Protein AF-0000000084944538 (afdb_homodimer)

Secondary structure (DSSP, 8-state):
--HHHHHHH-TT--HHHHHHHHHHHHTHHHHTT--HHHHHHHTT--HHHHHHHHHHTT-SSHHHHHHHHHHHHHHHHHS---SS--S-TT--HHHHHHHHHHHHHHHHHHHHHH--HHHHHHHHHHHHT-SEEEEEE-THHHHHHHHHHHHHHTTT-EEEE-SSHHHHHHHHTT--TT-EEEEEESSS--HHHHHHHHHHHHTT-EEEEEE-SS--HHHHH-SEEEEPP--S-SSS-S--HHHHHHHHHHHHHHHHHHHHTTHHHHHHHHHHHHHHHHHHHHHT-/--HHHHHHH-TT--HHHHHHHHHHHHTHHHHTT--HHHHHHHTT--HHHHHHHHHHTT-SSHHHHHHHHHHHHHHHHHS---SS--S-TT--HHHHHHHHHHHHHHHHHHHHHH--HHHHHHHHHHHHT-SEEEEEE-THHHHHHHHHHHHHHTTT-EEEE-SSHHHHHHHHTT--TT-EEEEEESSS--HHHHHHHHHHHHTT-EEEEEE-SS--HHHHH-SEEEEPP--S-SSS-S--HHHHHHHHHHHHHHHHHHHHTTHHHHHHHHHHHHHHHHHHHHHT-

Foldseek 3Di:
DQLLQCLQVCVPPDPLLVLLSVVCNVPVVVLLVDDLCRSCVVSVHDSVVVQVSCVVSVAPGVVRVSVSSVCVVVVVVVQVADLQDQDDPPDDPVSSVVSLVSLLVVQVVLLVVQFDVVLLVVVLVLQVQAQEEEEAEDDLVLVLLVVLCVLVVLVPRHYDYDDDLVVLLVVLLVAACRYEYEYEDAQCEDPSNLSSLVNNVVRVHAYEYEYAPDPHSRVVRHPGYRHGNNSYRPPRGPDCSSSSSRSNVSSVVSSVVNCVVVVPVSVVSNVVVVVVVVVVVVVVD/DQLLQCLQVCVPPDPLLVLLSVVCNVPVVVLLVDDLCRSCVVSVHDSVVVQVSCVVSVAPGVVRVSVSSVCVVVVVVVQVADLQDQDDPPDDPVSSVVSLVSLLVVQVVLLVVQFDVVLLVVVLVLQVQAQEEEEAEDDLVLVLVVVLCVLVVLVPRHYDYDDDLVVLLVVLLVAACRYEYEYEDAQCEDPSNLSSLVNNVVRVHAYEYEYAPDPHSRVVRHPGYRHGNNSYRPPRGPDCSSSSSRSNVSSVVSSVVNCVVVVVVSVVSNVVVVVVVVVVVVVVD

Organism: NCBI:txid445974

InterPro domains:
  IPR000281 Helix-turn-helix protein RpiR [PF01418] (3-72)
  IPR000281 Helix-turn-helix protein RpiR [PS51071] (1-76)
  IPR001347 SIS domain [PF01380] (128-238)
  IPR001347 SIS domain [PS51464] (123-264)
  IPR009057 Homedomain-like superfamily [SSF46689] (8-75)
  IPR035472 RpiR-like, SIS domain [cd05013] (118-256)
  IPR036388 Winged helix-like DNA-binding domain superfamily [G3DSA:1.10.10.10] (2-73)
  IPR046348 SIS domain superfamily [SSF53697] (93-263)
  IPR047640 HTH-type transcriptional regulator RpiR-like [PTHR30514] (1-278)

Nearest PDB structures (foldseek):
  4ivn-assembly1_A  TM=6.645E-01  e=2.343E-17  Vibrio vulnificus YJ016
  7en7-assembly1_A  TM=9.219E-01  e=1.939E-13  Escherichia coli K-12
  4ivn-assembly1_B  TM=6.691E-01  e=3.776E-16  Vibrio vulnificus YJ016
  7en6-assembly1_A  TM=9.603E-01  e=1.755E-12  Escherichia coli
  7en6-assembly1_D  TM=9.336E-01  e=1.755E-12  Escherichia coli

Radius of gyration: 25.65 Å; Cα contacts (8 Å, |Δi|>4): 874; chains: 2; bounding box: 52×78×60 Å

pLDDT: mean 86.42, std 13.28, range [29.44, 98.62]

Structure (mmCIF, N/CA/C/O backbone):
data_AF-0000000084944538-model_v1
#
loop_
_entity.id
_entity.type
_entity.pdbx_description
1 polymer 'SIS domain protein'
#
loop_
_atom_site.group_PDB
_atom_site.id
_atom_site.type_symbol
_atom_site.label_atom_id
_atom_site.label_alt_id
_atom_site.label_comp_id
_atom_site.label_asym_id
_atom_site.label_entity_id
_atom_site.label_seq_id
_atom_site.pdbx_PDB_ins_code
_atom_site.Cartn_x
_atom_site.Cartn_y
_atom_site.Cartn_z
_atom_site.occupancy
_atom_site.B_iso_or_equiv
_atom_site.auth_seq_id
_atom_site.auth_comp_id
_atom_site.auth_asym_id
_atom_site.auth_atom_id
_atom_site.pdbx_PDB_model_num
ATOM 1 N N . MET A 1 1 ? 1.654 -24.953 -3.445 1 46.12 1 MET A N 1
ATOM 2 C CA . MET A 1 1 ? 0.352 -24.438 -3.027 1 46.12 1 MET A CA 1
ATOM 3 C C . MET A 1 1 ? -0.03 -24.984 -1.654 1 46.12 1 MET A C 1
ATOM 5 O O . MET A 1 1 ? 0.177 -26.156 -1.369 1 46.12 1 MET A O 1
ATOM 9 N N . SER A 1 2 ? -0.277 -24.125 -0.654 1 59.56 2 SER A N 1
ATOM 10 C CA . SER A 1 2 ? -0.657 -24.641 0.659 1 59.56 2 SER A CA 1
ATOM 11 C C . SER A 1 2 ? -1.893 -25.516 0.569 1 59.56 2 SER A C 1
ATOM 13 O O . SER A 1 2 ? -2.654 -25.438 -0.397 1 59.56 2 SER A O 1
ATOM 15 N N . LEU A 1 3 ? -1.912 -26.406 1.488 1 72.56 3 LEU A N 1
ATOM 16 C CA . LEU A 1 3 ? -3.049 -27.312 1.544 1 72.56 3 LEU A CA 1
ATOM 17 C C . LEU A 1 3 ? -4.367 -26.547 1.481 1 72.56 3 LEU A C 1
ATOM 19 O O . LEU A 1 3 ? -5.277 -26.938 0.747 1 72.56 3 LEU A O 1
ATOM 23 N N . LEU A 1 4 ? -4.309 -25.453 2.148 1 69.5 4 LEU A N 1
ATOM 24 C CA . LEU A 1 4 ? -5.531 -24.656 2.184 1 69.5 4 LEU A CA 1
ATOM 25 C C . LEU A 1 4 ? -5.785 -23.984 0.834 1 69.5 4 LEU A C 1
ATOM 27 O O . LEU A 1 4 ? -6.93 -23.922 0.375 1 69.5 4 LEU A O 1
ATOM 31 N N . SER A 1 5 ? -4.812 -23.562 0.231 1 62.88 5 SER A N 1
ATOM 32 C CA . SER A 1 5 ? -4.938 -22.984 -1.1 1 62.88 5 SER A CA 1
ATOM 33 C C . SER A 1 5 ? -5.441 -24 -2.109 1 62.88 5 SER A C 1
ATOM 35 O O . SER A 1 5 ? -6.285 -23.688 -2.953 1 62.88 5 SER A O 1
ATOM 37 N N . LYS A 1 6 ? -4.883 -25.156 -2.062 1 71.88 6 LYS A N 1
ATOM 38 C CA . LYS A 1 6 ? -5.32 -26.234 -2.943 1 71.88 6 LYS A CA 1
ATOM 39 C C . LYS A 1 6 ? -6.809 -26.531 -2.768 1 71.88 6 LYS A C 1
ATOM 41 O O . LYS A 1 6 ? -7.527 -26.719 -3.75 1 71.88 6 LYS A O 1
ATOM 46 N N . LEU A 1 7 ? -7.227 -26.469 -1.575 1 80.38 7 LEU A N 1
ATOM 47 C CA . LEU A 1 7 ? -8.625 -26.734 -1.248 1 80.38 7 LEU A CA 1
ATOM 48 C C . LEU A 1 7 ? -9.523 -25.609 -1.74 1 80.38 7 LEU A C 1
ATOM 50 O O . LEU A 1 7 ? -10.656 -25.859 -2.162 1 80.38 7 LEU A O 1
ATOM 54 N N . GLU A 1 8 ? -8.992 -24.469 -1.721 1 71.38 8 GLU A N 1
ATOM 55 C CA . GLU A 1 8 ? -9.781 -23.297 -2.102 1 71.38 8 GLU A CA 1
ATOM 56 C C . GLU A 1 8 ? -9.867 -23.156 -3.619 1 71.38 8 GLU A C 1
ATOM 58 O O . GLU A 1 8 ? -10.922 -22.812 -4.156 1 71.38 8 GLU A O 1
ATOM 63 N N . TYR A 1 9 ? -8.789 -23.391 -4.344 1 65.94 9 TYR A N 1
ATOM 64 C CA . TYR A 1 9 ? -8.727 -23.25 -5.793 1 65.94 9 TYR A CA 1
ATOM 65 C C . TYR A 1 9 ? -9.438 -24.406 -6.488 1 65.94 9 TYR A C 1
ATOM 67 O O . TYR A 1 9 ? -10 -24.234 -7.57 1 65.94 9 TYR A O 1
ATOM 75 N N . LYS A 1 10 ? -9.547 -25.484 -5.844 1 73 10 LYS A N 1
ATOM 76 C CA . LYS A 1 10 ? -10.234 -26.703 -6.273 1 73 10 LYS A CA 1
ATOM 77 C C . LYS A 1 10 ? -9.898 -27.031 -7.723 1 73 10 LYS A C 1
ATOM 79 O O . LYS A 1 10 ? -10.766 -27.484 -8.477 1 73 10 LYS A O 1
ATOM 84 N N . LYS A 1 11 ? -8.727 -26.609 -8.203 1 68.12 11 LYS A N 1
ATOM 85 C CA . LYS A 1 11 ? -8.32 -26.906 -9.578 1 68.12 11 LYS A CA 1
ATOM 86 C C . LYS A 1 11 ? -8.219 -28.406 -9.805 1 68.12 11 LYS A C 1
ATOM 88 O O . LYS A 1 11 ? -7.535 -29.109 -9.055 1 68.12 11 LYS A O 1
ATOM 93 N N . GLY A 1 12 ? -8.836 -28.812 -10.805 1 76 12 GLY A N 1
ATOM 94 C CA . GLY A 1 12 ? -8.758 -30.203 -11.188 1 76 12 GLY A CA 1
ATOM 95 C C . GLY A 1 12 ? -9.641 -31.109 -10.336 1 76 12 GLY A C 1
ATOM 96 O O . GLY A 1 12 ? -9.555 -32.344 -10.422 1 76 12 GLY A O 1
ATOM 97 N N . PHE A 1 13 ? -10.422 -30.453 -9.523 1 85.38 13 PHE A N 1
ATOM 98 C CA . PHE A 1 13 ? -11.273 -31.25 -8.641 1 85.38 13 PHE A CA 1
ATOM 99 C C . PHE A 1 13 ? -12.516 -31.734 -9.383 1 85.38 13 PHE A C 1
ATOM 101 O O . PHE A 1 13 ? -13.094 -30.984 -10.18 1 85.38 13 PHE A O 1
ATOM 108 N N . SER A 1 14 ? -12.867 -33 -9.227 1 87.94 14 SER A N 1
ATOM 109 C CA . SER A 1 14 ? -14.18 -33.5 -9.633 1 87.94 14 SER A CA 1
ATOM 110 C C . SER A 1 14 ? -15.289 -32.875 -8.797 1 87.94 14 SER A C 1
ATOM 112 O O . SER A 1 14 ? -15.016 -32.219 -7.785 1 87.94 14 SER A O 1
ATOM 114 N N . ASP A 1 15 ? -16.516 -33.062 -9.234 1 87.81 15 ASP A N 1
ATOM 115 C CA . ASP A 1 15 ? -17.641 -32.469 -8.5 1 87.81 15 ASP A CA 1
ATOM 116 C C . ASP A 1 15 ? -17.672 -32.969 -7.059 1 87.81 15 ASP A C 1
ATOM 118 O O . ASP A 1 15 ? -17.922 -32.219 -6.137 1 87.81 15 ASP A O 1
ATOM 122 N N . ILE A 1 16 ? -17.375 -34.219 -6.922 1 89.88 16 ILE A N 1
ATOM 123 C CA . ILE A 1 16 ? -17.359 -34.812 -5.586 1 89.88 16 ILE A CA 1
ATOM 124 C C . ILE A 1 16 ? -16.25 -34.156 -4.758 1 89.88 16 ILE A C 1
ATOM 126 O O . ILE A 1 16 ? -16.453 -33.844 -3.588 1 89.88 16 ILE A O 1
ATOM 130 N N . GLU A 1 17 ? -15.109 -33.938 -5.387 1 92.19 17 GLU A N 1
ATOM 131 C CA . GLU A 1 17 ? -13.945 -33.375 -4.711 1 92.19 17 GLU A CA 1
ATOM 132 C C . GLU A 1 17 ? -14.203 -31.906 -4.328 1 92.19 17 GLU A C 1
ATOM 134 O O . GLU A 1 17 ? -13.781 -31.453 -3.26 1 92.19 17 GLU A O 1
ATOM 139 N N . LYS A 1 18 ? -14.859 -31.281 -5.156 1 89.56 18 LYS A N 1
ATOM 140 C CA . LYS A 1 18 ? -15.234 -29.906 -4.84 1 89.56 18 LYS A CA 1
ATOM 141 C C . LYS A 1 18 ? -16.141 -29.844 -3.607 1 89.56 18 LYS A C 1
ATOM 143 O O . LYS A 1 18 ? -15.977 -28.969 -2.756 1 89.56 18 LYS A O 1
ATOM 148 N N . GLY A 1 19 ? -17.062 -30.766 -3.582 1 90.5 19 GLY A N 1
ATOM 149 C CA . GLY A 1 19 ? -17.922 -30.859 -2.408 1 90.5 19 GLY A CA 1
ATOM 150 C C . GLY A 1 19 ? -17.141 -31.078 -1.123 1 90.5 19 GLY A C 1
ATOM 151 O O . GLY A 1 19 ? -17.422 -30.422 -0.109 1 90.5 19 GLY A O 1
ATOM 152 N N . ILE A 1 20 ? -16.156 -31.953 -1.159 1 92.44 20 ILE A N 1
ATOM 153 C CA . ILE A 1 20 ? -15.312 -32.25 -0.007 1 92.44 20 ILE A CA 1
ATOM 154 C C . ILE A 1 20 ? -14.523 -30.984 0.382 1 92.44 20 ILE A C 1
ATOM 156 O O . ILE A 1 20 ? -14.5 -30.609 1.554 1 92.44 20 ILE A O 1
ATOM 160 N N . ALA A 1 21 ? -13.953 -30.375 -0.612 1 88.81 21 ALA A N 1
ATOM 161 C CA . ALA A 1 21 ? -13.148 -29.188 -0.385 1 88.81 21 ALA A CA 1
ATOM 162 C C . ALA A 1 21 ? -13.977 -28.078 0.246 1 88.81 21 ALA A C 1
ATOM 164 O O . ALA A 1 21 ? -13.531 -27.422 1.195 1 88.81 21 ALA A O 1
ATOM 165 N N . ASN A 1 22 ? -15.125 -27.922 -0.209 1 85.44 22 ASN A N 1
ATOM 166 C CA . ASN A 1 22 ? -16.031 -26.922 0.338 1 85.44 22 ASN A CA 1
ATOM 167 C C . ASN A 1 22 ? -16.328 -27.172 1.812 1 85.44 22 ASN A C 1
ATOM 169 O O . ASN A 1 22 ? -16.297 -26.25 2.627 1 85.44 22 ASN A O 1
ATOM 173 N N . TYR A 1 23 ? -16.625 -28.375 2.061 1 89.25 23 TYR A N 1
ATOM 174 C CA . TYR A 1 23 ? -16.938 -28.719 3.445 1 89.25 23 TYR A CA 1
ATOM 175 C C . TYR A 1 23 ? -15.742 -28.422 4.352 1 89.25 23 TYR A C 1
ATOM 177 O O . TYR A 1 23 ? -15.898 -27.844 5.422 1 89.25 23 TYR A O 1
ATOM 185 N N . ILE A 1 24 ? -14.578 -28.812 3.891 1 87.12 24 ILE A N 1
ATOM 186 C CA . ILE A 1 24 ? -13.359 -28.656 4.68 1 87.12 24 ILE A CA 1
ATOM 187 C C . ILE A 1 24 ? -13.117 -27.172 4.949 1 87.12 24 ILE A C 1
ATOM 189 O O . ILE A 1 24 ? -12.812 -26.781 6.078 1 87.12 24 ILE A O 1
ATOM 193 N N . ILE A 1 25 ? -13.336 -26.438 3.932 1 79.12 25 ILE A N 1
ATOM 194 C CA . ILE A 1 25 ? -13.07 -25 4.027 1 79.12 25 ILE A CA 1
ATOM 195 C C . ILE A 1 25 ? -14.102 -24.344 4.941 1 79.12 25 ILE A C 1
ATOM 197 O O . ILE A 1 25 ? -13.766 -23.484 5.754 1 79.12 25 ILE A O 1
ATOM 201 N N . ASP A 1 26 ? -15.266 -24.766 4.898 1 75.75 26 ASP A N 1
ATOM 202 C CA . ASP A 1 26 ? -16.375 -24.188 5.652 1 75.75 26 ASP A CA 1
ATOM 203 C C . ASP A 1 26 ? -16.344 -24.625 7.113 1 75.75 26 ASP A C 1
ATOM 205 O O . ASP A 1 26 ? -16.891 -23.969 7.984 1 75.75 26 ASP A O 1
ATOM 209 N N . HIS A 1 27 ? -15.75 -25.734 7.375 1 78.81 27 HIS A N 1
ATOM 210 C CA . HIS A 1 27 ? -15.727 -26.312 8.711 1 78.81 27 HIS A CA 1
ATOM 211 C C . HIS A 1 27 ? -14.305 -26.609 9.164 1 78.81 27 HIS A C 1
ATOM 213 O O . HIS A 1 27 ? -14.016 -27.703 9.656 1 78.81 27 HIS A O 1
ATOM 219 N N . LYS A 1 28 ? -13.453 -25.625 8.945 1 75.19 28 LYS A N 1
ATOM 220 C CA . LYS A 1 28 ? -12.023 -25.812 9.164 1 75.19 28 LYS A CA 1
ATOM 221 C C . LYS A 1 28 ? -11.734 -26.281 10.586 1 75.19 28 LYS A C 1
ATOM 223 O O . LYS A 1 28 ? -10.961 -27.219 10.789 1 75.19 28 LYS A O 1
ATOM 228 N N . GLU A 1 29 ? -12.391 -25.625 11.539 1 68 29 GLU A N 1
ATOM 229 C CA . GLU A 1 29 ? -12.133 -25.938 12.938 1 68 29 GLU A CA 1
ATOM 230 C C . GLU A 1 29 ? -12.586 -27.359 13.266 1 68 29 GLU A C 1
ATOM 232 O O . GLU A 1 29 ? -11.883 -28.094 13.969 1 68 29 GLU A O 1
ATOM 237 N N . GLU A 1 30 ? -13.68 -27.703 12.797 1 78.19 30 GLU A N 1
ATOM 238 C CA . GLU A 1 30 ? -14.227 -29.031 13.062 1 78.19 30 GLU A CA 1
ATOM 239 C C . GLU A 1 30 ? -13.406 -30.109 12.352 1 78.19 30 GLU A C 1
ATOM 241 O O . GLU A 1 30 ? -13.102 -31.156 12.938 1 78.19 30 GLU A O 1
ATOM 246 N N . VAL A 1 31 ? -13.031 -29.75 11.109 1 84.44 31 VAL A N 1
ATOM 247 C CA . VAL A 1 31 ? -12.336 -30.719 10.273 1 84.44 31 VAL A CA 1
ATOM 248 C C . VAL A 1 31 ? -10.969 -31.031 10.867 1 84.44 31 VAL A C 1
ATOM 250 O O . VAL A 1 31 ? -10.484 -32.156 10.781 1 84.44 31 VAL A O 1
ATOM 253 N N . ALA A 1 32 ? -10.414 -29.984 11.43 1 74.12 32 ALA A N 1
ATOM 254 C CA . ALA A 1 32 ? -9.109 -30.156 12.055 1 74.12 32 ALA A CA 1
ATOM 255 C C . ALA A 1 32 ? -9.156 -31.266 13.109 1 74.12 32 ALA A C 1
ATOM 257 O O . ALA A 1 32 ? -8.133 -31.891 13.406 1 74.12 32 ALA A O 1
ATOM 258 N N . ASN A 1 33 ? -10.258 -31.578 13.609 1 74.44 33 ASN A N 1
ATOM 259 C CA . ASN A 1 33 ? -10.406 -32.562 14.664 1 74.44 33 ASN A CA 1
ATOM 260 C C . ASN A 1 33 ? -11.211 -33.781 14.188 1 74.44 33 ASN A C 1
ATOM 262 O O . ASN A 1 33 ? -11.5 -34.688 14.977 1 74.44 33 ASN A O 1
ATOM 266 N N . MET A 1 34 ? -11.508 -33.812 12.961 1 82.38 34 MET A N 1
ATOM 267 C CA . MET A 1 34 ? -12.344 -34.875 12.43 1 82.38 34 MET A CA 1
ATOM 268 C C . MET A 1 34 ? -11.492 -36.094 12.086 1 82.38 34 MET A C 1
ATOM 270 O O . MET A 1 34 ? -10.375 -35.969 11.594 1 82.38 34 MET A O 1
ATOM 274 N N . ARG A 1 35 ? -12 -37.344 12.422 1 84.75 35 ARG A N 1
ATOM 275 C CA . ARG A 1 35 ? -11.422 -38.562 11.914 1 84.75 35 ARG A CA 1
ATOM 276 C C . ARG A 1 35 ? -11.836 -38.812 10.469 1 84.75 35 ARG A C 1
ATOM 278 O O . ARG A 1 35 ? -12.766 -38.188 9.969 1 84.75 35 ARG A O 1
ATOM 285 N N . LEU A 1 36 ? -11.039 -39.656 9.852 1 92 36 LEU A N 1
ATOM 286 C CA . LEU A 1 36 ? -11.266 -40 8.453 1 92 36 LEU A CA 1
ATOM 287 C C . LEU A 1 36 ? -12.719 -40.406 8.211 1 92 36 LEU A C 1
ATOM 289 O O . LEU A 1 36 ? -13.359 -39.906 7.281 1 92 36 LEU A O 1
ATOM 293 N N . VAL A 1 37 ? -13.312 -41.219 9.117 1 91.75 37 VAL A N 1
ATOM 294 C CA . VAL A 1 37 ? -14.672 -41.719 8.977 1 91.75 37 VAL A CA 1
ATOM 295 C C . VAL A 1 37 ? -15.68 -40.562 9.141 1 91.75 37 VAL A C 1
ATOM 297 O O . VAL A 1 37 ? -16.688 -40.531 8.438 1 91.75 37 VAL A O 1
ATOM 300 N N . GLU A 1 38 ? -15.414 -39.688 10.008 1 91.5 38 GLU A N 1
ATOM 301 C CA . GLU A 1 38 ? -16.297 -38.562 10.281 1 91.5 38 GLU A CA 1
ATOM 302 C C . GLU A 1 38 ? -16.375 -37.625 9.094 1 91.5 38 GLU A C 1
ATOM 304 O O . GLU A 1 38 ? -17.453 -37.125 8.734 1 91.5 38 GLU A O 1
ATOM 309 N N . LEU A 1 39 ? -15.219 -37.312 8.5 1 93.5 39 LEU A N 1
ATOM 310 C CA . LEU A 1 39 ? -15.203 -36.438 7.336 1 93.5 39 LEU A CA 1
ATOM 311 C C . LEU A 1 39 ? -15.93 -37.094 6.16 1 93.5 39 LEU A C 1
ATOM 313 O O . LEU A 1 39 ? -16.672 -36.438 5.434 1 93.5 39 LEU A O 1
ATOM 317 N N . ALA A 1 40 ? -15.75 -38.406 6 1 93.88 40 ALA A N 1
ATOM 318 C CA . ALA A 1 40 ? -16.453 -39.125 4.945 1 93.88 40 ALA A CA 1
ATOM 319 C C . ALA A 1 40 ? -17.953 -39.062 5.129 1 93.88 40 ALA A C 1
ATOM 321 O O . ALA A 1 40 ? -18.688 -38.781 4.172 1 93.88 40 ALA A O 1
ATOM 322 N N . GLU A 1 41 ? -18.375 -39.188 6.395 1 92.69 41 GLU A N 1
ATOM 323 C CA . GLU A 1 41 ? -19.797 -39.094 6.699 1 92.69 41 GLU A CA 1
ATOM 324 C C . GLU A 1 41 ? -20.344 -37.688 6.461 1 92.69 41 GLU A C 1
ATOM 326 O O . GLU A 1 41 ? -21.422 -37.531 5.863 1 92.69 41 GLU A O 1
ATOM 331 N N . ALA A 1 42 ? -19.594 -36.75 6.844 1 92.06 42 ALA A N 1
ATOM 332 C CA . ALA A 1 42 ? -20.016 -35.344 6.758 1 92.06 42 ALA A CA 1
ATOM 333 C C . ALA A 1 42 ? -20.109 -34.906 5.305 1 92.06 42 ALA A C 1
ATOM 335 O O . ALA A 1 42 ? -20.906 -34 4.973 1 92.06 42 ALA A O 1
ATOM 336 N N . THR A 1 43 ? -19.344 -35.469 4.492 1 93.75 43 THR A N 1
ATOM 337 C CA . THR A 1 43 ? -19.312 -35.062 3.092 1 93.75 43 THR A CA 1
ATOM 338 C C . THR A 1 43 ? -20.062 -36.062 2.221 1 93.75 43 THR A C 1
ATOM 340 O O . THR A 1 43 ? -20.031 -36 0.992 1 93.75 43 THR A O 1
ATOM 343 N N . PHE A 1 44 ? -20.656 -37.031 2.859 1 92.25 44 PHE A N 1
ATOM 344 C CA . PHE A 1 44 ? -21.453 -38.031 2.186 1 92.25 44 PHE A CA 1
ATOM 345 C C . PHE A 1 44 ? -20.625 -38.781 1.142 1 92.25 44 PHE A C 1
ATOM 347 O O . PHE A 1 44 ? -21.062 -38.969 0.007 1 92.25 44 PHE A O 1
ATOM 354 N N . THR A 1 45 ? -19.453 -39.062 1.513 1 93.81 45 THR A N 1
ATOM 355 C CA . THR A 1 45 ? -18.547 -39.844 0.669 1 93.81 45 THR A CA 1
ATOM 356 C C . THR A 1 45 ? -17.969 -41.031 1.431 1 93.81 45 THR A C 1
ATOM 358 O O . THR A 1 45 ? -18.391 -41.312 2.559 1 93.81 45 THR A O 1
ATOM 361 N N . SER A 1 46 ? -17.141 -41.812 0.721 1 92.94 46 SER A N 1
ATOM 362 C CA . SER A 1 46 ? -16.5 -42.969 1.36 1 92.94 46 SER A CA 1
ATOM 363 C C . SER A 1 46 ? -15.125 -42.594 1.916 1 92.94 46 SER A C 1
ATOM 365 O O . SER A 1 46 ? -14.531 -41.594 1.5 1 92.94 46 SER A O 1
ATOM 367 N N . THR A 1 47 ? -14.688 -43.406 2.904 1 93.25 47 THR A N 1
ATOM 368 C CA . THR A 1 47 ? -13.352 -43.188 3.451 1 93.25 47 THR A CA 1
ATOM 369 C C . THR A 1 47 ? -12.297 -43.344 2.357 1 93.25 47 THR A C 1
ATOM 371 O O . THR A 1 47 ? -11.266 -42.656 2.398 1 93.25 47 THR A O 1
ATOM 374 N N . ALA A 1 48 ? -12.531 -44.156 1.352 1 93.25 48 ALA A N 1
ATOM 375 C CA . ALA A 1 48 ? -11.625 -44.312 0.214 1 93.25 48 ALA A CA 1
ATOM 376 C C . ALA A 1 48 ? -11.562 -43 -0.604 1 93.25 48 ALA A C 1
ATOM 378 O O . ALA A 1 48 ? -10.484 -42.594 -1.044 1 93.25 48 ALA A O 1
ATOM 379 N N . THR A 1 49 ? -12.672 -42.438 -0.756 1 94.12 49 THR A N 1
ATOM 380 C CA . THR A 1 49 ? -12.758 -41.188 -1.504 1 94.12 49 THR A CA 1
ATOM 381 C C . THR A 1 49 ? -11.969 -40.094 -0.808 1 94.12 49 THR A C 1
ATOM 383 O O . THR A 1 49 ? -11.227 -39.344 -1.455 1 94.12 49 THR A O 1
ATOM 386 N N . ILE A 1 50 ? -12.141 -40 0.49 1 94.94 50 ILE A N 1
ATOM 387 C CA . ILE A 1 50 ? -11.414 -38.969 1.25 1 94.94 50 ILE A CA 1
ATOM 388 C C . ILE A 1 50 ? -9.914 -39.25 1.168 1 94.94 50 ILE A C 1
ATOM 390 O O . ILE A 1 50 ? -9.117 -38.344 0.987 1 94.94 50 ILE A O 1
ATOM 394 N N . SER A 1 51 ? -9.555 -40.5 1.308 1 92.94 51 SER A N 1
ATOM 395 C CA . SER A 1 51 ? -8.148 -40.906 1.242 1 92.94 51 SER A CA 1
ATOM 396 C C . SER A 1 51 ? -7.539 -40.531 -0.11 1 92.94 51 SER A C 1
ATOM 398 O O . SER A 1 51 ? -6.426 -40 -0.176 1 92.94 51 SER A O 1
ATOM 400 N N . ARG A 1 52 ? -8.242 -40.812 -1.161 1 93.31 52 ARG A N 1
ATOM 401 C CA . ARG A 1 52 ? -7.777 -40.469 -2.498 1 93.31 52 ARG A CA 1
ATOM 402 C C . ARG A 1 52 ? -7.66 -38.969 -2.66 1 93.31 52 ARG A C 1
ATOM 404 O O . ARG A 1 52 ? -6.734 -38.469 -3.312 1 93.31 52 ARG A O 1
ATOM 411 N N . PHE A 1 53 ? -8.633 -38.281 -2.123 1 93.69 53 PHE A N 1
ATOM 412 C CA . PHE A 1 53 ? -8.625 -36.844 -2.172 1 93.69 53 PHE A CA 1
ATOM 413 C C . PHE A 1 53 ? -7.395 -36.281 -1.474 1 93.69 53 PHE A C 1
ATOM 415 O O . PHE A 1 53 ? -6.73 -35.375 -1.997 1 93.69 53 PHE A O 1
ATOM 422 N N . CYS A 1 54 ? -7.094 -36.781 -0.302 1 91.44 54 CYS A N 1
ATOM 423 C CA . CYS A 1 54 ? -5.914 -36.375 0.436 1 91.44 54 CYS A CA 1
ATOM 424 C C . CYS A 1 54 ? -4.645 -36.594 -0.376 1 91.44 54 CYS A C 1
ATOM 426 O O . CYS A 1 54 ? -3.756 -35.75 -0.415 1 91.44 54 CYS A O 1
ATOM 428 N N . LYS A 1 55 ? -4.613 -37.719 -1.078 1 89.69 55 LYS A N 1
ATOM 429 C CA . LYS A 1 5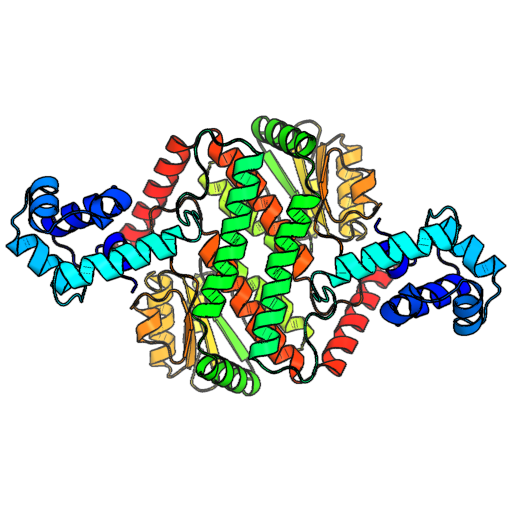5 ? -3.461 -38.031 -1.921 1 89.69 55 LYS A CA 1
ATOM 430 C C . LYS A 1 55 ? -3.355 -37.062 -3.092 1 89.69 55 LYS A C 1
ATOM 432 O O . LYS A 1 55 ? -2.26 -36.625 -3.445 1 89.69 55 LYS A O 1
ATOM 437 N N . LYS A 1 56 ? -4.469 -36.75 -3.59 1 89.81 56 LYS A N 1
ATOM 438 C CA . LYS A 1 56 ? -4.504 -35.75 -4.68 1 89.81 56 LYS A CA 1
ATOM 439 C C . LYS A 1 56 ? -3.971 -34.406 -4.223 1 89.81 56 LYS A C 1
ATOM 441 O O . LYS A 1 56 ? -3.373 -33.688 -5.012 1 89.81 56 LYS A O 1
ATOM 446 N N . LEU A 1 57 ? -4.203 -34.188 -3.002 1 87.69 57 LEU A N 1
ATOM 447 C CA . LEU A 1 57 ? -3.744 -32.906 -2.426 1 87.69 57 LEU A CA 1
ATOM 448 C C . LEU A 1 57 ? -2.262 -33 -2.078 1 87.69 57 LEU A C 1
ATOM 450 O O . LEU A 1 57 ? -1.682 -32 -1.605 1 87.69 57 LEU A O 1
ATOM 454 N N . GLY A 1 58 ? -1.644 -34.125 -2.201 1 83.5 58 GLY A N 1
ATOM 455 C CA . GLY A 1 58 ? -0.221 -34.312 -1.953 1 83.5 58 GLY A CA 1
ATOM 456 C C . GLY A 1 58 ? 0.083 -34.875 -0.576 1 83.5 58 GLY A C 1
ATOM 457 O O . GLY A 1 58 ? 1.229 -34.812 -0.125 1 83.5 58 GLY A O 1
ATOM 458 N N . GLU A 1 59 ? -0.939 -35.344 0.047 1 84.38 59 GLU A N 1
ATOM 459 C CA . GLU A 1 59 ? -0.756 -35.906 1.383 1 84.38 59 GLU A CA 1
ATOM 460 C C . GLU A 1 59 ? -0.622 -37.438 1.329 1 84.38 59 GLU A C 1
ATOM 462 O O . GLU A 1 59 ? -1.264 -38.094 0.508 1 84.38 59 GLU A O 1
ATOM 467 N N . LYS A 1 60 ? 0.229 -37.906 2.213 1 80.69 60 LYS A N 1
ATOM 468 C CA . LYS A 1 60 ? 0.46 -39.344 2.254 1 80.69 60 LYS A CA 1
ATOM 469 C C . LYS A 1 60 ? -0.801 -40.094 2.676 1 80.69 60 LYS A C 1
ATOM 471 O O . LYS A 1 60 ? -1.098 -41.188 2.15 1 80.69 60 LYS A O 1
ATOM 476 N N . ASN A 1 61 ? -1.402 -39.719 3.664 1 83.75 61 ASN A N 1
ATOM 477 C CA . ASN A 1 61 ? -2.627 -40.25 4.246 1 83.75 61 ASN A CA 1
ATOM 478 C C . ASN A 1 61 ? -3.438 -39.188 4.953 1 83.75 61 ASN A C 1
ATOM 480 O O . ASN A 1 61 ? -3.041 -38 4.973 1 83.75 61 ASN A O 1
ATOM 484 N N . TYR A 1 62 ? -4.621 -39.5 5.371 1 89.62 62 TYR A N 1
ATOM 485 C CA . TYR A 1 62 ? -5.508 -38.562 6.031 1 89.62 62 TYR A CA 1
ATOM 486 C C . TYR A 1 62 ? -4.848 -37.969 7.266 1 89.62 62 TYR A C 1
ATOM 488 O O . TYR A 1 62 ? -5.023 -36.781 7.559 1 89.62 62 TYR A O 1
ATOM 496 N N . ASN A 1 63 ? -4.039 -38.781 7.996 1 80.25 63 ASN A N 1
ATOM 497 C CA . ASN A 1 63 ? -3.35 -38.25 9.172 1 80.25 63 ASN A CA 1
ATOM 498 C C . ASN A 1 63 ? -2.369 -37.156 8.797 1 80.25 63 ASN A C 1
ATOM 500 O O . ASN A 1 63 ? -2.289 -36.125 9.484 1 80.25 63 ASN A O 1
ATOM 504 N N . SER A 1 64 ? -1.672 -37.375 7.758 1 80.25 64 SER A N 1
ATOM 505 C CA . SER A 1 64 ? -0.781 -36.344 7.242 1 80.25 64 SER A CA 1
ATOM 506 C C . SER A 1 64 ? -1.561 -35.125 6.816 1 80.25 64 SER A C 1
ATOM 508 O O . SER A 1 64 ? -1.124 -34 7.055 1 80.25 64 SER A O 1
ATOM 510 N N . PHE A 1 65 ? -2.715 -35.281 6.16 1 86.19 65 PHE A N 1
ATOM 511 C CA . PHE A 1 65 ? -3.596 -34.188 5.789 1 86.19 65 PHE A CA 1
ATOM 512 C C . PHE A 1 65 ? -4.031 -33.406 7.02 1 86.19 65 PHE A C 1
ATOM 514 O O . PHE A 1 65 ? -3.936 -32.188 7.047 1 86.19 65 PHE A O 1
ATOM 521 N N . LYS A 1 66 ? -4.457 -34.094 7.984 1 78.38 66 LYS A N 1
ATOM 522 C CA . LYS A 1 66 ? -4.961 -33.469 9.203 1 78.38 66 LYS A CA 1
ATOM 523 C C . LYS A 1 66 ? -3.887 -32.594 9.859 1 78.38 66 LYS A C 1
ATOM 525 O O . LYS A 1 66 ? -4.16 -31.484 10.281 1 78.38 66 LYS A O 1
ATOM 530 N N . ILE A 1 67 ? -2.791 -33.062 10.008 1 66.25 67 ILE A N 1
ATOM 531 C CA . ILE A 1 67 ? -1.69 -32.344 10.656 1 66.25 67 ILE A CA 1
ATOM 532 C C . ILE A 1 67 ? -1.362 -31.078 9.867 1 66.25 67 ILE A C 1
ATOM 534 O O . ILE A 1 67 ? -1.277 -30 10.445 1 66.25 67 ILE A O 1
ATOM 538 N N . ASN A 1 68 ? -1.205 -31.328 8.617 1 71.06 68 ASN A N 1
ATOM 539 C CA . ASN A 1 68 ? -0.851 -30.203 7.773 1 71.06 68 ASN A CA 1
ATOM 540 C C . ASN A 1 68 ? -1.994 -29.188 7.68 1 71.06 68 ASN A C 1
ATOM 542 O O . ASN A 1 68 ? -1.761 -27.984 7.645 1 71.06 68 ASN A O 1
ATOM 546 N N . PHE A 1 69 ? -3.166 -29.781 7.609 1 76.06 69 PHE A N 1
ATOM 547 C CA . PHE A 1 69 ? -4.355 -28.938 7.586 1 76.06 69 PHE A CA 1
ATOM 548 C C . PHE A 1 69 ? -4.508 -28.188 8.898 1 76.06 69 PHE A C 1
ATOM 550 O O . PHE A 1 69 ? -4.727 -26.969 8.898 1 76.06 69 PHE A O 1
ATOM 557 N N . ALA A 1 70 ? -4.379 -28.906 10 1 61.66 70 ALA A N 1
ATOM 558 C CA . ALA A 1 70 ? -4.461 -28.281 11.32 1 61.66 70 ALA A CA 1
ATOM 559 C C . ALA A 1 70 ? -3.385 -27.219 11.484 1 61.66 70 ALA A C 1
ATOM 561 O O . ALA A 1 70 ? -3.656 -26.125 12.008 1 61.66 70 ALA A O 1
ATOM 562 N N . SER A 1 71 ? -2.244 -27.609 11.141 1 56.44 71 SER A N 1
ATOM 563 C CA . SER A 1 71 ? -1.145 -26.641 11.203 1 56.44 71 SER A CA 1
ATOM 564 C C . SER A 1 71 ? -1.441 -25.406 10.367 1 56.44 71 SER A C 1
ATOM 566 O O . SER A 1 71 ? -1.152 -24.281 10.789 1 56.44 71 SER A O 1
ATOM 568 N N . SER A 1 72 ? -2 -25.766 9.203 1 57.44 72 SER A N 1
ATOM 569 C CA . SER A 1 72 ? -2.357 -24.656 8.32 1 57.44 72 SER A CA 1
ATOM 570 C C . SER A 1 72 ? -3.488 -23.812 8.914 1 57.44 72 SER A C 1
ATOM 572 O O . SER A 1 72 ? -3.496 -22.594 8.773 1 57.44 72 SER A O 1
ATOM 574 N N . VAL A 1 73 ? -4.324 -24.609 9.508 1 55.03 73 VAL A N 1
ATOM 575 C CA . VAL A 1 73 ? -5.441 -23.953 10.172 1 55.03 73 VAL A CA 1
ATOM 576 C C . VAL A 1 73 ? -4.953 -23.234 11.43 1 55.03 73 VAL A C 1
ATOM 578 O O . VAL A 1 73 ? -5.367 -22.109 11.711 1 55.03 73 VAL A O 1
ATOM 581 N N . LEU A 1 74 ? -4.18 -24.047 12.227 1 45.53 74 LEU A N 1
ATOM 582 C CA . LEU A 1 74 ? -3.627 -23.453 13.445 1 45.53 74 LEU A CA 1
ATOM 583 C C . LEU A 1 74 ? -2.725 -22.266 13.109 1 45.53 74 LEU A C 1
ATOM 585 O O . LEU A 1 74 ? -2.754 -21.25 13.805 1 45.53 74 LEU A O 1
ATOM 589 N N . THR A 1 75 ? -1.791 -22.578 12.25 1 43.38 75 THR A N 1
ATOM 590 C CA . THR A 1 75 ? -0.979 -21.453 11.836 1 43.38 75 THR A CA 1
ATOM 591 C C . THR A 1 75 ? -1.86 -20.328 11.289 1 43.38 75 THR A C 1
ATOM 593 O O . THR A 1 75 ? -1.555 -19.141 11.477 1 43.38 75 THR A O 1
ATOM 596 N N . SER A 1 76 ? -2.811 -20.812 10.656 1 41.66 76 SER A N 1
ATOM 597 C CA . SER A 1 76 ? -3.85 -19.844 10.336 1 41.66 76 SER A CA 1
ATOM 598 C C . SER A 1 76 ? -4.523 -19.312 11.602 1 41.66 76 SER A C 1
ATOM 600 O O . SER A 1 76 ? -4.996 -18.172 11.633 1 41.66 76 SER A O 1
ATOM 602 N N . TYR A 1 77 ? -4.57 -20.234 12.594 1 37.84 77 TYR A N 1
ATOM 603 C CA . TYR A 1 77 ? -5.133 -19.891 13.898 1 37.84 77 TYR A CA 1
ATOM 604 C C . TYR A 1 77 ? -4.172 -19.016 14.695 1 37.84 77 TYR A C 1
ATOM 606 O O . TYR A 1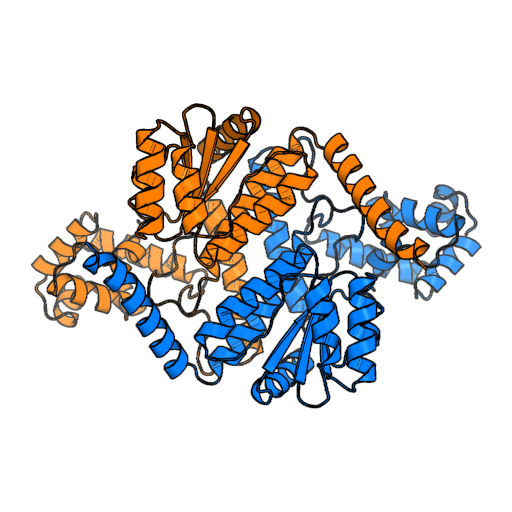 77 ? -4.551 -18.453 15.719 1 37.84 77 TYR A O 1
ATOM 614 N N . GLN A 1 78 ? -2.92 -19.266 14.461 1 39.44 78 GLN A N 1
ATOM 615 C CA . GLN A 1 78 ? -2.232 -18.391 15.406 1 39.44 78 GLN A CA 1
ATOM 616 C C . GLN A 1 78 ? -2.693 -16.938 15.242 1 39.44 78 GLN A C 1
ATOM 618 O O . GLN A 1 78 ? -2.68 -16.172 16.203 1 39.44 78 GLN A O 1
ATOM 623 N N . THR A 1 79 ? -2.463 -16.375 13.992 1 50.09 79 THR A N 1
ATOM 624 C CA . THR A 1 79 ? -3.152 -15.086 13.945 1 50.09 79 THR A CA 1
ATOM 625 C C . THR A 1 79 ? -4.57 -15.25 13.406 1 50.09 79 THR A C 1
ATOM 627 O O . THR A 1 79 ? -4.805 -16.062 12.508 1 50.09 79 THR A O 1
ATOM 630 N N . ASP A 1 80 ? -5.641 -15.25 14.172 1 60.91 80 ASP A N 1
ATOM 631 C CA . ASP A 1 80 ? -7.082 -15.211 13.953 1 60.91 80 ASP A CA 1
ATOM 632 C C . ASP A 1 80 ? -7.441 -14.273 12.805 1 60.91 80 ASP A C 1
ATOM 634 O O . ASP A 1 80 ? -8.562 -13.773 12.727 1 60.91 80 ASP A O 1
ATOM 638 N N . VAL A 1 81 ? -6.383 -14.18 11.938 1 85.19 81 VAL A N 1
ATOM 639 C CA . VAL A 1 81 ? -6.676 -13.203 10.891 1 85.19 81 VAL A CA 1
ATOM 640 C C . VAL A 1 81 ? -7.344 -13.891 9.703 1 85.19 81 VAL A C 1
ATOM 642 O O . VAL A 1 81 ? -6.82 -14.875 9.18 1 85.19 81 VAL A O 1
ATOM 645 N N . ASP A 1 82 ? -8.469 -13.602 9.352 1 89 82 ASP A N 1
ATOM 646 C CA . ASP A 1 82 ? -9.133 -14.047 8.133 1 89 82 ASP A CA 1
ATOM 647 C C . ASP A 1 82 ? -8.742 -13.172 6.941 1 89 82 ASP A C 1
ATOM 649 O O . ASP A 1 82 ? -9.18 -12.031 6.832 1 89 82 ASP A O 1
ATOM 653 N N . TYR A 1 83 ? -7.965 -13.742 6.023 1 92.31 83 TYR A N 1
ATOM 654 C CA . TYR A 1 83 ? -7.426 -12.984 4.895 1 92.31 83 TYR A CA 1
ATOM 655 C C . TYR A 1 83 ? -8.508 -12.719 3.854 1 92.31 83 TYR A C 1
ATOM 657 O O . TYR A 1 83 ? -8.344 -11.852 2.986 1 92.31 83 TYR A O 1
ATOM 665 N N . ASN A 1 84 ? -9.516 -13.492 3.848 1 89.88 84 ASN A N 1
ATOM 666 C CA . ASN A 1 84 ? -10.562 -13.398 2.836 1 89.88 84 ASN A CA 1
ATOM 667 C C . ASN A 1 84 ? -11.742 -12.57 3.332 1 89.88 84 ASN A C 1
ATOM 669 O O . ASN A 1 84 ? -12.391 -11.867 2.553 1 89.88 84 ASN A O 1
ATOM 673 N N . ARG A 1 85 ? -12.031 -12.664 4.613 1 91.19 85 ARG A N 1
ATOM 674 C CA . ARG A 1 85 ? -13.078 -11.906 5.289 1 91.19 85 ARG A CA 1
ATOM 675 C C . ARG A 1 85 ? -12.555 -11.305 6.594 1 91.19 85 ARG A C 1
ATOM 677 O O . ARG A 1 85 ? -12.961 -11.719 7.68 1 91.19 85 ARG A O 1
ATOM 684 N N . PRO A 1 86 ? -11.805 -10.281 6.43 1 94.81 86 PRO A N 1
ATOM 685 C CA . PRO A 1 86 ? -11.086 -9.789 7.609 1 94.81 86 PRO A CA 1
ATOM 686 C C . PRO A 1 86 ? -12.016 -9.102 8.617 1 94.81 86 PRO A C 1
ATOM 688 O O . PRO A 1 86 ? -11.602 -8.797 9.734 1 94.81 86 PRO A O 1
ATOM 691 N N . PHE A 1 87 ? -13.234 -8.859 8.227 1 93.94 87 PHE A N 1
ATOM 692 C CA . PHE A 1 87 ? -14.227 -8.289 9.133 1 93.94 87 PHE A CA 1
ATOM 693 C C . PHE A 1 87 ? -15.609 -8.859 8.844 1 93.94 87 PHE A C 1
ATOM 695 O O . PHE A 1 87 ? -15.852 -9.406 7.766 1 93.94 87 PHE A O 1
ATOM 702 N N . LYS A 1 88 ? -16.422 -8.719 9.828 1 89.5 88 LYS A N 1
ATOM 703 C CA . LYS A 1 88 ? -17.766 -9.273 9.727 1 89.5 88 LYS A CA 1
ATOM 704 C C . LYS A 1 88 ? -18.797 -8.164 9.625 1 89.5 88 LYS A C 1
ATOM 706 O O . LYS A 1 88 ? -18.5 -6.996 9.891 1 89.5 88 LYS A O 1
ATOM 711 N N . GLU A 1 89 ? -20 -8.57 9.25 1 89.88 89 GLU A N 1
ATOM 712 C CA . GLU A 1 89 ? -21.109 -7.652 9.008 1 89.88 89 GLU A CA 1
ATOM 713 C C . GLU A 1 89 ? -21.406 -6.805 10.242 1 89.88 89 GLU A C 1
ATOM 715 O O . GLU A 1 89 ? -21.719 -5.617 10.125 1 89.88 89 GLU A O 1
ATOM 720 N N . ASN A 1 90 ? -21.234 -7.375 11.414 1 90.88 90 ASN A N 1
ATOM 721 C CA . ASN A 1 90 ? -21.703 -6.695 12.617 1 90.88 90 ASN A CA 1
ATOM 722 C C . ASN A 1 90 ? -20.547 -6.191 13.461 1 90.88 90 ASN A C 1
ATOM 724 O O . ASN A 1 90 ? -20.734 -5.805 14.617 1 90.88 90 ASN A O 1
ATOM 728 N N . ASP A 1 91 ? -19.422 -6.262 12.922 1 92.81 91 ASP A N 1
ATOM 729 C CA . ASP A 1 91 ? -18.266 -5.754 13.656 1 92.81 91 ASP A CA 1
ATOM 730 C C . ASP A 1 91 ? -18.375 -4.246 13.867 1 92.81 91 ASP A C 1
ATOM 732 O O . ASP A 1 91 ? -18.875 -3.525 13 1 92.81 91 ASP A O 1
ATOM 736 N N . SER A 1 92 ? -17.891 -3.766 14.992 1 94 92 SER A N 1
ATOM 737 C CA . SER A 1 92 ? -17.781 -2.33 15.234 1 94 92 SER A CA 1
ATOM 738 C C . SER A 1 92 ? -16.672 -1.716 14.391 1 94 92 SER A C 1
ATOM 740 O O . SER A 1 92 ? -15.828 -2.434 13.844 1 94 92 SER A O 1
ATOM 742 N N . ILE A 1 93 ? -16.703 -0.419 14.305 1 95.44 93 ILE A N 1
ATOM 743 C CA . ILE A 1 93 ? -15.664 0.293 13.562 1 95.44 93 ILE A CA 1
ATOM 744 C C . ILE A 1 93 ? -14.297 -0.011 14.172 1 95.44 93 ILE A C 1
ATOM 746 O O . ILE A 1 93 ? -13.312 -0.166 13.445 1 95.44 93 ILE A O 1
ATOM 750 N N . GLN A 1 94 ? -14.227 -0.12 15.461 1 91.94 94 GLN A N 1
ATOM 751 C CA . GLN A 1 94 ? -12.984 -0.449 16.141 1 91.94 94 GLN A CA 1
ATOM 752 C C . GLN A 1 94 ? -12.516 -1.857 15.789 1 91.94 94 GLN A C 1
ATOM 754 O O . GLN A 1 94 ? -11.32 -2.086 15.578 1 91.94 94 GLN A O 1
ATOM 759 N N . GLU A 1 95 ? -13.453 -2.73 15.719 1 91.5 95 GLU A N 1
ATOM 760 C CA . GLU A 1 95 ? -13.109 -4.105 15.367 1 91.5 95 GLU A CA 1
ATOM 761 C C . GLU A 1 95 ? -12.609 -4.195 13.93 1 91.5 95 GLU A C 1
ATOM 763 O O . GLU A 1 95 ? -11.617 -4.875 13.648 1 91.5 95 GLU A O 1
ATOM 768 N N . VAL A 1 96 ? -13.312 -3.51 13.016 1 96.62 96 VAL A N 1
ATOM 769 C CA . VAL A 1 96 ? -12.875 -3.482 11.625 1 96.62 96 VAL A CA 1
ATOM 770 C C . VAL A 1 96 ? -11.461 -2.906 11.539 1 96.62 96 VAL A C 1
ATOM 772 O O . VAL A 1 96 ? -10.602 -3.461 10.852 1 96.62 96 VAL A O 1
ATOM 775 N N . THR A 1 97 ? -11.211 -1.821 12.281 1 95.62 97 THR A N 1
ATOM 776 C CA . THR A 1 97 ? -9.906 -1.159 12.305 1 95.62 97 THR A CA 1
ATOM 777 C C . THR A 1 97 ? -8.82 -2.121 12.773 1 95.62 97 THR A C 1
ATOM 779 O O . THR A 1 97 ? -7.777 -2.252 12.133 1 95.62 97 THR A O 1
ATOM 782 N N . ASN A 1 98 ? -9.086 -2.791 13.82 1 92.75 98 ASN A N 1
ATOM 783 C CA . ASN A 1 98 ? -8.102 -3.691 14.414 1 92.75 98 ASN A CA 1
ATOM 784 C C . ASN A 1 98 ? -7.859 -4.914 13.531 1 92.75 98 ASN A C 1
ATOM 786 O O . ASN A 1 98 ? -6.715 -5.332 13.352 1 92.75 98 ASN A O 1
ATOM 790 N N . GLN A 1 99 ? -8.883 -5.445 13.008 1 92.88 99 GLN A N 1
ATOM 791 C CA . GLN A 1 99 ? -8.766 -6.656 12.203 1 92.88 99 GLN A CA 1
ATOM 792 C C . GLN A 1 99 ? -8.039 -6.383 10.891 1 92.88 99 GLN A C 1
ATOM 794 O O . GLN A 1 99 ? -7.211 -7.184 10.453 1 92.88 99 GLN A O 1
ATOM 799 N N . LEU A 1 100 ? -8.375 -5.289 10.297 1 97.75 100 LEU A N 1
ATOM 800 C CA . LEU A 1 100 ? -7.66 -4.91 9.086 1 97.75 100 LEU A CA 1
ATOM 801 C C . LEU A 1 100 ? -6.191 -4.625 9.383 1 97.75 100 LEU A C 1
ATOM 803 O O . LEU A 1 100 ? -5.312 -4.98 8.602 1 97.75 100 LEU A O 1
ATOM 807 N N . GLY A 1 101 ? -5.945 -3.957 10.477 1 96.69 101 GLY A N 1
ATOM 808 C CA . GLY A 1 101 ? -4.57 -3.729 10.891 1 96.69 101 GLY A CA 1
ATOM 809 C C . GLY A 1 101 ? -3.793 -5.016 11.102 1 96.69 101 GLY A C 1
ATOM 810 O O . GLY A 1 101 ? -2.639 -5.125 10.68 1 96.69 101 GLY A O 1
ATOM 811 N N . GLU A 1 102 ? -4.395 -5.918 11.734 1 93.12 102 GLU A N 1
ATOM 812 C CA . GLU A 1 102 ? -3.76 -7.215 11.961 1 93.12 102 GLU A CA 1
ATOM 813 C C . GLU A 1 102 ? -3.494 -7.938 10.648 1 93.12 102 GLU A C 1
ATOM 815 O O . GLU A 1 102 ? -2.451 -8.578 10.477 1 93.12 102 GLU A O 1
ATOM 820 N N . LEU A 1 103 ? -4.461 -7.836 9.766 1 97 103 LEU A N 1
ATOM 821 C CA . LEU A 1 103 ? -4.273 -8.422 8.445 1 97 103 LEU A CA 1
ATOM 822 C C . LEU A 1 103 ? -3.039 -7.844 7.762 1 97 103 LEU A C 1
ATOM 824 O O . LEU A 1 103 ? -2.24 -8.578 7.18 1 97 103 LEU A O 1
ATOM 828 N N . TYR A 1 104 ? -2.887 -6.535 7.824 1 97.94 104 TYR A N 1
ATOM 829 C CA . TYR A 1 104 ? -1.736 -5.871 7.223 1 97.94 104 TYR A CA 1
ATOM 830 C C . TYR A 1 104 ? -0.434 -6.371 7.836 1 97.94 104 TYR A C 1
ATOM 832 O O . TYR A 1 104 ? 0.483 -6.773 7.117 1 97.94 104 TYR A O 1
ATOM 840 N N . LYS A 1 105 ? -0.406 -6.387 9.125 1 94.56 105 LYS A N 1
ATOM 841 C CA . LYS A 1 105 ? 0.824 -6.77 9.812 1 94.56 105 LYS A CA 1
ATOM 842 C C . LYS A 1 105 ? 1.161 -8.234 9.562 1 94.56 105 LYS A C 1
ATOM 844 O O . LYS A 1 105 ? 2.316 -8.578 9.297 1 94.56 105 LYS A O 1
ATOM 849 N N . ASP A 1 106 ? 0.188 -9.062 9.602 1 93 106 ASP A N 1
ATOM 850 C CA . ASP A 1 106 ? 0.404 -10.484 9.352 1 93 106 ASP A CA 1
ATOM 851 C C . ASP A 1 106 ? 0.867 -10.727 7.918 1 93 106 ASP A C 1
ATOM 853 O O . ASP A 1 106 ? 1.675 -11.625 7.664 1 93 106 ASP A O 1
ATOM 857 N N . THR A 1 107 ? 0.298 -9.977 6.996 1 97.62 107 THR A N 1
ATOM 858 C CA . THR A 1 107 ? 0.69 -10.078 5.598 1 97.62 107 THR A CA 1
ATOM 859 C C . THR A 1 107 ? 2.18 -9.789 5.43 1 97.62 107 THR A C 1
ATOM 861 O O . THR A 1 107 ? 2.877 -10.5 4.699 1 97.62 107 THR A O 1
ATOM 864 N N . ILE A 1 108 ? 2.648 -8.781 6.117 1 96.81 108 ILE A N 1
ATOM 865 C CA . ILE A 1 108 ? 4.059 -8.414 6.031 1 96.81 108 ILE A CA 1
ATOM 866 C C . ILE A 1 108 ? 4.922 -9.562 6.551 1 96.81 108 ILE A C 1
ATOM 868 O O . ILE A 1 108 ? 5.895 -9.961 5.906 1 96.81 108 ILE A O 1
ATOM 872 N N . GLU A 1 109 ? 4.527 -10.117 7.656 1 89.94 109 GLU A N 1
ATOM 873 C CA . GLU A 1 109 ? 5.285 -11.219 8.25 1 89.94 109 GLU A CA 1
ATOM 874 C C . GLU A 1 109 ? 5.258 -12.453 7.363 1 89.94 109 GLU A C 1
ATOM 876 O O . GLU A 1 109 ? 6.281 -13.117 7.184 1 89.94 109 GLU A O 1
ATOM 881 N N . ALA A 1 110 ? 4.113 -12.703 6.855 1 89.38 110 ALA A N 1
ATOM 882 C CA . ALA A 1 110 ? 3.971 -13.875 5.988 1 89.38 110 ALA A CA 1
ATOM 883 C C . ALA A 1 110 ? 4.801 -13.719 4.719 1 89.38 110 ALA A C 1
ATOM 885 O O . ALA A 1 110 ? 5.398 -14.68 4.234 1 89.38 110 ALA A O 1
ATOM 886 N N . THR A 1 111 ? 4.816 -12.531 4.156 1 95.88 111 THR A N 1
ATOM 887 C CA . THR A 1 111 ? 5.609 -12.266 2.963 1 95.88 111 THR A CA 1
ATOM 888 C C . THR A 1 111 ? 7.098 -12.453 3.246 1 95.88 111 THR A C 1
ATOM 890 O O . THR A 1 111 ? 7.809 -13.086 2.459 1 95.88 111 THR A O 1
ATOM 893 N N . LYS A 1 112 ? 7.551 -11.953 4.395 1 91.25 112 LYS A N 1
ATOM 894 C CA . LYS A 1 112 ? 8.945 -12.109 4.789 1 91.25 112 LYS A CA 1
ATOM 895 C C . LYS A 1 112 ? 9.32 -13.586 4.926 1 91.25 112 LYS A C 1
ATOM 897 O O . LYS A 1 112 ? 10.414 -13.992 4.52 1 91.25 112 LYS A O 1
ATOM 902 N N . ALA A 1 113 ? 8.406 -14.32 5.453 1 85.44 113 ALA A N 1
ATOM 903 C CA . ALA A 1 113 ? 8.656 -15.734 5.715 1 85.44 113 ALA A CA 1
ATOM 904 C C . ALA A 1 113 ? 8.789 -16.516 4.414 1 85.44 113 ALA A C 1
ATOM 906 O O . ALA A 1 113 ? 9.461 -17.547 4.371 1 85.44 113 ALA A O 1
ATOM 907 N N . LEU A 1 114 ? 8.203 -16.031 3.328 1 87.25 114 LEU A N 1
ATOM 908 C CA . LEU A 1 114 ? 8.211 -16.719 2.043 1 87.25 114 LEU A CA 1
ATOM 909 C C . LEU A 1 114 ? 9.398 -16.281 1.193 1 87.25 114 LEU A C 1
ATOM 911 O O . LEU A 1 114 ? 9.688 -16.891 0.163 1 87.25 114 LEU A O 1
ATOM 915 N N . LEU A 1 115 ? 10.117 -15.289 1.668 1 91.75 115 LEU A N 1
ATOM 916 C CA . LEU A 1 115 ? 11.133 -14.641 0.842 1 91.75 115 LEU A CA 1
ATOM 917 C C . LEU A 1 115 ? 12.359 -15.531 0.705 1 91.75 115 LEU A C 1
ATOM 919 O O . LEU A 1 115 ? 12.922 -15.984 1.706 1 91.75 115 LEU A O 1
ATOM 923 N N . ASP A 1 116 ? 12.719 -15.867 -0.485 1 91.69 116 ASP A N 1
ATOM 924 C CA . ASP A 1 116 ? 13.984 -16.516 -0.797 1 91.69 116 ASP A CA 1
ATOM 925 C C . ASP A 1 116 ? 15.086 -15.484 -1.049 1 91.69 116 ASP A C 1
ATOM 927 O O . ASP A 1 116 ? 15.133 -14.867 -2.117 1 91.69 116 ASP A O 1
ATOM 931 N N . TYR A 1 117 ? 16 -15.375 -0.149 1 90 117 TYR A N 1
ATOM 932 C CA . TYR A 1 117 ? 17 -14.312 -0.201 1 90 117 TYR A CA 1
ATOM 933 C C . TYR A 1 117 ? 18 -14.547 -1.331 1 90 117 TYR A C 1
ATOM 935 O O . TYR A 1 117 ? 18.531 -13.594 -1.898 1 90 117 TYR A O 1
ATOM 943 N N . ASP A 1 118 ? 18.266 -15.797 -1.652 1 93.12 118 ASP A N 1
ATOM 944 C CA . ASP A 1 118 ? 19.125 -16.078 -2.789 1 93.12 118 ASP A CA 1
ATOM 945 C C . ASP A 1 118 ? 18.5 -15.586 -4.094 1 93.12 118 ASP A C 1
ATOM 947 O O . ASP A 1 118 ? 19.188 -14.969 -4.918 1 93.12 118 ASP A O 1
ATOM 951 N N . VAL A 1 119 ? 17.266 -15.859 -4.234 1 96.38 119 VAL A N 1
ATOM 952 C CA . VAL A 1 119 ? 16.547 -15.406 -5.426 1 96.38 119 VAL A CA 1
ATOM 953 C C . VAL A 1 119 ? 16.5 -13.883 -5.453 1 96.38 119 VAL A C 1
ATOM 955 O O . VAL A 1 119 ? 16.719 -13.266 -6.5 1 96.38 119 VAL A O 1
ATOM 958 N N . LEU A 1 120 ? 16.188 -13.258 -4.309 1 97.38 120 LEU A N 1
ATOM 959 C CA . LEU A 1 120 ? 16.141 -11.805 -4.23 1 97.38 120 LEU A CA 1
ATOM 960 C C . LEU A 1 120 ? 17.484 -11.195 -4.629 1 97.38 120 LEU A C 1
ATOM 962 O O . LEU A 1 120 ? 17.531 -10.219 -5.379 1 97.38 120 LEU A O 1
ATOM 966 N N . ASN A 1 121 ? 18.562 -11.781 -4.172 1 95.31 121 ASN A N 1
ATOM 967 C CA . ASN A 1 121 ? 19.891 -11.312 -4.539 1 95.31 121 ASN A CA 1
ATOM 968 C C . ASN A 1 121 ? 20.125 -11.406 -6.043 1 95.31 121 ASN A C 1
ATOM 970 O O . ASN A 1 121 ? 20.688 -10.492 -6.648 1 95.31 121 ASN A O 1
ATOM 974 N N . GLN A 1 122 ? 19.766 -12.492 -6.609 1 97.44 122 GLN A N 1
ATOM 975 C CA . GLN A 1 122 ? 19.906 -12.68 -8.047 1 97.44 122 GLN A CA 1
ATOM 976 C C . GLN A 1 122 ? 19.094 -11.648 -8.828 1 97.44 122 GLN A C 1
ATOM 978 O O . GLN A 1 122 ? 19.562 -11.125 -9.844 1 97.44 122 GLN A O 1
ATOM 983 N N . VAL A 1 123 ? 17.906 -11.406 -8.352 1 97.88 123 VAL A N 1
ATOM 984 C CA . VAL A 1 123 ? 17.031 -10.414 -8.969 1 97.88 123 VAL A CA 1
ATOM 985 C C . VAL A 1 123 ? 17.703 -9.047 -8.938 1 97.88 123 VAL A C 1
ATOM 987 O O . VAL A 1 123 ? 17.75 -8.344 -9.953 1 97.88 123 VAL A O 1
ATOM 990 N N . ILE A 1 124 ? 18.266 -8.68 -7.801 1 97.19 124 ILE A N 1
ATOM 991 C CA . ILE A 1 124 ? 18.922 -7.391 -7.641 1 97.19 124 ILE A CA 1
ATOM 992 C C . ILE A 1 124 ? 20.094 -7.285 -8.609 1 97.19 124 ILE A C 1
ATOM 994 O O . ILE A 1 124 ? 20.266 -6.27 -9.281 1 97.19 124 ILE A O 1
ATOM 998 N N . GLU A 1 125 ? 20.859 -8.297 -8.695 1 96 125 GLU A N 1
ATOM 999 C CA . GLU A 1 125 ? 22.016 -8.305 -9.586 1 96 125 GLU A CA 1
ATOM 1000 C C . GLU A 1 125 ? 21.594 -8.141 -11.047 1 96 125 GLU A C 1
ATOM 1002 O O . GLU A 1 125 ? 22.234 -7.426 -11.812 1 96 125 GLU A O 1
ATOM 1007 N N . LYS A 1 126 ? 20.547 -8.82 -11.367 1 95.75 126 LYS A N 1
ATOM 1008 C CA . LYS A 1 126 ? 20.047 -8.727 -12.734 1 95.75 126 LYS A CA 1
ATOM 1009 C C . LYS A 1 126 ? 19.547 -7.312 -13.039 1 95.75 126 LYS A C 1
ATOM 1011 O O . LYS A 1 126 ? 19.812 -6.785 -14.125 1 95.75 126 LYS A O 1
ATOM 1016 N N . LEU A 1 127 ? 18.891 -6.734 -12.102 1 95.31 127 LEU A N 1
ATOM 1017 C CA . LEU A 1 127 ? 18.312 -5.406 -12.305 1 95.31 127 LEU A CA 1
ATOM 1018 C C . LEU A 1 127 ? 19.406 -4.348 -12.359 1 95.31 127 LEU A C 1
ATOM 1020 O O . LEU A 1 127 ? 19.266 -3.35 -13.078 1 95.31 127 LEU A O 1
ATOM 1024 N N . LEU A 1 128 ? 20.469 -4.543 -11.688 1 92.75 128 LEU A N 1
ATOM 1025 C CA . LEU A 1 128 ? 21.594 -3.607 -11.688 1 92.75 128 LEU A CA 1
ATOM 1026 C C . LEU A 1 128 ? 22.297 -3.598 -13.039 1 92.75 128 LEU A C 1
ATOM 1028 O O . LEU A 1 128 ? 22.875 -2.586 -13.438 1 92.75 128 LEU A O 1
ATOM 1032 N N . LYS A 1 129 ? 22.172 -4.676 -13.688 1 91.25 129 LYS A N 1
ATOM 1033 C CA . LYS A 1 129 ? 22.891 -4.836 -14.945 1 91.25 129 LYS A CA 1
ATOM 1034 C C . LYS A 1 129 ? 22.016 -4.488 -16.141 1 91.25 129 LYS A C 1
ATOM 1036 O O . LYS A 1 129 ? 22.469 -4.508 -17.281 1 91.25 129 LYS A O 1
ATOM 1041 N N . THR A 1 130 ? 20.797 -4.223 -15.852 1 88.81 130 THR A N 1
ATOM 1042 C CA . THR A 1 130 ? 19.875 -3.975 -16.953 1 88.81 130 THR A CA 1
ATOM 1043 C C . THR A 1 130 ? 19.594 -2.48 -17.094 1 88.81 130 THR A C 1
ATOM 1045 O O . THR A 1 130 ? 19.453 -1.77 -16.094 1 88.81 130 THR A O 1
ATOM 1048 N N . SER A 1 131 ? 19.516 -2.037 -18.312 1 82.5 131 SER A N 1
ATOM 1049 C CA . SER A 1 131 ? 19.297 -0.616 -18.578 1 82.5 131 SER A CA 1
ATOM 1050 C C . SER A 1 131 ? 17.812 -0.263 -18.531 1 82.5 131 SER A C 1
ATOM 1052 O O . SER A 1 131 ? 17.453 0.861 -18.172 1 82.5 131 SER A O 1
ATOM 1054 N N . VAL A 1 132 ? 16.984 -1.255 -18.922 1 87 132 VAL A N 1
ATOM 1055 C CA . VAL A 1 132 ? 15.555 -0.983 -18.984 1 87 132 VAL A CA 1
ATOM 1056 C C . VAL A 1 132 ? 14.789 -2.105 -18.281 1 87 132 VAL A C 1
ATOM 1058 O O . VAL A 1 132 ? 15.008 -3.285 -18.578 1 87 132 VAL A O 1
ATOM 1061 N N . ILE A 1 133 ? 13.992 -1.727 -17.375 1 93.5 133 ILE A N 1
ATOM 1062 C CA . ILE A 1 133 ? 13.102 -2.662 -16.703 1 93.5 133 ILE A CA 1
ATOM 1063 C C . ILE A 1 133 ? 11.672 -2.469 -17.203 1 93.5 133 ILE A C 1
ATOM 1065 O O . ILE A 1 133 ? 11.125 -1.367 -17.125 1 93.5 133 ILE A O 1
ATOM 1069 N N . ASP A 1 134 ? 11.102 -3.486 -17.781 1 95 134 ASP A N 1
ATOM 1070 C CA . ASP A 1 134 ? 9.695 -3.459 -18.172 1 95 134 ASP A CA 1
ATOM 1071 C C . ASP A 1 134 ? 8.812 -4.066 -17.078 1 95 134 ASP A C 1
ATOM 1073 O O . ASP A 1 134 ? 9.125 -5.129 -16.547 1 95 134 ASP A O 1
ATOM 1077 N N . ILE A 1 135 ? 7.742 -3.369 -16.828 1 96.62 135 ILE A N 1
ATOM 1078 C CA . ILE A 1 135 ? 6.797 -3.896 -15.852 1 96.62 135 ILE A CA 1
ATOM 1079 C C . ILE A 1 135 ? 5.484 -4.25 -16.547 1 96.62 135 ILE A C 1
ATOM 1081 O O . ILE A 1 135 ? 5.02 -3.518 -17.422 1 96.62 135 ILE A O 1
ATOM 1085 N N . PHE A 1 136 ? 4.906 -5.355 -16.172 1 96.38 136 PHE A N 1
ATOM 1086 C CA . PHE A 1 136 ? 3.602 -5.801 -16.641 1 96.38 136 PHE A CA 1
ATOM 1087 C C . PHE A 1 136 ? 2.699 -6.184 -15.484 1 96.38 136 PHE A C 1
ATOM 1089 O O . PHE A 1 136 ? 3.107 -6.938 -14.594 1 96.38 136 PHE A O 1
ATOM 1096 N N . ALA A 1 137 ? 1.61 -5.641 -15.477 1 95.44 137 ALA A N 1
ATOM 1097 C CA . ALA A 1 137 ? 0.646 -5.879 -14.406 1 95.44 137 ALA A CA 1
ATOM 1098 C C . ALA A 1 137 ? -0.752 -5.422 -14.812 1 95.44 137 ALA A C 1
ATOM 1100 O O . ALA A 1 137 ? -0.9 -4.48 -15.594 1 95.44 137 ALA A O 1
ATOM 1101 N N . VAL A 1 138 ? -1.74 -6.062 -14.281 1 87.69 138 VAL A N 1
ATOM 1102 C CA . VAL A 1 138 ? -3.121 -5.688 -14.562 1 87.69 138 VAL A CA 1
ATOM 1103 C C . VAL A 1 138 ? -3.912 -5.609 -13.258 1 87.69 138 VAL A C 1
ATOM 1105 O O . VAL A 1 138 ? -3.496 -6.168 -12.234 1 87.69 138 VAL A O 1
ATOM 1108 N N . GLY A 1 139 ? -5.055 -4.824 -13.297 1 85.5 139 GLY A N 1
ATOM 1109 C CA . GLY A 1 139 ? -5.906 -4.699 -12.125 1 85.5 139 GLY A CA 1
ATOM 1110 C C . GLY A 1 139 ? -5.25 -3.938 -10.992 1 85.5 139 GLY A C 1
ATOM 1111 O O . GLY A 1 139 ? -4.559 -2.941 -11.219 1 85.5 139 GLY A O 1
ATOM 1112 N N . ALA A 1 140 ? -5.473 -4.398 -9.75 1 85.31 140 ALA A N 1
ATOM 1113 C CA . ALA A 1 140 ? -4.926 -3.717 -8.578 1 85.31 140 ALA A CA 1
ATOM 1114 C C . ALA A 1 140 ? -3.4 -3.783 -8.57 1 85.31 140 ALA A C 1
ATOM 1116 O O . ALA A 1 140 ? -2.736 -2.885 -8.047 1 85.31 140 ALA A O 1
ATOM 1117 N N . SER A 1 141 ? -2.922 -4.828 -9.203 1 92.12 141 SER A N 1
ATOM 1118 C CA . SER A 1 141 ? -1.471 -4.98 -9.266 1 92.12 141 SER A CA 1
ATOM 1119 C C . SER A 1 141 ? -0.838 -3.881 -10.117 1 92.12 141 SER A C 1
ATOM 1121 O O . SER A 1 141 ? 0.344 -3.568 -9.953 1 92.12 141 SER A O 1
ATOM 1123 N N . TYR A 1 142 ? -1.609 -3.369 -11.031 1 92.81 142 TYR A N 1
ATOM 1124 C CA . TYR A 1 142 ? -1.153 -2.252 -11.852 1 92.81 142 TYR A CA 1
ATOM 1125 C C . TYR A 1 142 ? -0.664 -1.102 -10.984 1 92.81 142 TYR A C 1
ATOM 1127 O O . TYR A 1 142 ? 0.35 -0.47 -11.289 1 92.81 142 TYR A O 1
ATOM 1135 N N . LEU A 1 143 ? -1.319 -0.87 -9.922 1 93.31 143 LEU A N 1
ATOM 1136 C CA . LEU A 1 143 ? -0.983 0.244 -9.039 1 93.31 143 LEU A CA 1
ATOM 1137 C C . LEU A 1 143 ? 0.334 -0.015 -8.312 1 93.31 143 LEU A C 1
ATOM 1139 O O . LEU A 1 143 ? 1.093 0.919 -8.047 1 93.31 143 LEU A O 1
ATOM 1143 N N . SER A 1 144 ? 0.645 -1.237 -8.023 1 95.31 144 SER A N 1
ATOM 1144 C CA . SER A 1 144 ? 1.942 -1.585 -7.449 1 95.31 144 SER A CA 1
ATOM 1145 C C . SER A 1 144 ? 3.074 -1.282 -8.43 1 95.31 144 SER A C 1
ATOM 1147 O O . SER A 1 144 ? 4.133 -0.798 -8.023 1 95.31 144 SER A O 1
ATOM 1149 N N . GLY A 1 145 ? 2.781 -1.607 -9.648 1 95.38 145 GLY A N 1
ATOM 1150 C CA . GLY A 1 145 ? 3.752 -1.29 -10.688 1 95.38 145 GLY A CA 1
ATOM 1151 C C . GLY A 1 145 ? 4 0.199 -10.836 1 95.38 145 GLY A C 1
ATOM 1152 O O . GLY A 1 145 ? 5.145 0.631 -10.977 1 95.38 145 GLY A O 1
ATOM 1153 N N . LEU A 1 146 ? 2.932 0.938 -10.781 1 92.94 146 LEU A N 1
ATOM 1154 C CA . LEU A 1 146 ? 3.045 2.389 -10.898 1 92.94 146 LEU A CA 1
ATOM 1155 C C . LEU A 1 146 ? 3.859 2.965 -9.75 1 92.94 146 LEU A C 1
ATOM 1157 O O . LEU A 1 146 ? 4.664 3.877 -9.945 1 92.94 146 LEU A O 1
ATOM 1161 N N . LEU A 1 147 ? 3.605 2.502 -8.602 1 93 147 LEU A N 1
ATOM 1162 C CA . LEU A 1 147 ? 4.352 2.969 -7.441 1 93 147 LEU A CA 1
ATOM 1163 C C . LEU A 1 147 ? 5.84 2.688 -7.598 1 93 147 LEU A C 1
ATOM 1165 O O . LEU A 1 147 ? 6.676 3.547 -7.309 1 93 147 LEU A O 1
ATOM 1169 N N . PHE A 1 148 ? 6.137 1.535 -8.031 1 95.38 148 PHE A N 1
ATOM 1170 C CA . PHE A 1 148 ? 7.527 1.152 -8.258 1 95.38 148 PHE A CA 1
ATOM 1171 C C . PHE A 1 148 ? 8.172 2.049 -9.305 1 95.38 148 PHE A C 1
ATOM 1173 O O . PHE A 1 148 ? 9.305 2.512 -9.117 1 95.38 148 PHE A O 1
ATOM 1180 N N . GLU A 1 149 ? 7.461 2.223 -10.375 1 92.88 149 GLU A N 1
ATOM 1181 C CA . GLU A 1 149 ? 7.969 3.117 -11.414 1 92.88 149 GLU A CA 1
ATOM 1182 C C . GLU A 1 149 ? 8.258 4.508 -10.852 1 92.88 149 GLU A C 1
ATOM 1184 O O . GLU A 1 149 ? 9.305 5.094 -11.141 1 92.88 149 GLU A O 1
ATOM 1189 N N . HIS A 1 150 ? 7.391 4.996 -10.07 1 89.69 150 HIS A N 1
ATOM 1190 C CA . HIS A 1 150 ? 7.547 6.309 -9.445 1 89.69 150 HIS A CA 1
ATOM 1191 C C . HIS A 1 150 ? 8.797 6.355 -8.57 1 89.69 150 HIS A C 1
ATOM 1193 O O . HIS A 1 150 ? 9.539 7.336 -8.594 1 89.69 150 HIS A O 1
ATOM 1199 N N . ARG A 1 151 ? 9.047 5.355 -7.852 1 91.81 151 ARG A N 1
ATOM 1200 C CA . ARG A 1 151 ? 10.188 5.301 -6.945 1 91.81 151 ARG A CA 1
ATOM 1201 C C . ARG A 1 151 ? 11.5 5.195 -7.719 1 91.81 151 ARG A C 1
ATOM 1203 O O . ARG A 1 151 ? 12.5 5.805 -7.344 1 91.81 151 ARG A O 1
ATOM 1210 N N . MET A 1 152 ? 11.461 4.453 -8.75 1 92.06 152 MET A N 1
ATOM 1211 C CA . MET A 1 152 ? 12.672 4.18 -9.523 1 92.06 152 MET A CA 1
ATOM 1212 C C . MET A 1 152 ? 13.18 5.449 -10.203 1 92.06 152 MET A C 1
ATOM 1214 O O . MET A 1 152 ? 14.383 5.578 -10.461 1 92.06 152 MET A O 1
ATOM 1218 N N . ILE A 1 153 ? 12.32 6.383 -10.422 1 85.81 153 ILE A N 1
ATOM 1219 C CA . ILE A 1 153 ? 12.711 7.656 -11.016 1 85.81 153 ILE A CA 1
ATOM 1220 C C . ILE A 1 153 ? 13.719 8.367 -10.109 1 85.81 153 ILE A C 1
ATOM 1222 O O . ILE A 1 153 ? 14.664 8.992 -10.594 1 85.81 153 ILE A O 1
ATOM 1226 N N . SER A 1 154 ? 13.625 8.195 -8.883 1 84.69 154 SER A N 1
ATOM 1227 C CA . SER A 1 154 ? 14.445 8.906 -7.914 1 84.69 154 SER A CA 1
ATOM 1228 C C . SER A 1 154 ? 15.883 8.383 -7.914 1 84.69 154 SER A C 1
ATOM 1230 O O . SER A 1 154 ? 16.781 9.047 -7.406 1 84.69 154 SER A O 1
ATOM 1232 N N . ILE A 1 155 ? 16.062 7.23 -8.438 1 87.19 155 ILE A N 1
ATOM 1233 C CA . ILE A 1 155 ? 17.422 6.699 -8.438 1 87.19 155 ILE A CA 1
ATOM 1234 C C . ILE A 1 155 ? 17.906 6.535 -9.867 1 87.19 155 ILE A C 1
ATOM 1236 O O . ILE A 1 155 ? 18.859 5.785 -10.125 1 87.19 155 ILE A O 1
ATOM 1240 N N . ASP A 1 156 ? 17.281 7.133 -10.781 1 80.75 156 ASP A N 1
ATOM 1241 C CA . ASP A 1 156 ? 17.672 7.254 -12.18 1 80.75 156 ASP A CA 1
ATOM 1242 C C . ASP A 1 156 ? 17.734 5.887 -12.852 1 80.75 156 ASP A C 1
ATOM 1244 O O . ASP A 1 156 ? 18.656 5.594 -13.602 1 80.75 156 ASP A O 1
ATOM 1248 N N . HIS A 1 157 ? 16.906 5.023 -12.477 1 85.38 157 HIS A N 1
ATOM 1249 C CA . HIS A 1 157 ? 16.719 3.754 -13.172 1 85.38 157 HIS A CA 1
ATOM 1250 C C . HIS A 1 157 ? 15.477 3.773 -14.047 1 85.38 157 HIS A C 1
ATOM 1252 O O . HIS A 1 157 ? 14.367 4.012 -13.555 1 85.38 157 HIS A O 1
ATOM 1258 N N . PHE A 1 158 ? 15.648 3.457 -15.25 1 82.88 158 PHE A N 1
ATOM 1259 C CA . PHE A 1 158 ? 14.562 3.602 -16.219 1 82.88 158 PHE A CA 1
ATOM 1260 C C . PHE A 1 158 ? 13.609 2.414 -16.125 1 82.88 158 PHE A C 1
ATOM 1262 O O . PHE A 1 158 ? 14.031 1.261 -16.203 1 82.88 158 PHE A O 1
ATOM 1269 N N . VAL A 1 159 ? 12.438 2.74 -15.867 1 85 159 VAL A N 1
ATOM 1270 C CA . VAL A 1 159 ? 11.359 1.751 -15.844 1 85 159 VAL A CA 1
ATOM 1271 C C . VAL A 1 159 ? 10.312 2.1 -16.891 1 85 159 VAL A C 1
ATOM 1273 O O . VAL A 1 159 ? 9.883 3.252 -17 1 85 159 VAL A O 1
ATOM 1276 N N . ASN A 1 160 ? 10.055 1.178 -17.703 1 83.69 160 ASN A N 1
ATOM 1277 C CA . ASN A 1 160 ? 8.984 1.312 -18.688 1 83.69 160 ASN A CA 1
ATOM 1278 C C . ASN A 1 160 ? 7.711 0.611 -18.234 1 83.69 160 ASN A C 1
ATOM 1280 O O . ASN A 1 160 ? 7.688 -0.613 -18.094 1 83.69 160 ASN A O 1
ATOM 1284 N N . PHE A 1 161 ? 6.727 1.399 -17.969 1 83.38 161 PHE A N 1
ATOM 1285 C CA . PHE A 1 161 ? 5.441 0.84 -17.547 1 83.38 161 PHE A CA 1
ATOM 1286 C C . PHE A 1 161 ? 4.297 1.502 -18.312 1 83.38 161 PHE A C 1
ATOM 1288 O O . PHE A 1 161 ? 4.094 2.713 -18.203 1 83.38 161 PHE A O 1
ATOM 1295 N N . LYS A 1 162 ? 3.549 0.612 -19.031 1 80.44 162 LYS A N 1
ATOM 1296 C CA . LYS A 1 162 ? 2.447 1.108 -19.859 1 80.44 162 LYS A CA 1
ATOM 1297 C C . LYS A 1 162 ? 1.116 0.983 -19.125 1 80.44 162 LYS A C 1
ATOM 1299 O O . LYS A 1 162 ? 0.875 -0.008 -18.422 1 80.44 162 LYS A O 1
ATOM 1304 N N . SER A 1 163 ? 0.344 1.943 -19.375 1 78.5 163 SER A N 1
ATOM 1305 C CA . SER A 1 163 ? -0.907 2.016 -18.625 1 78.5 163 SER A CA 1
ATOM 1306 C C . SER A 1 163 ? -1.981 1.139 -19.266 1 78.5 163 SER A C 1
ATOM 1308 O O . SER A 1 163 ? -2.775 0.514 -18.547 1 78.5 163 SER A O 1
ATOM 1310 N N . SER A 1 164 ? -1.972 1.013 -20.531 1 80.19 164 SER A N 1
ATOM 1311 C CA . SER A 1 164 ? -3.039 0.274 -21.203 1 80.19 164 SER A CA 1
ATOM 1312 C C . SER A 1 164 ? -2.658 -1.188 -21.406 1 80.19 164 SER A C 1
ATOM 1314 O O . SER A 1 164 ? -1.538 -1.491 -21.812 1 80.19 164 SER A O 1
ATOM 1316 N N . PRO A 1 165 ? -3.645 -2.01 -21.109 1 81.5 165 PRO A N 1
ATOM 1317 C CA . PRO A 1 165 ? -3.367 -3.422 -21.375 1 81.5 165 PRO A CA 1
ATOM 1318 C C . PRO A 1 165 ? -2.902 -3.672 -22.797 1 81.5 165 PRO A C 1
ATOM 1320 O O . PRO A 1 165 ? -2.012 -4.492 -23.031 1 81.5 165 PRO A O 1
ATOM 1323 N N . ASN A 1 166 ? -3.463 -2.936 -23.656 1 83.88 166 ASN A N 1
ATOM 1324 C CA . ASN A 1 166 ? -3.062 -3.08 -25.047 1 83.88 166 ASN A CA 1
ATOM 1325 C C . ASN A 1 166 ? -1.613 -2.65 -25.266 1 83.88 166 ASN A C 1
ATOM 1327 O O . ASN A 1 166 ? -0.875 -3.295 -26.016 1 83.88 166 ASN A O 1
ATOM 1331 N N . ASP A 1 167 ? -1.248 -1.655 -24.625 1 86.69 167 ASP A N 1
ATOM 1332 C CA . ASP A 1 167 ? 0.129 -1.187 -24.75 1 86.69 167 ASP A CA 1
ATOM 1333 C C . ASP A 1 167 ? 1.097 -2.143 -24.062 1 86.69 167 ASP A C 1
ATOM 1335 O O . ASP A 1 167 ? 2.229 -2.324 -24.5 1 86.69 167 ASP A O 1
ATOM 1339 N N . GLN A 1 168 ? 0.631 -2.693 -23.031 1 88.38 168 GLN A N 1
ATOM 1340 C CA . GLN A 1 168 ? 1.469 -3.689 -22.375 1 88.38 168 GLN A CA 1
ATOM 1341 C C . GLN A 1 168 ? 1.681 -4.906 -23.266 1 88.38 168 GLN A C 1
ATOM 1343 O O . GLN A 1 168 ? 2.787 -5.445 -23.344 1 88.38 168 GLN A O 1
ATOM 1348 N N . ASP A 1 169 ? 0.618 -5.246 -23.906 1 88.12 169 ASP A N 1
ATOM 1349 C CA . ASP A 1 169 ? 0.702 -6.348 -24.859 1 88.12 169 ASP A CA 1
ATOM 1350 C C . ASP A 1 169 ? 1.718 -6.047 -25.953 1 88.12 169 ASP A C 1
ATOM 1352 O O . ASP A 1 169 ? 2.574 -6.879 -26.266 1 88.12 169 ASP A O 1
ATOM 1356 N N . LYS A 1 170 ? 1.68 -4.953 -26.516 1 86.44 170 LYS A N 1
ATOM 1357 C CA . LYS A 1 170 ? 2.604 -4.547 -27.578 1 86.44 170 LYS A CA 1
ATOM 1358 C C . LYS A 1 170 ? 4.039 -4.496 -27.062 1 86.44 170 LYS A C 1
ATOM 1360 O O . LYS A 1 170 ? 4.965 -4.953 -27.734 1 86.44 170 LYS A O 1
ATOM 1365 N N . ARG A 1 171 ? 4.227 -3.971 -25.891 1 88.12 171 ARG A N 1
ATOM 1366 C CA . ARG A 1 171 ? 5.559 -3.848 -25.312 1 88.12 171 ARG A CA 1
ATOM 1367 C C . ARG A 1 171 ? 6.18 -5.219 -25.062 1 88.12 171 ARG A C 1
ATOM 1369 O O . ARG A 1 171 ? 7.391 -5.395 -25.203 1 88.12 171 ARG A O 1
ATOM 1376 N N . SER A 1 172 ? 5.352 -6.105 -24.703 1 88.94 172 SER A N 1
ATOM 1377 C CA . SER A 1 172 ? 5.852 -7.445 -24.406 1 88.94 172 SER A CA 1
ATOM 1378 C C . SER A 1 172 ? 6.547 -8.062 -25.609 1 88.94 172 SER A C 1
ATOM 1380 O O . SER A 1 172 ? 7.406 -8.93 -25.469 1 88.94 172 SER A O 1
ATOM 1382 N N . LEU A 1 173 ? 6.219 -7.586 -26.781 1 87.5 173 LEU A N 1
ATOM 1383 C CA . LEU A 1 173 ? 6.82 -8.078 -28.016 1 87.5 173 LEU A CA 1
ATOM 1384 C C . LEU A 1 173 ? 8.281 -7.652 -28.125 1 87.5 173 LEU A C 1
ATOM 1386 O O . LEU A 1 173 ? 9.055 -8.25 -28.875 1 87.5 173 LEU A O 1
ATOM 1390 N N . PHE A 1 174 ? 8.641 -6.691 -27.359 1 86.5 174 PHE A N 1
ATOM 1391 C CA . PHE A 1 174 ? 9.961 -6.105 -27.531 1 86.5 174 PHE A CA 1
ATOM 1392 C C . PHE A 1 174 ? 10.883 -6.492 -26.391 1 86.5 174 PHE A C 1
ATOM 1394 O O . PHE A 1 174 ? 12.062 -6.133 -26.375 1 86.5 174 PHE A O 1
ATOM 1401 N N . VAL A 1 175 ? 10.336 -7.133 -25.406 1 87.25 175 VAL A N 1
ATOM 1402 C CA . VAL A 1 175 ? 11.172 -7.676 -24.344 1 87.25 175 VAL A CA 1
ATOM 1403 C C . VAL A 1 175 ? 12.023 -8.82 -24.891 1 87.25 175 VAL A C 1
ATOM 1405 O O . VAL A 1 175 ? 11.492 -9.758 -25.5 1 87.25 175 VAL A O 1
ATOM 1408 N N . ASN A 1 176 ? 13.32 -8.641 -24.703 1 89.12 176 ASN A N 1
ATOM 1409 C CA . ASN A 1 176 ? 14.227 -9.633 -25.266 1 89.12 176 ASN A CA 1
ATOM 1410 C C . ASN A 1 176 ? 15.375 -9.953 -24.312 1 89.12 176 ASN A C 1
ATOM 1412 O O . ASN A 1 176 ? 15.289 -9.672 -23.109 1 89.12 176 ASN A O 1
ATOM 1416 N N . LYS A 1 177 ? 16.375 -10.578 -24.844 1 88.56 177 LYS A N 1
ATOM 1417 C CA . LYS A 1 177 ? 17.453 -11.117 -24.031 1 88.56 177 LYS A CA 1
ATOM 1418 C C . LYS A 1 177 ? 18.203 -10.008 -23.297 1 88.56 177 LYS A C 1
ATOM 1420 O O . LYS A 1 177 ? 18.922 -10.273 -22.312 1 88.56 177 LYS A O 1
ATOM 1425 N N . ASN A 1 178 ? 17.953 -8.805 -23.703 1 87.62 178 ASN A N 1
ATOM 1426 C CA . ASN A 1 178 ? 18.703 -7.691 -23.125 1 87.62 178 ASN A CA 1
ATOM 1427 C C . ASN A 1 178 ? 17.859 -6.91 -22.125 1 87.62 178 ASN A C 1
ATOM 1429 O O . ASN A 1 178 ? 18.344 -5.938 -21.531 1 87.62 178 ASN A O 1
ATOM 1433 N N . THR A 1 179 ? 16.656 -7.305 -21.969 1 88.12 179 THR A N 1
ATOM 1434 C CA . THR A 1 179 ? 15.758 -6.582 -21.062 1 88.12 179 THR A CA 1
ATOM 1435 C C . THR A 1 179 ? 15.188 -7.523 -20 1 88.12 179 THR A C 1
ATOM 1437 O O . THR A 1 179 ? 15.305 -8.742 -20.125 1 88.12 179 THR A O 1
ATOM 1440 N N . VAL A 1 180 ? 14.773 -6.918 -18.938 1 94.44 180 VAL A N 1
ATOM 1441 C CA . VAL A 1 180 ? 14.18 -7.672 -17.844 1 94.44 180 VAL A CA 1
ATOM 1442 C C . VAL A 1 180 ? 12.742 -7.211 -17.625 1 94.44 180 VAL A C 1
ATOM 1444 O O . VAL A 1 180 ? 12.453 -6.012 -17.656 1 94.44 180 VAL A O 1
ATOM 1447 N N . ALA A 1 181 ? 11.891 -8.203 -17.5 1 96.94 181 ALA A N 1
ATOM 1448 C CA . ALA A 1 181 ? 10.484 -7.926 -17.234 1 96.94 181 ALA A CA 1
ATOM 1449 C C . ALA A 1 181 ? 10.109 -8.328 -15.805 1 96.94 181 ALA A C 1
ATOM 1451 O O . ALA A 1 181 ? 10.43 -9.43 -15.359 1 96.94 181 ALA A O 1
ATOM 1452 N N . ILE A 1 182 ? 9.5 -7.41 -15.125 1 98 182 ILE A N 1
ATOM 1453 C CA . ILE A 1 182 ? 8.812 -7.738 -13.875 1 98 182 ILE A CA 1
ATOM 1454 C C . ILE A 1 182 ? 7.32 -7.918 -14.133 1 98 182 ILE A C 1
ATOM 1456 O O . ILE A 1 182 ? 6.656 -7.004 -14.625 1 98 182 ILE A O 1
ATOM 1460 N N . VAL A 1 183 ? 6.809 -9.086 -13.867 1 98.12 183 VAL A N 1
ATOM 1461 C CA . VAL A 1 183 ? 5.391 -9.375 -14.039 1 98.12 183 VAL A CA 1
ATOM 1462 C C . VAL A 1 183 ? 4.73 -9.57 -12.672 1 98.12 183 VAL A C 1
ATOM 1464 O O . VAL A 1 183 ? 5.125 -10.453 -11.906 1 98.12 183 VAL A O 1
ATOM 1467 N N . ILE A 1 184 ? 3.713 -8.758 -12.406 1 98.06 184 ILE A N 1
ATOM 1468 C CA . ILE A 1 184 ? 3.029 -8.797 -11.117 1 98.06 184 ILE A CA 1
ATOM 1469 C C . ILE A 1 184 ? 1.617 -9.352 -11.305 1 98.06 184 ILE A C 1
ATOM 1471 O O . ILE A 1 184 ? 0.784 -8.734 -11.969 1 98.06 184 ILE A O 1
ATOM 1475 N N . SER A 1 185 ? 1.355 -10.438 -10.734 1 96.19 185 SER A N 1
ATOM 1476 C CA . SER A 1 185 ? 0.037 -11.062 -10.82 1 96.19 185 SER A CA 1
ATOM 1477 C C . SER A 1 185 ? -0.156 -12.102 -9.727 1 96.19 185 SER A C 1
ATOM 1479 O O . SER A 1 185 ? 0.636 -13.039 -9.602 1 96.19 185 SER A O 1
ATOM 1481 N N . TYR A 1 186 ? -1.17 -11.977 -9 1 94.44 186 TYR A N 1
ATOM 1482 C CA . TYR A 1 186 ? -1.397 -12.883 -7.883 1 94.44 186 TYR A CA 1
ATOM 1483 C C . TYR A 1 186 ? -1.753 -14.281 -8.375 1 94.44 186 TYR A C 1
ATOM 1485 O O . TYR A 1 186 ? -1.104 -15.258 -7.996 1 94.44 186 TYR A O 1
ATOM 1493 N N . SER A 1 187 ? -2.707 -14.383 -9.203 1 90.25 187 SER A N 1
ATOM 1494 C CA . SER A 1 187 ? -3.133 -15.688 -9.695 1 90.25 187 SER A CA 1
ATOM 1495 C C . SER A 1 187 ? -2.141 -16.25 -10.711 1 90.25 187 SER A C 1
ATOM 1497 O O . SER A 1 187 ? -2.002 -17.469 -10.836 1 90.25 187 SER A O 1
ATOM 1499 N N . GLY A 1 188 ? -1.549 -15.367 -11.508 1 94.44 188 GLY A N 1
ATOM 1500 C CA . GLY A 1 188 ? -0.624 -15.766 -12.555 1 94.44 188 GLY A CA 1
ATOM 1501 C C . GLY A 1 188 ? -1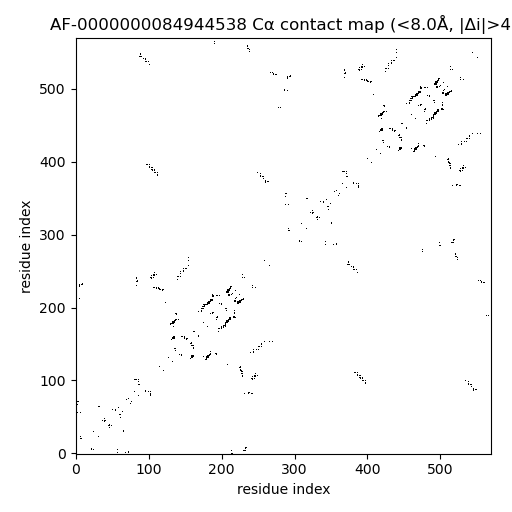.293 -16.531 -13.68 1 94.44 188 GLY A C 1
ATOM 1502 O O . GLY A 1 188 ? -0.637 -17.281 -14.398 1 94.44 188 GLY A O 1
ATOM 1503 N N . GLU A 1 189 ? -2.625 -16.281 -13.789 1 90.75 189 GLU A N 1
ATOM 1504 C CA . GLU A 1 189 ? -3.361 -17.172 -14.688 1 90.75 189 GLU A CA 1
ATOM 1505 C C . GLU A 1 189 ? -4.215 -16.375 -15.672 1 90.75 189 GLU A C 1
ATOM 1507 O O . GLU A 1 189 ? -4.832 -16.953 -16.578 1 90.75 189 GLU A O 1
ATOM 1512 N N . SER A 1 190 ? -4.301 -15.047 -15.531 1 87.94 190 SER A N 1
ATOM 1513 C CA . SER A 1 190 ? -5.18 -14.281 -16.422 1 87.94 190 SER A CA 1
ATOM 1514 C C . SER A 1 190 ? -4.727 -14.391 -17.875 1 87.94 190 SER A C 1
ATOM 1516 O O . SER A 1 190 ? -3.549 -14.625 -18.141 1 87.94 190 SER A O 1
ATOM 1518 N N . HIS A 1 191 ? -5.688 -14.203 -18.781 1 89.38 191 HIS A N 1
ATOM 1519 C CA . HIS A 1 191 ? -5.379 -14.273 -20.203 1 89.38 191 HIS A CA 1
ATOM 1520 C C . HIS A 1 191 ? -4.32 -13.242 -20.594 1 89.38 191 HIS A C 1
ATOM 1522 O O . HIS A 1 191 ? -3.391 -13.555 -21.344 1 89.38 191 HIS A O 1
ATOM 1528 N N . GLU A 1 192 ? -4.449 -12.07 -20.094 1 91.31 192 GLU A N 1
ATOM 1529 C CA . GLU A 1 192 ? -3.496 -11 -20.391 1 91.31 192 GLU A CA 1
ATOM 1530 C C . GLU A 1 192 ? -2.086 -11.391 -19.953 1 91.31 192 GLU A C 1
ATOM 1532 O O . GLU A 1 192 ? -1.128 -11.227 -20.703 1 91.31 192 GLU A O 1
ATOM 1537 N N . ILE A 1 193 ? -2.025 -11.961 -18.828 1 94.5 193 ILE A N 1
ATOM 1538 C CA . ILE A 1 193 ? -0.73 -12.328 -18.266 1 94.5 193 ILE A CA 1
ATOM 1539 C C . ILE A 1 193 ? -0.136 -13.492 -19.062 1 94.5 193 ILE A C 1
ATOM 1541 O O . ILE A 1 193 ? 1.056 -13.492 -19.375 1 94.5 193 ILE A O 1
ATOM 1545 N N . LYS A 1 194 ? -0.958 -14.414 -19.422 1 95.44 194 LYS A N 1
ATOM 1546 C CA . LYS A 1 194 ? -0.473 -15.562 -20.188 1 95.44 194 LYS A CA 1
ATOM 1547 C C . LYS A 1 194 ? 0.1 -15.125 -21.531 1 95.44 194 LYS A C 1
ATOM 1549 O O . LYS A 1 194 ? 1.169 -15.594 -21.938 1 95.44 194 LYS A O 1
ATOM 1554 N N . THR A 1 195 ? -0.574 -14.258 -22.172 1 95.25 195 THR A N 1
ATOM 1555 C CA . THR A 1 195 ? -0.129 -13.75 -23.453 1 95.25 195 THR A CA 1
ATOM 1556 C C . THR A 1 195 ? 1.209 -13.031 -23.328 1 95.25 195 THR A C 1
ATOM 1558 O O . THR A 1 195 ? 2.119 -13.25 -24.125 1 95.25 195 THR A O 1
ATOM 1561 N N . ILE A 1 196 ? 1.344 -12.227 -22.375 1 96.06 196 ILE A N 1
ATOM 1562 C CA . ILE A 1 196 ? 2.562 -11.461 -22.109 1 96.06 196 ILE A CA 1
ATOM 1563 C C . ILE A 1 196 ? 3.715 -12.422 -21.828 1 96.06 196 ILE A C 1
ATOM 1565 O O . ILE A 1 196 ? 4.805 -12.273 -22.375 1 96.06 196 ILE A O 1
ATOM 1569 N N . VAL A 1 197 ? 3.455 -13.367 -21.047 1 97.25 197 VAL A N 1
ATOM 1570 C CA . VAL A 1 197 ? 4.469 -14.336 -20.641 1 97.25 197 VAL A CA 1
ATOM 1571 C C . VAL A 1 197 ? 4.957 -15.109 -21.859 1 97.25 197 VAL A C 1
ATOM 1573 O O . VAL A 1 197 ? 6.164 -15.273 -22.062 1 97.25 197 VAL A O 1
ATOM 1576 N N . ASP A 1 198 ? 4.047 -15.531 -22.656 1 97.06 198 ASP A N 1
ATOM 1577 C CA . ASP A 1 198 ? 4.402 -16.281 -23.844 1 97.06 198 ASP A CA 1
ATOM 1578 C C . ASP A 1 198 ? 5.316 -15.477 -24.766 1 97.06 198 ASP A C 1
ATOM 1580 O O . ASP A 1 198 ? 6.32 -15.984 -25.266 1 97.06 198 ASP A O 1
ATOM 1584 N N . ARG A 1 199 ? 4.977 -14.297 -24.953 1 95.88 199 ARG A N 1
ATOM 1585 C CA . ARG A 1 199 ? 5.742 -13.43 -25.844 1 95.88 199 ARG A CA 1
ATOM 1586 C C . ARG A 1 199 ? 7.156 -13.211 -25.312 1 95.88 199 ARG A C 1
ATOM 1588 O O . ARG A 1 199 ? 8.125 -13.258 -26.078 1 95.88 199 ARG A O 1
ATOM 1595 N N . ILE A 1 200 ? 7.293 -12.961 -24.047 1 96.06 200 ILE A N 1
ATOM 1596 C CA . ILE A 1 200 ? 8.602 -12.711 -23.438 1 96.06 200 ILE A CA 1
ATOM 1597 C C . ILE A 1 200 ? 9.461 -13.961 -23.547 1 96.06 200 ILE A C 1
ATOM 1599 O O . ILE A 1 200 ? 10.641 -13.891 -23.891 1 96.06 200 ILE A O 1
ATOM 1603 N N . VAL A 1 201 ? 8.844 -15.055 -23.281 1 96.25 201 VAL A N 1
ATOM 1604 C CA . VAL A 1 201 ? 9.562 -16.328 -23.344 1 96.25 201 VAL A CA 1
ATOM 1605 C C . VAL A 1 201 ? 10.008 -16.609 -24.766 1 96.25 201 VAL A C 1
ATOM 1607 O O . VAL A 1 201 ? 11.148 -17 -25 1 96.25 201 VAL A O 1
ATOM 1610 N N . ASP A 1 202 ? 9.117 -16.344 -25.672 1 95.56 202 ASP A N 1
ATOM 1611 C CA . ASP A 1 202 ? 9.422 -16.562 -27.078 1 95.56 202 ASP A CA 1
ATOM 1612 C C . ASP A 1 202 ? 10.617 -15.703 -27.516 1 95.56 202 ASP A C 1
ATOM 1614 O O . ASP A 1 202 ? 11.406 -16.125 -28.359 1 95.56 202 ASP A O 1
ATOM 1618 N N . ASN A 1 203 ? 10.734 -14.578 -26.953 1 95 203 ASN A N 1
ATOM 1619 C CA . ASN A 1 203 ? 11.797 -13.648 -27.297 1 95 203 ASN A CA 1
ATOM 1620 C C . ASN A 1 203 ? 13.016 -13.82 -26.391 1 95 203 ASN A C 1
ATOM 1622 O O . ASN A 1 203 ? 13.922 -12.984 -26.391 1 95 203 ASN A O 1
ATOM 1626 N N . LYS A 1 204 ? 12.992 -14.773 -25.5 1 94.81 204 LYS A N 1
ATOM 1627 C CA . LYS A 1 204 ? 14.086 -15.164 -24.609 1 94.81 204 LYS A CA 1
ATOM 1628 C C . LYS A 1 204 ? 14.375 -14.07 -23.578 1 94.81 204 LYS A C 1
ATOM 1630 O O . LYS A 1 204 ? 15.523 -13.859 -23.203 1 94.81 204 LYS A O 1
ATOM 1635 N N . GLY A 1 205 ? 13.312 -13.328 -23.297 1 94.81 205 GLY A N 1
ATOM 1636 C CA . GLY A 1 205 ? 13.438 -12.344 -22.234 1 94.81 205 GLY A CA 1
ATOM 1637 C C . GLY A 1 205 ? 13.461 -12.953 -20.844 1 94.81 205 GLY A C 1
ATOM 1638 O O . GLY A 1 205 ? 13.109 -14.125 -20.672 1 94.81 205 GLY A O 1
ATOM 1639 N N . THR A 1 206 ? 13.938 -12.195 -19.859 1 96.62 206 THR A N 1
ATOM 1640 C CA . THR A 1 206 ? 13.969 -12.633 -18.469 1 96.62 206 THR A CA 1
ATOM 1641 C C . THR A 1 206 ? 12.719 -12.164 -17.719 1 96.62 206 THR A C 1
ATOM 1643 O O . THR A 1 206 ? 12.375 -10.984 -17.766 1 96.62 206 THR A O 1
ATOM 1646 N N . ILE A 1 207 ? 12.117 -13.078 -17.062 1 98.12 207 ILE A N 1
ATOM 1647 C CA . ILE A 1 207 ? 10.914 -12.758 -16.312 1 98.12 207 ILE A CA 1
ATOM 1648 C C . ILE A 1 207 ? 11.195 -12.875 -14.812 1 98.12 207 ILE A C 1
ATOM 1650 O O . ILE A 1 207 ? 11.594 -13.945 -14.336 1 98.12 207 ILE A O 1
ATOM 1654 N N . ILE A 1 208 ? 11.039 -11.836 -14.094 1 98.56 208 ILE A N 1
ATOM 1655 C CA . ILE A 1 208 ? 10.914 -11.82 -12.641 1 98.56 208 ILE A CA 1
ATOM 1656 C C . ILE A 1 208 ? 9.445 -11.75 -12.242 1 98.56 208 ILE A C 1
ATOM 1658 O O . ILE A 1 208 ? 8.781 -10.734 -12.484 1 98.56 208 ILE A O 1
ATOM 1662 N N . ALA A 1 209 ? 8.938 -12.781 -11.641 1 98.62 209 ALA A N 1
ATOM 1663 C CA . ALA A 1 209 ? 7.527 -12.836 -11.273 1 98.62 209 ALA A CA 1
ATOM 1664 C C . ALA A 1 209 ? 7.324 -12.445 -9.812 1 98.62 209 ALA A C 1
ATOM 1666 O O . ALA A 1 209 ? 8.039 -12.922 -8.93 1 98.62 209 ALA A O 1
ATOM 1667 N N . ILE A 1 210 ? 6.465 -11.539 -9.586 1 98.5 210 ILE A N 1
ATOM 1668 C CA . ILE A 1 210 ? 5.863 -11.281 -8.281 1 98.5 210 ILE A CA 1
ATOM 1669 C C . ILE A 1 210 ? 4.461 -11.891 -8.227 1 98.5 210 ILE A C 1
ATOM 1671 O O . ILE A 1 210 ? 3.508 -11.305 -8.75 1 98.5 210 ILE A O 1
ATOM 1675 N N . THR A 1 211 ? 4.375 -13.031 -7.617 1 97.31 211 THR A N 1
ATOM 1676 C CA . THR A 1 211 ? 3.162 -13.828 -7.746 1 97.31 211 THR A CA 1
ATOM 1677 C C . THR A 1 211 ? 2.945 -14.695 -6.508 1 97.31 211 THR A C 1
ATOM 1679 O O . THR A 1 211 ? 3.77 -14.695 -5.594 1 97.31 211 THR A O 1
ATOM 1682 N N . SER A 1 212 ? 1.783 -15.289 -6.441 1 92.75 212 SER A N 1
ATOM 1683 C CA . SER A 1 212 ? 1.478 -16.172 -5.312 1 92.75 212 SER A CA 1
ATOM 1684 C C . SER A 1 212 ? 2.25 -17.469 -5.402 1 92.75 212 SER A C 1
ATOM 1686 O O . SER A 1 212 ? 2.969 -17.719 -6.379 1 92.75 212 SER A O 1
ATOM 1688 N N . ILE A 1 213 ? 2.117 -18.281 -4.402 1 87.38 213 ILE A N 1
ATOM 1689 C CA . ILE A 1 213 ? 2.902 -19.5 -4.262 1 87.38 213 ILE A CA 1
ATOM 1690 C C . ILE A 1 213 ? 2.33 -20.578 -5.172 1 87.38 213 ILE A C 1
ATOM 1692 O O . ILE A 1 213 ? 2.98 -21.609 -5.418 1 87.38 213 ILE A O 1
ATOM 1696 N N . ASN A 1 214 ? 1.177 -20.312 -5.695 1 81.81 214 ASN A N 1
ATOM 1697 C CA . ASN A 1 214 ? 0.521 -21.312 -6.535 1 81.81 214 ASN A CA 1
ATOM 1698 C C . ASN A 1 214 ? 1.339 -21.625 -7.789 1 81.81 214 ASN A C 1
ATOM 1700 O O . ASN A 1 214 ? 2.012 -20.734 -8.32 1 81.81 214 ASN A O 1
ATOM 1704 N N . ASP A 1 215 ? 1.221 -22.891 -8.211 1 87.56 215 ASP A N 1
ATOM 1705 C CA . ASP A 1 215 ? 1.884 -23.297 -9.445 1 87.56 215 ASP A CA 1
ATOM 1706 C C . ASP A 1 215 ? 1.126 -22.797 -10.672 1 87.56 215 ASP A C 1
ATOM 1708 O O . ASP A 1 215 ? 0.472 -23.578 -11.367 1 87.56 215 ASP A O 1
ATOM 1712 N N . SER A 1 216 ? 1.292 -21.609 -10.961 1 90.25 216 SER A N 1
ATOM 1713 C CA . SER A 1 216 ? 0.537 -20.922 -12.008 1 90.25 216 SER A CA 1
ATOM 1714 C C . SER A 1 216 ? 1.322 -20.859 -13.312 1 90.25 216 SER A C 1
ATOM 1716 O O . SER A 1 216 ? 2.506 -21.203 -13.344 1 90.25 216 SER A O 1
ATOM 1718 N N . TYR A 1 217 ? 0.64 -20.453 -14.367 1 95.5 217 TYR A N 1
ATOM 1719 C CA . TYR A 1 217 ? 1.249 -20.281 -15.68 1 95.5 217 TYR A CA 1
ATOM 1720 C C . TYR A 1 217 ? 2.436 -19.328 -15.602 1 95.5 217 TYR A C 1
ATOM 1722 O O . TYR A 1 217 ? 3.508 -19.609 -16.141 1 95.5 217 TYR A O 1
ATOM 1730 N N . LEU A 1 218 ? 2.281 -18.281 -14.93 1 97.56 218 LEU A N 1
ATOM 1731 C CA . LEU A 1 218 ? 3.334 -17.281 -14.75 1 97.56 218 LEU A CA 1
ATOM 1732 C C . LEU A 1 218 ? 4.496 -17.859 -13.953 1 97.56 218 LEU A C 1
ATOM 1734 O O . LEU A 1 218 ? 5.652 -17.766 -14.367 1 97.56 218 LEU A O 1
ATOM 1738 N N . ARG A 1 219 ? 4.156 -18.469 -12.852 1 94.94 219 ARG A N 1
ATOM 1739 C CA . ARG A 1 219 ? 5.211 -18.969 -11.969 1 94.94 219 ARG A CA 1
ATOM 1740 C C . ARG A 1 219 ? 6.051 -20.031 -12.672 1 94.94 219 ARG A C 1
ATOM 1742 O O . ARG A 1 219 ? 7.277 -20.047 -12.555 1 94.94 219 ARG A O 1
ATOM 1749 N N . LYS A 1 220 ? 5.414 -20.891 -13.43 1 96.62 220 LYS A N 1
ATOM 1750 C CA . LYS A 1 220 ? 6.09 -22 -14.102 1 96.62 220 LYS A CA 1
ATOM 1751 C C . LYS A 1 220 ? 7.051 -21.5 -15.172 1 96.62 220 LYS A C 1
ATOM 1753 O O . LYS A 1 220 ? 8.031 -22.156 -15.5 1 96.62 220 LYS A O 1
ATOM 1758 N N . ARG A 1 221 ? 6.844 -20.375 -15.641 1 98.06 221 ARG A N 1
ATOM 1759 C CA . ARG A 1 221 ? 7.59 -19.922 -16.812 1 98.06 221 ARG A CA 1
ATOM 1760 C C . ARG A 1 221 ? 8.539 -18.781 -16.438 1 98.06 221 ARG A C 1
ATOM 1762 O O . ARG A 1 221 ? 9.359 -18.375 -17.25 1 98.06 221 ARG A O 1
ATOM 1769 N N . ALA A 1 222 ? 8.461 -18.312 -15.234 1 98.31 222 ALA A N 1
ATOM 1770 C CA . ALA A 1 222 ? 9.32 -17.219 -14.781 1 98.31 222 ALA A CA 1
ATOM 1771 C C . ALA A 1 222 ? 10.734 -17.703 -14.508 1 98.31 222 ALA A C 1
ATOM 1773 O O . ALA A 1 222 ? 10.938 -18.859 -14.125 1 98.31 222 ALA A O 1
ATOM 1774 N N . ASN A 1 223 ? 11.711 -16.844 -14.711 1 98.12 223 ASN A N 1
ATOM 1775 C CA . ASN A 1 223 ? 13.094 -17.141 -14.359 1 98.12 223 ASN A CA 1
ATOM 1776 C C . ASN A 1 223 ? 13.32 -17 -12.852 1 98.12 223 ASN A C 1
ATOM 1778 O O . ASN A 1 223 ? 14.102 -17.766 -12.273 1 98.12 223 ASN A O 1
ATOM 1782 N N . TYR A 1 224 ? 12.734 -16.031 -12.234 1 98.19 224 TYR A N 1
ATOM 1783 C CA . TYR A 1 224 ? 12.781 -15.758 -10.797 1 98.19 224 TYR A CA 1
ATOM 1784 C C . TYR A 1 224 ? 11.383 -15.484 -10.25 1 98.19 224 TYR A C 1
ATOM 1786 O O . TYR A 1 224 ? 10.57 -14.844 -10.914 1 98.19 224 TYR A O 1
ATOM 1794 N N . CYS A 1 225 ? 11.164 -15.992 -9.07 1 97.5 225 CYS A N 1
ATOM 1795 C CA . CYS A 1 225 ? 9.875 -15.742 -8.43 1 97.5 225 CYS A CA 1
ATOM 1796 C C . CYS A 1 225 ? 10.07 -15.172 -7.027 1 97.5 225 CYS A C 1
ATOM 1798 O O . CYS A 1 225 ? 10.805 -15.742 -6.219 1 97.5 225 CYS A O 1
ATOM 1800 N N . LEU A 1 226 ? 9.539 -14.039 -6.82 1 98.06 226 LEU A N 1
ATOM 1801 C CA . LEU A 1 226 ? 9.328 -13.531 -5.469 1 98.06 226 LEU A CA 1
ATOM 1802 C C . LEU A 1 226 ? 7.883 -13.734 -5.031 1 98.06 226 LEU A C 1
ATOM 1804 O O . LEU A 1 226 ? 6.957 -13.25 -5.688 1 98.06 226 LEU A O 1
ATOM 1808 N N . THR A 1 227 ? 7.723 -14.375 -3.928 1 95.31 227 THR A N 1
ATOM 1809 C CA . THR A 1 227 ? 6.422 -14.938 -3.586 1 95.31 227 THR A CA 1
ATOM 1810 C C . THR A 1 227 ? 5.66 -14.008 -2.65 1 95.31 227 THR A C 1
ATOM 1812 O O . THR A 1 227 ? 6.176 -13.609 -1.604 1 95.31 227 THR A O 1
ATOM 1815 N N . MET A 1 228 ? 4.469 -13.672 -3.061 1 96.12 228 MET A N 1
ATOM 1816 C CA . MET A 1 228 ? 3.541 -12.906 -2.23 1 96.12 228 MET A CA 1
ATOM 1817 C C . MET A 1 228 ? 2.941 -13.781 -1.135 1 96.12 228 MET A C 1
ATOM 1819 O O . MET A 1 228 ? 2.859 -15 -1.285 1 96.12 228 MET A O 1
ATOM 1823 N N . CYS A 1 229 ? 2.504 -13.047 -0.053 1 92.69 229 CYS A N 1
ATOM 1824 C CA . CYS A 1 229 ? 1.586 -13.742 0.841 1 92.69 229 CYS A CA 1
ATOM 1825 C C . CYS A 1 229 ? 0.431 -14.359 0.062 1 92.69 229 CYS A C 1
ATOM 1827 O O . CYS A 1 229 ? -0.238 -13.672 -0.713 1 92.69 229 CYS A O 1
ATOM 1829 N N . SER A 1 230 ? 0.162 -15.656 0.294 1 87.12 230 SER A N 1
ATOM 1830 C CA . SER A 1 230 ? -0.731 -16.375 -0.609 1 87.12 230 SER A CA 1
ATOM 1831 C C . SER A 1 230 ? -1.933 -16.938 0.138 1 87.12 230 SER A C 1
ATOM 1833 O O . SER A 1 230 ? -2.367 -18.062 -0.137 1 87.12 230 SER A O 1
ATOM 1835 N N . LYS A 1 231 ? -2.465 -16.219 1.059 1 86.88 231 LYS A N 1
ATOM 1836 C CA . LYS A 1 231 ? -3.551 -16.719 1.899 1 86.88 231 LYS A CA 1
ATOM 1837 C C . LYS A 1 231 ? -4.902 -16.219 1.407 1 86.88 231 LYS A C 1
ATOM 1839 O O . LYS A 1 231 ? -5.949 -16.609 1.923 1 86.88 231 LYS A O 1
ATOM 1844 N N . GLU A 1 232 ? -4.891 -15.32 0.41 1 89.31 232 GLU A N 1
ATOM 1845 C CA . GLU A 1 232 ? -6.133 -14.844 -0.196 1 89.31 232 GLU A CA 1
ATOM 1846 C C . GLU A 1 232 ? -6.652 -15.836 -1.232 1 89.31 232 GLU A C 1
ATOM 1848 O O . GLU A 1 232 ? -5.871 -16.406 -1.996 1 89.31 232 GLU A O 1
ATOM 1853 N N . ASN A 1 233 ? -7.914 -15.961 -1.144 1 80 233 ASN A N 1
ATOM 1854 C CA . ASN A 1 233 ? -8.57 -16.688 -2.229 1 80 233 ASN A CA 1
ATOM 1855 C C . ASN A 1 233 ? -8.711 -15.82 -3.479 1 80 233 ASN A C 1
ATOM 1857 O O . ASN A 1 233 ? -8.883 -14.602 -3.379 1 80 233 ASN A O 1
ATOM 1861 N N . ILE A 1 234 ? -8.648 -16.469 -4.609 1 77.06 234 ILE A N 1
ATOM 1862 C CA . ILE A 1 234 ? -8.703 -15.719 -5.859 1 77.06 234 ILE A CA 1
ATOM 1863 C C . ILE A 1 234 ? -10.102 -15.156 -6.07 1 77.06 234 ILE A C 1
ATOM 1865 O O . ILE A 1 234 ? -10.258 -14.023 -6.531 1 77.06 234 ILE A O 1
ATOM 1869 N N . VAL A 1 235 ? -11.125 -15.852 -5.602 1 71.56 235 VAL A N 1
ATOM 1870 C CA . VAL A 1 235 ? -12.5 -15.508 -5.973 1 71.56 235 VAL A CA 1
ATOM 1871 C C . VAL A 1 235 ? -13.25 -14.992 -4.75 1 71.56 235 VAL A C 1
ATOM 1873 O O . VAL A 1 235 ? -13.992 -14.008 -4.84 1 71.56 235 VAL A O 1
ATOM 1876 N N . SER A 1 236 ? -13.102 -15.531 -3.619 1 76.31 236 SER A N 1
ATOM 1877 C CA . SER A 1 236 ? -14.023 -15.344 -2.51 1 76.31 236 SER A CA 1
ATOM 1878 C C . SER A 1 236 ? -13.477 -14.336 -1.498 1 76.31 236 SER A C 1
ATOM 1880 O O . SER A 1 236 ? -14.039 -14.18 -0.41 1 76.31 236 SER A O 1
ATOM 1882 N N . LYS A 1 237 ? -12.703 -13.57 -1.824 1 85.44 237 LYS A N 1
ATOM 1883 C CA . LYS A 1 237 ? -12.188 -12.555 -0.905 1 85.44 237 LYS A CA 1
ATOM 1884 C C . LYS A 1 237 ? -12.945 -11.242 -1.048 1 85.44 237 LYS A C 1
ATOM 1886 O O . LYS A 1 237 ? -13.484 -10.945 -2.117 1 85.44 237 LYS A O 1
ATOM 1891 N N . ILE A 1 238 ? -13.023 -10.469 0.037 1 89.56 238 ILE A N 1
ATOM 1892 C CA . ILE A 1 238 ? -13.656 -9.156 -0.02 1 89.56 238 ILE A CA 1
ATOM 1893 C C . ILE A 1 238 ? -12.859 -8.242 -0.947 1 89.56 238 ILE A C 1
ATOM 1895 O O . ILE A 1 238 ? -13.438 -7.547 -1.787 1 89.56 238 ILE A O 1
ATOM 1899 N N . GLU A 1 239 ? -11.562 -8.219 -0.79 1 92.69 239 GLU A N 1
ATOM 1900 C CA . GLU A 1 239 ? -10.68 -7.371 -1.585 1 92.69 239 GLU A CA 1
ATOM 1901 C C . GLU A 1 239 ? -9.234 -7.875 -1.538 1 92.69 239 GLU A C 1
ATOM 1903 O O . GLU A 1 239 ? -8.883 -8.672 -0.671 1 92.69 239 GLU A O 1
ATOM 1908 N N . THR A 1 240 ? -8.453 -7.402 -2.434 1 94.44 240 THR A N 1
ATOM 1909 C CA . THR A 1 240 ? -7.043 -7.766 -2.498 1 94.44 240 THR A CA 1
ATOM 1910 C C . THR A 1 240 ? -6.227 -6.953 -1.498 1 94.44 240 THR A C 1
ATOM 1912 O O . THR A 1 240 ? -5.262 -6.281 -1.874 1 94.44 240 THR A O 1
ATOM 1915 N N . TYR A 1 241 ? -6.551 -7.078 -0.189 1 96.69 241 TYR A N 1
ATOM 1916 C CA . TYR A 1 241 ? -5.805 -6.367 0.841 1 96.69 241 TYR A CA 1
ATOM 1917 C C . TYR A 1 241 ? -4.391 -6.922 0.971 1 96.69 241 TYR A C 1
ATOM 1919 O O . TYR A 1 241 ? -3.41 -6.188 0.809 1 96.69 241 TYR A O 1
ATOM 1927 N N . SER A 1 242 ? -4.332 -8.195 1.169 1 96.56 242 SER A N 1
ATOM 1928 C CA . SER A 1 242 ? -3.072 -8.859 1.492 1 96.56 242 SER A CA 1
ATOM 1929 C C . SER A 1 242 ? -2.16 -8.938 0.273 1 96.56 242 SER A C 1
ATOM 1931 O O . SER A 1 242 ? -0.981 -8.578 0.351 1 96.56 242 SER A O 1
ATOM 1933 N N . SER A 1 243 ? -2.66 -9.383 -0.837 1 96 243 SER A N 1
ATOM 1934 C CA . SER A 1 243 ? -1.842 -9.547 -2.035 1 96 243 SER A CA 1
ATOM 1935 C C . SER A 1 243 ? -1.272 -8.211 -2.5 1 96 243 SER A C 1
ATOM 1937 O O . SER A 1 243 ? -0.1 -8.125 -2.871 1 96 243 SER A O 1
ATOM 1939 N N . LYS A 1 244 ? -2.113 -7.172 -2.461 1 97.12 244 LYS A N 1
ATOM 1940 C CA . LYS A 1 244 ? -1.667 -5.832 -2.836 1 97.12 244 LYS A CA 1
ATOM 1941 C C . LYS A 1 244 ? -0.558 -5.344 -1.909 1 97.12 244 LYS A C 1
ATOM 1943 O O . LYS A 1 244 ? 0.465 -4.832 -2.371 1 97.12 244 LYS A O 1
ATOM 1948 N N . LEU A 1 245 ? -0.753 -5.5 -0.637 1 97.94 245 LEU A N 1
ATOM 1949 C CA . LEU A 1 245 ? 0.243 -5.086 0.345 1 97.94 245 LEU A CA 1
ATOM 1950 C C . LEU A 1 245 ? 1.536 -5.875 0.175 1 97.94 245 LEU A C 1
ATOM 1952 O O . LEU A 1 245 ? 2.629 -5.312 0.269 1 97.94 245 LEU A O 1
ATOM 1956 N N . SER A 1 246 ? 1.387 -7.125 -0.021 1 97.81 246 SER A N 1
ATOM 1957 C CA . SER A 1 246 ? 2.543 -7.992 -0.212 1 97.81 246 SER A CA 1
ATOM 1958 C C . SER A 1 246 ? 3.352 -7.574 -1.435 1 97.81 246 SER A C 1
ATOM 1960 O O . SER A 1 246 ? 4.582 -7.531 -1.385 1 97.81 246 SER A O 1
ATOM 1962 N N . SER A 1 247 ? 2.68 -7.352 -2.553 1 97.88 247 SER A N 1
ATOM 1963 C CA . SER A 1 247 ? 3.361 -6.91 -3.764 1 97.88 247 SER A CA 1
ATOM 1964 C C . SER A 1 247 ? 4.07 -5.578 -3.545 1 97.88 247 SER A C 1
ATOM 1966 O O . SER A 1 247 ? 5.203 -5.391 -3.992 1 97.88 247 SER A O 1
ATOM 1968 N N . ASP A 1 248 ? 3.391 -4.648 -2.855 1 97.94 248 ASP A N 1
ATOM 1969 C CA . ASP A 1 248 ? 4.004 -3.357 -2.559 1 97.94 248 ASP A CA 1
ATOM 1970 C C . ASP A 1 248 ? 5.262 -3.527 -1.715 1 97.94 248 ASP A C 1
ATOM 1972 O O . ASP A 1 248 ? 6.277 -2.873 -1.966 1 97.94 248 ASP A O 1
ATOM 1976 N N . TYR A 1 249 ? 5.16 -4.367 -0.749 1 98.44 249 TYR A N 1
ATOM 1977 C CA . TYR A 1 249 ? 6.289 -4.613 0.138 1 98.44 249 TYR A CA 1
ATOM 1978 C C . TYR A 1 249 ? 7.469 -5.195 -0.632 1 98.44 249 TYR A C 1
ATOM 1980 O O . TYR A 1 249 ? 8.609 -4.754 -0.463 1 98.44 249 TYR A O 1
ATOM 1988 N N . LEU A 1 250 ? 7.234 -6.145 -1.462 1 98.31 250 LEU A N 1
ATOM 1989 C CA . LEU A 1 250 ? 8.281 -6.77 -2.258 1 98.31 250 LEU A CA 1
ATOM 1990 C C . LEU A 1 250 ? 8.922 -5.762 -3.201 1 98.31 250 LEU A C 1
ATOM 1992 O O . LEU A 1 250 ? 10.148 -5.73 -3.344 1 98.31 250 LEU A O 1
ATOM 1996 N N . MET A 1 251 ? 8.102 -4.969 -3.826 1 97.56 251 MET A N 1
ATOM 1997 C CA . MET A 1 251 ? 8.609 -3.951 -4.742 1 97.56 251 MET A CA 1
ATOM 1998 C C . MET A 1 251 ? 9.422 -2.902 -3.99 1 97.56 251 MET A C 1
ATOM 2000 O O . MET A 1 251 ? 10.445 -2.432 -4.492 1 97.56 251 MET A O 1
ATOM 2004 N N . ASP A 1 252 ? 8.969 -2.559 -2.795 1 97.88 252 ASP A N 1
ATOM 2005 C CA . ASP A 1 252 ? 9.711 -1.618 -1.966 1 97.88 252 ASP A CA 1
ATOM 2006 C C . ASP A 1 252 ? 11.055 -2.205 -1.543 1 97.88 252 ASP A C 1
ATOM 2008 O O . ASP A 1 252 ? 12.039 -1.478 -1.411 1 97.88 252 ASP A O 1
ATOM 2012 N N . LEU A 1 253 ? 11.047 -3.438 -1.31 1 97.88 253 LEU A N 1
ATOM 2013 C CA . LEU A 1 253 ? 12.297 -4.102 -0.974 1 97.88 253 LEU A CA 1
ATOM 2014 C C . LEU A 1 253 ? 13.289 -4.004 -2.127 1 97.88 253 LEU A C 1
ATOM 2016 O O . LEU A 1 253 ? 14.453 -3.648 -1.919 1 97.88 253 LEU A O 1
ATOM 2020 N N . ILE A 1 254 ? 12.82 -4.34 -3.318 1 98.06 254 ILE A N 1
ATOM 2021 C CA . ILE A 1 254 ? 13.672 -4.254 -4.5 1 98.06 254 ILE A CA 1
ATOM 2022 C C . ILE A 1 254 ? 14.211 -2.832 -4.645 1 98.06 254 ILE A C 1
ATOM 2024 O O . ILE A 1 254 ? 15.422 -2.633 -4.789 1 98.06 254 ILE A O 1
ATOM 2028 N N . PHE A 1 255 ? 13.367 -1.848 -4.566 1 97.5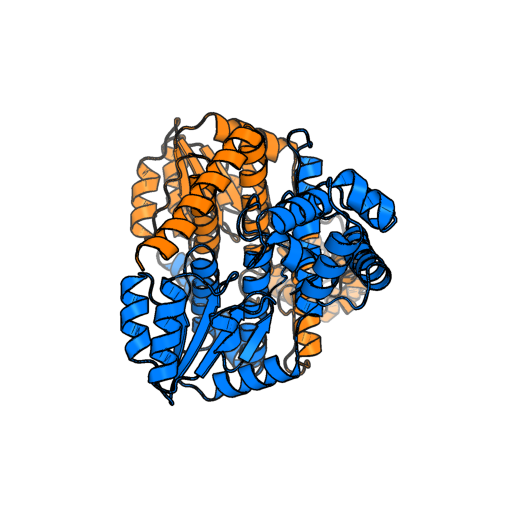 255 PHE A N 1
ATOM 2029 C CA . PHE A 1 255 ? 13.766 -0.449 -4.664 1 97.5 255 PHE A CA 1
ATOM 2030 C C . PHE A 1 255 ? 14.812 -0.108 -3.609 1 97.5 255 PHE A C 1
ATOM 2032 O O . PHE A 1 255 ? 15.82 0.529 -3.912 1 97.5 255 PHE A O 1
ATOM 2039 N N . SER A 1 256 ? 14.523 -0.499 -2.396 1 97.62 256 SER A N 1
ATOM 2040 C CA . SER A 1 256 ? 15.375 -0.141 -1.27 1 97.62 256 SER A CA 1
ATOM 2041 C C . SER A 1 256 ? 16.781 -0.715 -1.436 1 97.62 256 SER A C 1
ATOM 2043 O O . SER A 1 256 ? 17.766 -0.04 -1.146 1 97.62 256 SER A O 1
ATOM 2045 N N . ILE A 1 257 ? 16.844 -1.936 -1.848 1 97.25 257 ILE A N 1
ATOM 2046 C CA . ILE A 1 257 ? 18.141 -2.582 -2.014 1 97.25 257 ILE A CA 1
ATOM 2047 C C . ILE A 1 257 ? 18.891 -1.951 -3.188 1 97.25 257 ILE A C 1
ATOM 2049 O O . ILE A 1 257 ? 20.094 -1.755 -3.127 1 97.25 257 ILE A O 1
ATOM 2053 N N . LEU A 1 258 ? 18.188 -1.6 -4.281 1 96.06 258 LEU A N 1
ATOM 2054 C CA . LEU A 1 258 ? 18.812 -0.877 -5.387 1 96.06 258 LEU A CA 1
ATOM 2055 C C . LEU A 1 258 ? 19.297 0.497 -4.938 1 96.06 258 LEU A C 1
ATOM 2057 O O . LEU A 1 258 ? 20.375 0.937 -5.332 1 96.06 258 LEU A O 1
ATOM 2061 N N . PHE A 1 259 ? 18.438 1.171 -4.141 1 95.12 259 PHE A N 1
ATOM 2062 C CA . PHE A 1 259 ? 18.797 2.469 -3.582 1 95.12 259 PHE A CA 1
ATOM 2063 C C . PHE A 1 259 ? 20.094 2.371 -2.793 1 95.12 259 PHE A C 1
ATOM 2065 O O . PHE A 1 259 ? 20.953 3.264 -2.869 1 95.12 259 PHE A O 1
ATOM 2072 N N . GLN A 1 260 ? 20.234 1.312 -2.102 1 93.5 260 GLN A N 1
ATOM 2073 C CA . GLN A 1 260 ? 21.359 1.083 -1.196 1 93.5 260 GLN A CA 1
ATOM 2074 C C . GLN A 1 260 ? 22.672 0.996 -1.961 1 93.5 260 GLN A C 1
ATOM 2076 O O . GLN A 1 260 ? 23.734 1.294 -1.413 1 93.5 260 GLN A O 1
ATOM 2081 N N . LYS A 1 261 ? 22.625 0.6 -3.188 1 91.56 261 LYS A N 1
ATOM 2082 C CA . LYS A 1 261 ? 23.844 0.384 -3.977 1 91.56 261 LYS A CA 1
ATOM 2083 C C . LYS A 1 261 ? 24.578 1.696 -4.219 1 91.56 261 LYS A C 1
ATOM 2085 O O . LYS A 1 261 ? 25.797 1.702 -4.406 1 91.56 261 LYS A O 1
ATOM 2090 N N . ASP A 1 262 ? 23.922 2.775 -4.234 1 91.5 262 ASP A N 1
ATOM 2091 C CA . ASP A 1 262 ? 24.469 4.129 -4.281 1 91.5 262 ASP A CA 1
ATOM 2092 C C . ASP A 1 262 ? 23.766 5.035 -3.264 1 91.5 262 ASP A C 1
ATOM 2094 O O . ASP A 1 262 ? 23.219 6.078 -3.627 1 91.5 262 ASP A O 1
ATOM 2098 N N . TYR A 1 263 ? 23.906 4.645 -2.078 1 90.75 263 TYR A N 1
ATOM 2099 C CA . TYR A 1 263 ? 23.094 5.141 -0.973 1 90.75 263 TYR A CA 1
ATOM 2100 C C . TYR A 1 263 ? 23.203 6.656 -0.853 1 90.75 263 TYR A C 1
ATOM 2102 O O . TYR A 1 263 ? 22.203 7.367 -0.99 1 90.75 263 TYR A O 1
ATOM 2110 N N . TYR A 1 264 ? 24.359 7.223 -0.655 1 85.19 264 TYR A N 1
ATOM 2111 C CA . TYR A 1 264 ? 24.5 8.641 -0.346 1 85.19 264 TYR A CA 1
ATOM 2112 C C . TYR A 1 264 ? 24.25 9.492 -1.584 1 85.19 264 TYR A C 1
ATOM 2114 O O . TYR A 1 264 ? 23.516 10.477 -1.53 1 85.19 264 TYR A O 1
ATOM 2122 N N . PRO A 1 265 ? 24.766 9.109 -2.734 1 85.81 265 PRO A N 1
ATOM 2123 C CA . PRO A 1 265 ? 24.406 9.859 -3.939 1 85.81 265 PRO A CA 1
ATOM 2124 C C . PRO A 1 265 ? 22.906 9.875 -4.191 1 85.81 265 PRO A C 1
ATOM 2126 O O . PRO A 1 265 ? 22.344 10.922 -4.543 1 85.81 265 PRO A O 1
ATOM 2129 N N . ASN A 1 266 ? 22.266 8.758 -3.986 1 90 266 ASN A N 1
ATOM 2130 C CA . ASN A 1 266 ? 20.812 8.695 -4.156 1 90 266 ASN A CA 1
ATOM 2131 C C . ASN A 1 266 ? 20.094 9.562 -3.125 1 90 266 ASN A C 1
ATOM 2133 O O . ASN A 1 266 ? 19.109 10.234 -3.449 1 90 266 ASN A O 1
ATOM 2137 N N . LEU A 1 267 ? 20.578 9.523 -1.96 1 86.5 267 LEU A N 1
ATOM 2138 C CA . LEU A 1 267 ? 19.984 10.312 -0.888 1 86.5 267 LEU A CA 1
ATOM 2139 C C . LEU A 1 267 ? 20.109 11.805 -1.179 1 86.5 267 LEU A C 1
ATOM 2141 O O . LEU A 1 267 ? 19.141 12.555 -1.026 1 86.5 267 LEU A O 1
ATOM 2145 N N . ILE A 1 268 ? 21.25 12.227 -1.575 1 81.69 268 ILE A N 1
ATOM 2146 C CA . ILE A 1 268 ? 21.516 13.633 -1.874 1 81.69 268 ILE A CA 1
ATOM 2147 C C . ILE A 1 268 ? 20.672 14.078 -3.061 1 81.69 268 ILE A C 1
ATOM 2149 O O . ILE A 1 268 ? 20.062 15.156 -3.033 1 81.69 268 ILE A O 1
ATOM 2153 N N . ARG A 1 269 ? 20.609 13.266 -4.055 1 82.81 269 ARG A N 1
ATOM 2154 C CA . ARG A 1 269 ? 19.781 13.57 -5.215 1 82.81 269 ARG A CA 1
ATOM 2155 C C . ARG A 1 269 ? 18.312 13.75 -4.816 1 82.81 269 ARG A C 1
ATOM 2157 O O . ARG A 1 269 ? 17.656 14.68 -5.281 1 82.81 269 ARG A O 1
ATOM 2164 N N . LYS A 1 270 ? 17.891 12.883 -4.023 1 82.69 270 LYS A N 1
ATOM 2165 C CA . LYS A 1 270 ? 16.5 12.93 -3.574 1 82.69 270 LYS A CA 1
ATOM 2166 C C . LYS A 1 270 ? 16.219 14.211 -2.789 1 82.69 270 LYS A C 1
ATOM 2168 O O . LYS A 1 270 ? 15.211 14.883 -3.02 1 82.69 270 LYS A O 1
ATOM 2173 N N . ILE A 1 271 ? 17.078 14.508 -1.897 1 75.88 271 ILE A N 1
ATOM 2174 C CA . ILE A 1 271 ? 16.922 15.68 -1.049 1 75.88 271 ILE A CA 1
ATOM 2175 C C . ILE A 1 271 ? 16.969 16.953 -1.904 1 75.88 271 ILE A C 1
ATOM 2177 O O . ILE A 1 271 ? 16.156 17.859 -1.722 1 75.88 271 ILE A O 1
ATOM 2181 N N . ASN A 1 272 ? 17.828 16.922 -2.834 1 75 272 ASN A N 1
ATOM 2182 C CA . ASN A 1 272 ? 17.953 18.062 -3.729 1 75 272 ASN A CA 1
ATOM 2183 C C . ASN A 1 272 ? 16.688 18.25 -4.578 1 75 272 ASN A C 1
ATOM 2185 O O . ASN A 1 272 ? 16.25 19.375 -4.805 1 75 272 ASN A O 1
ATOM 2189 N N . CYS A 1 273 ? 16.156 17.172 -5.055 1 76.94 273 CYS A N 1
ATOM 2190 C CA . CYS A 1 273 ? 14.938 17.219 -5.855 1 76.94 273 CYS A CA 1
ATOM 2191 C C . CYS A 1 273 ? 13.766 17.75 -5.035 1 76.94 273 CYS A C 1
ATOM 2193 O O . CYS A 1 273 ? 12.969 18.562 -5.523 1 76.94 273 CYS A O 1
ATOM 2195 N N . GLU A 1 274 ? 13.664 17.328 -3.795 1 73.56 274 GLU A N 1
ATOM 2196 C CA . GLU A 1 274 ? 12.562 17.75 -2.934 1 73.56 274 GLU A CA 1
ATOM 2197 C C . GLU A 1 274 ? 12.68 19.219 -2.576 1 73.56 274 GLU A C 1
ATOM 2199 O O . GLU A 1 274 ? 11.664 19.922 -2.482 1 73.56 274 GLU A O 1
ATOM 2204 N N . GLN A 1 275 ? 13.859 19.656 -2.389 1 68.62 275 GLN A N 1
ATOM 2205 C CA . GLN A 1 275 ? 14.086 21.047 -2.057 1 68.62 275 GLN A CA 1
ATOM 2206 C C . GLN A 1 275 ? 13.742 21.953 -3.232 1 68.62 275 GLN A C 1
ATOM 2208 O O . GLN A 1 275 ? 13.203 23.047 -3.043 1 68.62 275 GLN A O 1
ATOM 2213 N N . LYS A 1 276 ? 14.031 21.5 -4.395 1 68 276 LYS A N 1
ATOM 2214 C CA . LYS A 1 276 ? 13.711 22.281 -5.586 1 68 276 LYS A CA 1
ATOM 2215 C C . LYS A 1 276 ? 12.203 22.375 -5.785 1 68 276 LYS A C 1
ATOM 2217 O O . LYS A 1 276 ? 11.695 23.422 -6.195 1 68 276 LYS A O 1
ATOM 2222 N N . TYR A 1 277 ? 11.508 21.281 -5.484 1 65.62 277 TYR A N 1
ATOM 2223 C CA . TYR A 1 277 ? 10.055 21.266 -5.625 1 65.62 277 TYR A CA 1
ATOM 2224 C C . TYR A 1 277 ? 9.391 22.172 -4.586 1 65.62 277 TYR A C 1
ATOM 2226 O O . TYR A 1 277 ? 8.414 22.859 -4.887 1 65.62 277 TYR A O 1
ATOM 2234 N N . GLU A 1 278 ? 9.852 22.156 -3.441 1 59.47 278 GLU A N 1
ATOM 2235 C CA . GLU A 1 278 ? 9.305 23 -2.379 1 59.47 278 GLU A CA 1
ATOM 2236 C C . GLU A 1 278 ? 9.57 24.484 -2.646 1 59.47 278 GLU A C 1
ATOM 2238 O O . GLU A 1 278 ? 8.727 25.328 -2.363 1 59.47 278 GLU A O 1
ATOM 2243 N N . LYS A 1 279 ? 10.75 24.828 -3.078 1 53.72 279 LYS A N 1
ATOM 2244 C CA . LYS A 1 279 ? 11.094 26.203 -3.395 1 53.72 279 LYS A CA 1
ATOM 2245 C C . LYS A 1 279 ? 10.258 26.734 -4.562 1 53.72 279 LYS A C 1
ATOM 2247 O O . LYS A 1 279 ? 9.867 27.906 -4.578 1 53.72 279 LYS A O 1
ATOM 2252 N N . LYS A 1 280 ? 10.148 26 -5.582 1 52.69 280 LYS A N 1
ATOM 2253 C CA . LYS A 1 280 ? 9.352 26.469 -6.715 1 52.69 280 LYS A CA 1
ATOM 2254 C C . LYS A 1 280 ? 7.934 26.828 -6.277 1 52.69 280 LYS A C 1
ATOM 2256 O O . LYS A 1 280 ? 7.324 27.75 -6.824 1 52.69 280 LYS A O 1
ATOM 2261 N N . THR A 1 281 ? 7.449 26.078 -5.375 1 49.75 281 THR A N 1
ATOM 2262 C CA . THR A 1 281 ? 6.109 26.391 -4.887 1 49.75 281 THR A CA 1
ATOM 2263 C C . THR A 1 281 ? 6.094 27.734 -4.164 1 49.75 281 THR A C 1
ATOM 2265 O O . THR A 1 281 ? 5.086 28.438 -4.191 1 49.75 281 THR A O 1
ATOM 2268 N N . ASP A 1 282 ? 7.203 28.125 -3.494 1 45.66 282 ASP A N 1
ATOM 2269 C CA . ASP A 1 282 ? 7.285 29.406 -2.811 1 45.66 282 ASP A CA 1
ATOM 2270 C C . ASP A 1 282 ? 7.52 30.547 -3.803 1 45.66 282 ASP A C 1
ATOM 2272 O O . ASP A 1 282 ? 7.043 31.672 -3.598 1 45.66 282 ASP A O 1
ATOM 2276 N N . HIS A 1 283 ? 8.344 30.359 -4.742 1 40.84 283 HIS A N 1
ATOM 2277 C CA . HIS A 1 283 ? 8.68 31.469 -5.617 1 40.84 283 HIS A CA 1
ATOM 2278 C C . HIS A 1 283 ? 7.539 31.781 -6.578 1 40.84 283 HIS A C 1
ATOM 2280 O O . HIS A 1 283 ? 7.547 32.812 -7.238 1 40.84 283 HIS A O 1
ATOM 2286 N N . ASP A 1 284 ? 6.91 30.844 -7.012 1 36.38 284 ASP A N 1
ATOM 2287 C CA . ASP A 1 284 ? 5.891 31.312 -7.953 1 36.38 284 ASP A CA 1
ATOM 2288 C C . ASP A 1 284 ? 4.809 32.125 -7.234 1 36.38 284 ASP A C 1
ATOM 2290 O O . ASP A 1 284 ? 3.762 32.406 -7.816 1 36.38 284 ASP A O 1
ATOM 2294 N N . MET A 1 285 ? 4.98 32.344 -5.906 1 29.44 285 MET A N 1
ATOM 2295 C CA . MET A 1 285 ? 4.184 33.438 -5.391 1 29.44 285 MET A CA 1
ATOM 2296 C C . MET A 1 285 ? 4.941 34.781 -5.516 1 29.44 285 MET A C 1
ATOM 2298 O O . MET A 1 285 ? 6.152 34.812 -5.301 1 29.44 285 MET A O 1
ATOM 2302 N N . MET B 1 1 ? 1.417 18.641 16.562 1 46.53 1 MET B N 1
ATOM 2303 C CA . MET B 1 1 ? 2.688 18.219 15.984 1 46.53 1 MET B CA 1
ATOM 2304 C C . MET B 1 1 ? 3.615 17.656 17.047 1 46.53 1 MET B C 1
ATOM 2306 O O . MET B 1 1 ? 3.707 18.203 18.156 1 46.53 1 MET B O 1
ATOM 2310 N N . SER B 1 2 ? 4.062 16.391 16.906 1 59.59 2 SER B N 1
ATOM 2311 C CA . SER B 1 2 ? 4.965 15.844 17.922 1 59.59 2 SER B CA 1
ATOM 2312 C C . SER B 1 2 ? 6.207 16.719 18.078 1 59.59 2 SER B C 1
ATOM 2314 O O . SER B 1 2 ? 6.547 17.484 17.172 1 59.59 2 SER B O 1
ATOM 2316 N N . LEU B 1 3 ? 6.684 16.641 19.25 1 72.62 3 LEU B N 1
ATOM 2317 C CA . LEU B 1 3 ? 7.898 17.391 19.547 1 72.62 3 LEU B CA 1
ATOM 2318 C C . LEU B 1 3 ? 8.969 17.141 18.484 1 72.62 3 LEU B C 1
ATOM 2320 O O . LEU B 1 3 ? 9.609 18.078 18 1 72.62 3 LEU B O 1
ATOM 2324 N N . LEU B 1 4 ? 8.977 15.914 18.078 1 69.44 4 LEU B N 1
ATOM 2325 C CA . LEU B 1 4 ? 9.984 15.555 17.094 1 69.44 4 LEU B CA 1
ATOM 2326 C C . LEU B 1 4 ? 9.633 16.125 15.727 1 69.44 4 LEU B C 1
ATOM 2328 O O . LEU B 1 4 ? 10.516 16.609 15 1 69.44 4 LEU B O 1
ATOM 2332 N N . SER B 1 5 ? 8.453 16.125 15.398 1 62.81 5 SER B N 1
ATOM 2333 C CA . SER B 1 5 ? 8 16.719 14.148 1 62.81 5 SER B CA 1
ATOM 2334 C C . SER B 1 5 ? 8.273 18.219 14.117 1 62.81 5 SER B C 1
ATOM 2336 O O . SER B 1 5 ? 8.695 18.766 13.102 1 62.81 5 SER B O 1
ATOM 2338 N N . LYS B 1 6 ? 7.969 18.859 15.195 1 71.94 6 LYS B N 1
ATOM 2339 C CA . LYS B 1 6 ? 8.227 20.297 15.305 1 71.94 6 LYS B CA 1
ATOM 2340 C C . LYS B 1 6 ? 9.711 20.609 15.094 1 71.94 6 LYS B C 1
ATOM 2342 O O . LYS B 1 6 ? 10.055 21.562 14.398 1 71.94 6 LYS B O 1
ATOM 2347 N N . LEU B 1 7 ? 10.5 19.781 15.602 1 80.25 7 LEU B N 1
ATOM 2348 C CA . LEU B 1 7 ? 11.945 19.953 15.5 1 80.25 7 LEU B CA 1
ATOM 2349 C C . LEU B 1 7 ? 12.422 19.703 14.07 1 80.25 7 LEU B C 1
ATOM 2351 O O . LEU B 1 7 ? 13.352 20.359 13.602 1 80.25 7 LEU B O 1
ATOM 2355 N N . GLU B 1 8 ? 11.766 18.844 13.43 1 71.19 8 GLU B N 1
ATOM 2356 C CA . GLU B 1 8 ? 12.172 18.469 12.078 1 71.19 8 GLU B CA 1
ATOM 2357 C C . GLU B 1 8 ? 11.688 19.484 11.055 1 71.19 8 GLU B C 1
ATOM 2359 O O . GLU B 1 8 ? 12.414 19.828 10.117 1 71.19 8 GLU B O 1
ATOM 2364 N N . TYR B 1 9 ? 10.469 20 11.18 1 65.69 9 TYR B N 1
ATOM 2365 C CA . TYR B 1 9 ? 9.867 20.938 10.25 1 65.69 9 TYR B CA 1
ATOM 2366 C C . TYR B 1 9 ? 10.453 22.328 10.438 1 65.69 9 TYR B C 1
ATOM 2368 O O . TYR B 1 9 ? 10.57 23.094 9.477 1 65.69 9 TYR B O 1
ATOM 2376 N N . LYS B 1 10 ? 10.953 22.609 11.562 1 73.31 10 LYS B N 1
ATOM 2377 C CA . LYS B 1 10 ? 11.625 23.844 11.945 1 73.31 10 LYS B CA 1
ATOM 2378 C C . LYS B 1 10 ? 10.852 25.062 11.461 1 73.31 10 LYS B C 1
ATOM 2380 O O . LYS B 1 10 ? 11.445 26.062 11.031 1 73.31 10 LYS B O 1
ATOM 2385 N N . LYS B 1 11 ? 9.523 24.938 11.266 1 68.19 11 LYS B N 1
ATOM 2386 C CA . LYS B 1 11 ? 8.703 26.062 10.82 1 68.19 11 LYS B CA 1
ATOM 2387 C C . LYS B 1 11 ? 8.781 27.219 11.82 1 68.19 11 LYS B C 1
ATOM 2389 O O . LYS B 1 11 ? 8.531 27.031 13.008 1 68.19 11 LYS B O 1
ATOM 2394 N N . GLY B 1 12 ? 9.047 28.312 11.305 1 76.06 12 GLY B N 1
ATOM 2395 C CA . GLY B 1 12 ? 9.062 29.516 12.125 1 76.06 12 GLY B CA 1
ATOM 2396 C C . GLY B 1 12 ? 10.32 29.641 12.961 1 76.06 12 GLY B C 1
ATOM 2397 O O . GLY B 1 12 ? 10.414 30.516 13.828 1 76.06 12 GLY B O 1
ATOM 2398 N N . PHE B 1 13 ? 11.234 28.734 12.688 1 85.31 13 PHE B N 1
ATOM 2399 C CA . PHE B 1 13 ? 12.453 28.781 13.484 1 85.31 13 PHE B CA 1
ATOM 2400 C C . PHE B 1 13 ? 13.406 29.828 12.945 1 85.31 13 PHE B C 1
ATOM 2402 O O . PHE B 1 13 ? 13.531 30.016 11.734 1 85.31 13 PHE B O 1
ATOM 2409 N N . SER B 1 14 ? 13.984 30.625 13.844 1 88.12 14 SER B N 1
ATOM 2410 C CA . SER B 1 14 ? 15.117 31.469 13.484 1 88.12 14 SER B CA 1
ATOM 2411 C C . SER B 1 14 ? 16.344 30.641 13.133 1 88.12 14 SER B C 1
ATOM 2413 O O . SER B 1 14 ? 16.344 29.422 13.344 1 88.12 14 SER B O 1
ATOM 2415 N N . ASP B 1 15 ? 17.344 31.281 12.586 1 87.75 15 ASP B N 1
ATOM 2416 C CA . ASP B 1 15 ? 18.562 30.562 12.195 1 87.75 15 ASP B CA 1
ATOM 2417 C C . ASP B 1 15 ? 19.172 29.844 13.398 1 87.75 15 ASP B C 1
ATOM 2419 O O . ASP B 1 15 ? 19.625 28.703 13.281 1 87.75 15 ASP B O 1
ATOM 2423 N N . ILE B 1 16 ? 19.156 30.516 14.469 1 89.94 16 ILE B N 1
ATOM 2424 C CA . ILE B 1 16 ? 19.703 29.938 15.688 1 89.94 16 ILE B CA 1
ATOM 2425 C C . ILE B 1 16 ? 18.875 28.734 16.109 1 89.94 16 ILE B C 1
ATOM 2427 O O . ILE B 1 16 ? 19.422 27.688 16.484 1 89.94 16 ILE B O 1
ATOM 2431 N N . GLU B 1 17 ? 17.578 28.859 15.992 1 92.31 17 GLU B N 1
ATOM 2432 C CA . GLU B 1 17 ? 16.656 27.781 16.375 1 92.31 17 GLU B CA 1
ATOM 2433 C C . GLU B 1 17 ? 16.797 26.578 15.453 1 92.31 17 GLU B C 1
ATOM 2435 O O . GLU B 1 17 ? 16.734 25.438 15.898 1 92.31 17 GLU B O 1
ATOM 2440 N N . LYS B 1 18 ? 17.016 26.859 14.281 1 89.56 18 LYS B N 1
ATOM 2441 C CA . LYS B 1 18 ? 17.25 25.766 13.336 1 89.56 18 LYS B CA 1
ATOM 2442 C C . LYS B 1 18 ? 18.516 24.984 13.695 1 89.56 18 LYS B C 1
ATOM 2444 O O . LYS B 1 18 ? 18.531 23.766 13.617 1 89.56 18 LYS B O 1
ATOM 2449 N N . GLY B 1 19 ? 19.531 25.75 14.039 1 90.44 19 GLY B N 1
ATOM 2450 C CA . GLY B 1 19 ? 20.75 25.094 14.5 1 90.44 19 GLY B CA 1
ATOM 2451 C C . GLY B 1 19 ? 20.531 24.188 15.688 1 90.44 19 GLY B C 1
ATOM 2452 O O . GLY B 1 19 ? 21.031 23.062 15.711 1 90.44 19 GLY B O 1
ATOM 2453 N N . ILE B 1 20 ? 19.734 24.641 16.656 1 92.44 20 ILE B N 1
ATOM 2454 C CA . ILE B 1 20 ? 19.422 23.844 17.844 1 92.44 20 ILE B CA 1
ATOM 2455 C C . ILE B 1 20 ? 18.641 22.609 17.438 1 92.44 20 ILE B C 1
ATOM 2457 O O . ILE B 1 20 ? 18.984 21.484 17.859 1 92.44 20 ILE B O 1
ATOM 2461 N N . ALA B 1 21 ? 17.656 22.812 16.625 1 88.94 21 ALA B N 1
ATOM 2462 C CA . ALA B 1 21 ? 16.797 21.719 16.172 1 88.94 21 ALA B CA 1
ATOM 2463 C C . ALA B 1 21 ? 17.625 20.656 15.445 1 88.94 21 ALA B C 1
ATOM 2465 O O . ALA B 1 21 ? 17.453 19.453 15.688 1 88.94 21 ALA B O 1
ATOM 2466 N N . ASN B 1 22 ? 18.5 21.062 14.664 1 85.12 22 ASN B N 1
ATOM 2467 C CA . ASN B 1 22 ? 19.359 20.141 13.938 1 85.12 22 ASN B CA 1
ATOM 2468 C C . ASN B 1 22 ? 20.203 19.297 14.883 1 85.12 22 ASN B C 1
ATOM 2470 O O . ASN B 1 22 ? 20.328 18.094 14.703 1 85.12 22 ASN B O 1
ATOM 2474 N N . TYR B 1 23 ? 20.766 20 15.789 1 89.12 23 TYR B N 1
ATOM 2475 C CA . TYR B 1 23 ? 21.594 19.266 16.75 1 89.12 23 TYR B CA 1
ATOM 2476 C C . TYR B 1 23 ? 20.766 18.219 17.484 1 89.12 23 TYR B C 1
ATOM 2478 O O . TYR B 1 23 ? 21.203 17.078 17.625 1 89.12 23 TYR B O 1
ATOM 2486 N N . ILE B 1 24 ? 19.594 18.625 17.906 1 87 24 ILE B N 1
ATOM 2487 C CA . ILE B 1 24 ? 18.734 17.734 18.688 1 87 24 ILE B CA 1
ATOM 2488 C C . ILE B 1 24 ? 18.375 16.516 17.859 1 87 24 ILE B C 1
ATOM 2490 O O . ILE B 1 24 ? 18.438 15.383 18.344 1 87 24 ILE B O 1
ATOM 2494 N N . ILE B 1 25 ? 18.094 16.781 16.641 1 78.94 25 ILE B N 1
ATOM 2495 C CA . ILE B 1 25 ? 17.656 15.711 15.758 1 78.94 25 ILE B CA 1
ATOM 2496 C C . ILE B 1 25 ? 18.844 14.789 15.453 1 78.94 25 ILE B C 1
ATOM 2498 O O . ILE B 1 25 ? 18.688 13.562 15.422 1 78.94 25 ILE B O 1
ATOM 2502 N N . ASP B 1 26 ? 19.953 15.305 15.32 1 75.44 26 ASP B N 1
ATOM 2503 C CA . ASP B 1 26 ? 21.156 14.555 14.953 1 75.44 26 ASP B CA 1
ATOM 2504 C C . ASP B 1 26 ? 21.703 13.781 16.156 1 75.44 26 ASP B C 1
ATOM 2506 O O . ASP B 1 26 ? 22.422 12.797 15.977 1 75.44 26 ASP B O 1
ATOM 2510 N N . HIS B 1 27 ? 21.438 14.227 17.312 1 78.56 27 HIS B N 1
ATOM 2511 C CA . HIS B 1 27 ? 21.984 13.641 18.531 1 78.56 27 HIS B CA 1
ATOM 2512 C C . HIS B 1 27 ? 20.875 13.273 19.516 1 78.56 27 HIS B C 1
ATOM 2514 O O . HIS B 1 27 ? 20.969 13.602 20.703 1 78.56 27 HIS B O 1
ATOM 2520 N N . LYS B 1 28 ? 19.875 12.633 18.969 1 75 28 LYS B N 1
ATOM 2521 C CA . LYS B 1 28 ? 18.656 12.367 19.734 1 75 28 LYS B CA 1
ATOM 2522 C C . LYS B 1 28 ? 18.984 11.602 21.016 1 75 28 LYS B C 1
ATOM 2524 O O . LYS B 1 28 ? 18.484 11.953 22.094 1 75 28 LYS B O 1
ATOM 2529 N N . GLU B 1 29 ? 19.828 10.578 20.859 1 67.88 29 GLU B N 1
ATOM 2530 C CA . GLU B 1 29 ? 20.141 9.742 22.016 1 67.88 29 GLU B CA 1
ATOM 2531 C C . GLU B 1 29 ? 20.891 10.523 23.078 1 67.88 29 GLU B C 1
ATOM 2533 O O . GLU B 1 29 ? 20.609 10.383 24.266 1 67.88 29 GLU B O 1
ATOM 2538 N N . GLU B 1 30 ? 21.781 11.281 22.656 1 78 30 GLU B N 1
ATOM 2539 C CA . GLU B 1 30 ? 22.594 12.062 23.594 1 78 30 GLU B CA 1
ATOM 2540 C C . GLU B 1 30 ? 21.766 13.164 24.25 1 78 30 GLU B C 1
ATOM 2542 O O . GLU B 1 30 ? 21.859 13.383 25.453 1 78 30 GLU B O 1
ATOM 2547 N N . VAL B 1 31 ? 20.906 13.758 23.375 1 84 31 VAL B N 1
ATOM 2548 C CA . VAL B 1 31 ? 20.125 14.898 23.844 1 84 31 VAL B CA 1
ATOM 2549 C C . VAL B 1 31 ? 19.125 14.445 24.906 1 84 31 VAL B C 1
ATOM 2551 O O . VAL B 1 31 ? 18.844 15.188 25.859 1 84 31 VAL B O 1
ATOM 2554 N N . ALA B 1 32 ? 18.656 13.234 24.672 1 73.88 32 ALA B N 1
ATOM 2555 C CA . ALA B 1 32 ? 17.703 12.688 25.641 1 73.88 32 ALA B CA 1
ATOM 2556 C C . ALA B 1 32 ? 18.297 12.664 27.047 1 73.88 32 ALA B C 1
ATOM 2558 O O . ALA B 1 32 ? 17.562 12.695 28.031 1 73.88 32 ALA B O 1
ATOM 2559 N N . ASN B 1 33 ? 19.547 12.703 27.172 1 74.44 33 ASN B N 1
ATOM 2560 C CA . ASN B 1 33 ? 20.219 12.625 28.453 1 74.44 33 ASN B CA 1
ATOM 2561 C C . ASN B 1 33 ? 20.984 13.914 28.766 1 74.44 33 ASN B C 1
ATOM 2563 O O . ASN B 1 33 ? 21.672 14 29.797 1 74.44 33 ASN B O 1
ATOM 2567 N N . MET B 1 34 ? 20.828 14.859 27.969 1 82.25 34 MET B N 1
ATOM 2568 C CA . MET B 1 34 ? 21.578 16.109 28.141 1 82.25 34 MET B CA 1
ATOM 2569 C C . MET B 1 34 ? 20.875 17.031 29.125 1 82.25 34 MET B C 1
ATOM 2571 O O . MET B 1 34 ? 19.641 17.125 29.125 1 82.25 34 MET B O 1
ATOM 2575 N N . ARG B 1 35 ? 21.656 17.688 30.016 1 84.56 35 ARG B N 1
ATOM 2576 C CA . ARG B 1 35 ? 21.141 18.781 30.828 1 84.56 35 ARG B CA 1
ATOM 2577 C C . ARG B 1 35 ? 21.031 20.062 30 1 84.56 35 ARG B C 1
ATOM 2579 O O . ARG B 1 35 ? 21.609 20.156 28.922 1 84.56 35 ARG B O 1
ATOM 2586 N N . LEU B 1 36 ? 20.219 20.953 30.531 1 91.94 36 LEU B N 1
ATOM 2587 C CA . LEU B 1 36 ? 19.984 22.234 29.875 1 91.94 36 LEU B CA 1
ATOM 2588 C C . LEU B 1 36 ? 21.297 22.922 29.516 1 91.94 36 LEU B C 1
ATOM 2590 O O . LEU B 1 36 ? 21.469 23.375 28.375 1 91.94 36 LEU B O 1
ATOM 2594 N N . VAL B 1 37 ? 22.297 22.906 30.422 1 91.69 37 VAL B N 1
ATOM 2595 C CA . VAL B 1 37 ? 23.578 23.578 30.234 1 91.69 37 VAL B CA 1
ATOM 2596 C C . VAL B 1 37 ? 24.375 22.859 29.141 1 91.69 37 VAL B C 1
ATOM 2598 O O . VAL B 1 37 ? 25.047 23.516 28.328 1 91.69 37 VAL B O 1
ATOM 2601 N N . GLU B 1 38 ? 24.297 21.594 29.094 1 91.5 38 GLU B N 1
ATOM 2602 C CA . GLU B 1 38 ? 25.031 20.797 28.125 1 91.5 38 GLU B CA 1
ATOM 2603 C C . GLU B 1 38 ? 24.516 21.031 26.703 1 91.5 38 GLU B C 1
ATOM 2605 O O . GLU B 1 38 ? 25.297 21.141 25.766 1 91.5 38 GLU B O 1
ATOM 2610 N N . LEU B 1 39 ? 23.203 21.078 26.562 1 93.56 39 LEU B N 1
ATOM 2611 C CA . LEU B 1 39 ? 22.641 21.328 25.25 1 93.56 39 LEU B CA 1
ATOM 2612 C C . LEU B 1 39 ? 22.984 22.734 24.766 1 93.56 39 LEU B C 1
ATOM 2614 O O . LEU B 1 39 ? 23.297 22.938 23.594 1 93.56 39 LEU B O 1
ATOM 2618 N N . ALA B 1 40 ? 22.969 23.703 25.688 1 93.81 40 ALA B N 1
ATOM 2619 C CA . ALA B 1 40 ? 23.344 25.062 25.359 1 93.81 40 ALA B CA 1
ATOM 2620 C C . ALA B 1 40 ? 24.797 25.141 24.859 1 93.81 40 ALA B C 1
ATOM 2622 O O . ALA B 1 40 ? 25.078 25.766 23.844 1 93.81 40 ALA B O 1
ATOM 2623 N N . GLU B 1 41 ? 25.641 24.375 25.547 1 92.56 41 GLU B N 1
ATOM 2624 C CA . GLU B 1 41 ? 27.047 24.344 25.156 1 92.56 41 GLU B CA 1
ATOM 2625 C C . GLU B 1 41 ? 27.25 23.672 23.812 1 92.56 41 GLU B C 1
ATOM 2627 O O . GLU B 1 41 ? 27.984 24.172 22.953 1 92.56 41 GLU B O 1
ATOM 2632 N N . ALA B 1 42 ? 26.547 22.609 23.609 1 92.06 42 ALA B N 1
ATOM 2633 C CA . ALA B 1 42 ? 26.688 21.812 22.391 1 92.06 42 ALA B CA 1
ATOM 2634 C C . ALA B 1 42 ? 26.172 22.578 21.172 1 92.06 42 ALA B C 1
ATOM 2636 O O . ALA B 1 42 ? 26.641 22.359 20.062 1 92.06 42 ALA B O 1
ATOM 2637 N N . THR B 1 43 ? 25.281 23.422 21.391 1 93.69 43 THR B N 1
ATOM 2638 C CA . THR B 1 43 ? 24.672 24.172 20.281 1 93.69 43 THR B CA 1
ATOM 2639 C C . THR B 1 43 ? 25.219 25.594 20.234 1 93.69 43 THR B C 1
ATOM 2641 O O . THR B 1 43 ? 24.719 26.422 19.469 1 93.69 43 THR B O 1
ATOM 2644 N N . PHE B 1 44 ? 26.141 25.859 21.094 1 92.12 44 PHE B N 1
ATOM 2645 C CA . PHE B 1 44 ? 26.781 27.172 21.156 1 92.12 44 PHE B CA 1
ATOM 2646 C C . PHE B 1 44 ? 25.766 28.266 21.375 1 92.12 44 PHE B C 1
ATOM 2648 O O . PHE B 1 44 ? 25.797 29.297 20.688 1 92.12 44 PHE B O 1
ATOM 2655 N N . THR B 1 45 ? 24.875 28 22.234 1 93.69 45 THR B N 1
ATOM 2656 C CA . THR B 1 45 ? 23.859 28.984 22.609 1 93.69 45 THR B CA 1
ATOM 2657 C C . THR B 1 45 ? 23.797 29.141 24.125 1 93.69 45 THR B C 1
ATOM 2659 O O . THR B 1 45 ? 24.625 28.562 24.844 1 93.69 45 THR B O 1
ATOM 2662 N N . SER B 1 46 ? 22.891 30.047 24.594 1 92.94 46 SER B N 1
ATOM 2663 C CA . SER B 1 46 ? 22.719 30.234 26.016 1 92.94 46 SER B CA 1
ATOM 2664 C C . SER B 1 46 ? 21.594 29.359 26.562 1 92.94 46 SER B C 1
ATOM 2666 O O . SER B 1 46 ? 20.734 28.891 25.812 1 92.94 46 SER B O 1
ATOM 2668 N N . THR B 1 47 ? 21.688 29.109 27.891 1 93.19 47 THR B N 1
ATOM 2669 C CA . THR B 1 47 ? 20.609 28.344 28.531 1 93.19 47 THR B CA 1
ATOM 2670 C C . THR B 1 47 ? 19.266 29.047 28.359 1 93.19 47 THR B C 1
ATOM 2672 O O . THR B 1 47 ? 18.234 28.391 28.25 1 93.19 47 THR B O 1
ATOM 2675 N N . ALA B 1 48 ? 19.25 30.375 28.281 1 93.19 48 ALA B N 1
ATOM 2676 C CA . ALA B 1 48 ? 18.031 31.141 28.031 1 93.19 48 ALA B CA 1
ATOM 2677 C C . ALA B 1 48 ? 17.469 30.859 26.641 1 93.19 48 ALA B C 1
ATOM 2679 O O . ALA B 1 48 ? 16.25 30.719 26.469 1 93.19 48 ALA B O 1
ATOM 2680 N N . THR B 1 49 ? 18.359 30.766 25.75 1 94.06 49 THR B N 1
ATOM 2681 C CA . THR B 1 49 ? 17.969 30.5 24.375 1 94.06 49 THR B CA 1
ATOM 2682 C C . THR B 1 49 ? 17.312 29.125 24.266 1 94.06 49 THR B C 1
ATOM 2684 O O . THR B 1 49 ? 16.281 28.969 23.594 1 94.06 49 THR B O 1
ATOM 2687 N N . ILE B 1 50 ? 17.922 28.141 24.891 1 94.94 50 ILE B N 1
ATOM 2688 C CA . ILE B 1 50 ? 17.359 26.797 24.859 1 94.94 50 ILE B CA 1
ATOM 2689 C C . ILE B 1 50 ? 16 26.781 25.547 1 94.94 50 ILE B C 1
ATOM 2691 O O . ILE B 1 50 ? 15.055 26.172 25.047 1 94.94 50 ILE B O 1
ATOM 2695 N N . SER B 1 51 ? 15.914 27.453 26.656 1 92.94 51 SER B N 1
ATOM 2696 C CA . SER B 1 51 ? 14.656 27.531 27.391 1 92.94 51 SER B CA 1
ATOM 2697 C C . SER B 1 51 ? 13.555 28.156 26.562 1 92.94 51 SER B C 1
ATOM 2699 O O . SER B 1 51 ? 12.422 27.672 26.531 1 92.94 51 SER B O 1
ATOM 2701 N N . ARG B 1 52 ? 13.867 29.25 25.906 1 93.25 52 ARG B N 1
ATOM 2702 C CA . ARG B 1 52 ? 12.906 29.906 25.031 1 93.25 52 ARG B CA 1
ATOM 2703 C C . ARG B 1 52 ? 12.5 28.984 23.875 1 93.25 52 ARG B C 1
ATOM 2705 O O . ARG B 1 52 ? 11.336 28.969 23.469 1 93.25 52 ARG B O 1
ATOM 2712 N N . PHE B 1 53 ? 13.484 28.312 23.359 1 93.69 53 PHE B N 1
ATOM 2713 C CA . PHE B 1 53 ? 13.227 27.375 22.266 1 93.69 53 PHE B CA 1
ATOM 2714 C C . PHE B 1 53 ? 12.25 26.297 22.719 1 93.69 53 PHE B C 1
ATOM 2716 O O . PHE B 1 53 ? 11.312 25.969 21.984 1 93.69 53 PHE B O 1
ATOM 2723 N N . CYS B 1 54 ? 12.477 25.719 23.875 1 91.31 54 CYS B N 1
ATOM 2724 C CA . CYS B 1 54 ? 11.578 24.703 24.422 1 91.31 54 CYS B CA 1
ATOM 2725 C C . CYS B 1 54 ? 10.164 25.25 24.578 1 91.31 54 CYS B C 1
ATOM 2727 O O . CYS B 1 54 ? 9.195 24.562 24.25 1 91.31 54 CYS B O 1
ATOM 2729 N N . LYS B 1 55 ? 10.062 26.5 25 1 89.88 55 LYS B N 1
ATOM 2730 C CA . LYS B 1 55 ? 8.75 27.125 25.141 1 89.88 55 LYS B CA 1
ATOM 2731 C C . LYS B 1 55 ? 8.078 27.312 23.781 1 89.88 55 LYS B C 1
ATOM 2733 O O . LYS B 1 55 ? 6.875 27.094 23.641 1 89.88 55 LYS B O 1
ATOM 2738 N N . LYS B 1 56 ? 8.883 27.641 22.844 1 89.81 56 LYS B N 1
ATOM 2739 C CA . LYS B 1 56 ? 8.367 27.781 21.484 1 89.81 56 LYS B CA 1
ATOM 2740 C C . LYS B 1 56 ? 7.828 26.453 20.969 1 89.81 56 LYS B C 1
ATOM 2742 O O . LYS B 1 56 ? 6.875 26.438 20.188 1 89.81 56 LYS B O 1
ATOM 2747 N N . LEU B 1 57 ? 8.445 25.453 21.422 1 87.62 57 LEU B N 1
ATOM 2748 C CA . LEU B 1 57 ? 8.023 24.125 21.016 1 87.62 57 LEU B CA 1
ATOM 2749 C C . LEU B 1 57 ? 6.797 23.672 21.797 1 87.62 57 LEU B C 1
ATOM 2751 O O . LEU B 1 57 ? 6.27 22.578 21.578 1 87.62 57 LEU B O 1
ATOM 2755 N N . GLY B 1 58 ? 6.363 24.406 22.781 1 83.5 58 GLY B N 1
ATOM 2756 C CA . GLY B 1 58 ? 5.172 24.109 23.562 1 83.5 58 GLY B CA 1
ATOM 2757 C C . GLY B 1 58 ? 5.477 23.438 24.891 1 83.5 58 GLY B C 1
ATOM 2758 O O . GLY B 1 58 ? 4.578 22.891 25.531 1 83.5 58 GLY B O 1
ATOM 2759 N N . GLU B 1 59 ? 6.711 23.484 25.25 1 84.31 59 GLU B N 1
ATOM 2760 C CA . GLU B 1 59 ? 7.113 22.859 26.5 1 84.31 59 GLU B CA 1
ATOM 2761 C C . GLU B 1 59 ? 7.211 23.891 27.625 1 84.31 59 GLU B C 1
ATOM 2763 O O . GLU B 1 59 ? 7.613 25.031 27.391 1 84.31 59 GLU B O 1
ATOM 2768 N N . LYS B 1 60 ? 6.828 23.422 28.797 1 80.62 60 LYS B N 1
ATOM 2769 C CA . LYS B 1 60 ? 6.859 24.328 29.953 1 80.62 60 LYS B CA 1
ATOM 2770 C C . LYS B 1 60 ? 8.289 24.719 30.297 1 80.62 60 LYS B C 1
ATOM 2772 O O . LYS B 1 60 ? 8.547 25.875 30.656 1 80.62 60 LYS B O 1
ATOM 2777 N N . ASN B 1 61 ? 9.141 23.844 30.375 1 83.56 61 ASN B N 1
ATOM 2778 C CA . ASN B 1 61 ? 10.562 24 30.672 1 83.56 61 ASN B CA 1
ATOM 2779 C C . ASN B 1 61 ? 11.391 22.906 30.016 1 83.56 61 ASN B C 1
ATOM 2781 O O . ASN B 1 61 ? 10.852 22.047 29.312 1 83.56 61 ASN B O 1
ATOM 2785 N N . TYR B 1 62 ? 12.68 23.016 30.094 1 89.56 62 TYR B N 1
ATOM 2786 C CA . TYR B 1 62 ? 13.586 22.047 29.469 1 89.56 62 TYR B CA 1
ATOM 2787 C C . TYR B 1 62 ? 13.32 20.641 30 1 89.56 62 TYR B C 1
ATOM 2789 O O . TYR B 1 62 ? 13.406 19.672 29.234 1 89.56 62 TYR B O 1
ATOM 2797 N N . ASN B 1 63 ? 12.969 20.531 31.297 1 80.06 63 ASN B N 1
ATOM 2798 C CA . ASN B 1 63 ? 12.672 19.219 31.859 1 80.06 63 ASN B CA 1
ATOM 2799 C C . ASN B 1 63 ? 11.461 18.578 31.172 1 80.06 63 ASN B C 1
ATOM 2801 O O . ASN B 1 63 ? 11.469 17.391 30.875 1 80.06 63 ASN B O 1
ATOM 2805 N N . SER B 1 64 ? 10.469 19.375 31 1 80.31 64 SER B N 1
ATOM 2806 C CA . SER B 1 64 ? 9.297 18.906 30.25 1 80.31 64 SER B CA 1
ATOM 2807 C C . SER B 1 64 ? 9.664 18.516 28.828 1 80.31 64 SER B C 1
ATOM 2809 O O . SER B 1 64 ? 9.164 17.516 28.297 1 80.31 64 SER B O 1
ATOM 2811 N N . PHE B 1 65 ? 10.531 19.312 28.172 1 86.12 65 PHE B N 1
ATOM 2812 C CA . PHE B 1 65 ? 11.023 19 26.828 1 86.12 65 PHE B CA 1
ATOM 2813 C C . PHE B 1 65 ? 11.742 17.656 26.828 1 86.12 65 PHE B C 1
ATOM 2815 O O . PHE B 1 65 ? 11.461 16.797 25.984 1 86.12 65 PHE B O 1
ATOM 2822 N N . LYS B 1 66 ? 12.586 17.484 27.75 1 78.06 66 LYS B N 1
ATOM 2823 C CA . LYS B 1 66 ? 13.383 16.266 27.828 1 78.06 66 LYS B CA 1
ATOM 2824 C C . LYS B 1 66 ? 12.5 15.031 27.969 1 78.06 66 LYS B C 1
ATOM 2826 O O . LYS B 1 66 ? 12.719 14.023 27.297 1 78.06 66 LYS B O 1
ATOM 2831 N N . ILE B 1 67 ? 11.617 15.047 28.766 1 66.06 67 ILE B N 1
ATOM 2832 C CA . ILE B 1 67 ? 10.719 13.922 29.031 1 66.06 67 ILE B CA 1
ATOM 2833 C C . ILE B 1 67 ? 9.938 13.586 27.766 1 66.06 67 ILE B C 1
ATOM 2835 O O . ILE B 1 67 ? 9.891 12.43 27.344 1 66.06 67 ILE B O 1
ATOM 2839 N N . ASN B 1 68 ? 9.391 14.641 27.266 1 70.94 68 ASN B N 1
ATOM 2840 C CA . ASN B 1 68 ? 8.578 14.438 26.062 1 70.94 68 ASN B CA 1
ATOM 2841 C C . ASN B 1 68 ? 9.438 14.023 24.875 1 70.94 68 ASN B C 1
ATOM 2843 O O . ASN B 1 68 ? 9.023 13.195 24.062 1 70.94 68 ASN B O 1
ATOM 2847 N N . PHE B 1 69 ? 10.586 14.664 24.859 1 75.75 69 PHE B N 1
ATOM 2848 C CA . PHE B 1 69 ? 11.539 14.32 23.797 1 75.75 69 PHE B CA 1
ATOM 2849 C C . PHE B 1 69 ? 12.031 12.883 23.969 1 75.75 69 PHE B C 1
ATOM 2851 O O . PHE B 1 69 ? 12.039 12.109 23.016 1 75.75 69 PHE B O 1
ATOM 2858 N N . ALA B 1 70 ? 12.422 12.555 25.203 1 61.62 70 ALA B N 1
ATOM 2859 C CA . ALA B 1 70 ? 12.875 11.203 25.5 1 61.62 70 ALA B CA 1
ATOM 2860 C C . ALA B 1 70 ? 11.773 10.18 25.203 1 61.62 70 ALA B C 1
ATOM 2862 O O . ALA B 1 70 ? 12.039 9.125 24.625 1 61.62 70 ALA B O 1
ATOM 2863 N N . SER B 1 71 ? 10.664 10.5 25.688 1 56.44 71 SER B N 1
ATOM 2864 C CA . SER B 1 71 ? 9.531 9.633 25.438 1 56.44 71 SER B CA 1
ATOM 2865 C C . SER B 1 71 ? 9.305 9.453 23.938 1 56.44 71 SER B C 1
ATOM 2867 O O . SER B 1 71 ? 9.016 8.344 23.469 1 56.44 71 SER B O 1
ATOM 2869 N N . SER B 1 72 ? 9.445 10.617 23.312 1 57.28 72 SER B N 1
ATOM 2870 C CA . SER B 1 72 ? 9.273 10.578 21.859 1 57.28 72 SER B CA 1
ATOM 2871 C C . SER B 1 72 ? 10.398 9.781 21.188 1 57.28 72 SER B C 1
ATOM 2873 O O . SER B 1 72 ? 10.164 9.062 20.219 1 57.28 72 SER B O 1
ATOM 2875 N N . VAL B 1 73 ? 11.508 10.039 21.828 1 54.75 73 VAL B N 1
ATOM 2876 C CA . VAL B 1 73 ? 12.672 9.305 21.328 1 54.75 73 VAL B CA 1
ATOM 2877 C C . VAL B 1 73 ? 12.555 7.832 21.734 1 54.75 73 VAL B C 1
ATOM 2879 O O . VAL B 1 73 ? 12.859 6.941 20.938 1 54.75 73 VAL B O 1
ATOM 2882 N N . LEU B 1 74 ? 12.258 7.672 23.078 1 45.47 74 LEU B N 1
ATOM 2883 C CA . LEU B 1 74 ? 12.094 6.309 23.562 1 45.47 74 LEU B CA 1
ATOM 2884 C C . LEU B 1 74 ? 10.953 5.602 22.844 1 45.47 74 LEU B C 1
ATOM 2886 O O . LEU B 1 74 ? 11.07 4.418 22.5 1 45.47 74 LEU B O 1
ATOM 2890 N N . THR B 1 75 ? 9.836 6.27 22.891 1 43.38 75 THR B N 1
ATOM 2891 C CA . THR B 1 75 ? 8.758 5.668 22.109 1 43.38 75 THR B CA 1
ATOM 2892 C C . THR B 1 75 ? 9.195 5.457 20.672 1 43.38 75 THR B C 1
ATOM 2894 O O . THR B 1 75 ? 8.789 4.48 20.031 1 43.38 75 THR B O 1
ATOM 2897 N N . SER B 1 76 ? 9.914 6.406 20.297 1 41.72 76 SER B N 1
ATOM 2898 C CA . SER B 1 76 ? 10.594 6.164 19.031 1 41.72 76 SER B CA 1
ATOM 2899 C C . SER B 1 76 ? 11.594 5.012 19.156 1 41.72 76 SER B C 1
ATOM 2901 O O . SER B 1 76 ? 11.859 4.309 18.188 1 41.72 76 SER B O 1
ATOM 2903 N N . TYR B 1 77 ? 12.156 4.922 20.375 1 37.59 77 TYR B N 1
ATOM 2904 C CA . TYR B 1 77 ? 13.094 3.848 20.703 1 37.59 77 TYR B CA 1
ATOM 2905 C C . TYR B 1 77 ? 12.359 2.523 20.875 1 37.59 77 TYR B C 1
ATOM 2907 O O . TYR B 1 77 ? 12.984 1.464 20.938 1 37.59 77 TYR B O 1
ATOM 2915 N N . GLN B 1 78 ? 11.156 2.643 21.375 1 39.06 78 GLN B N 1
ATOM 2916 C CA . GLN B 1 78 ? 10.727 1.257 21.516 1 39.06 78 GLN B CA 1
ATOM 2917 C C . GLN B 1 78 ? 10.844 0.494 20.203 1 39.06 78 GLN B C 1
ATOM 2919 O O . GLN B 1 78 ? 11.031 -0.725 20.203 1 39.06 78 GLN B O 1
ATOM 2924 N N . THR B 1 79 ? 10.117 1.006 19.141 1 49.88 79 THR B N 1
ATOM 2925 C CA . THR B 1 79 ? 10.539 0.312 17.922 1 49.88 79 THR B CA 1
ATOM 2926 C C . THR B 1 79 ? 11.664 1.068 17.219 1 49.88 79 THR B C 1
ATOM 2928 O O . THR B 1 79 ? 11.672 2.301 17.203 1 49.88 79 THR B O 1
ATOM 2931 N N . ASP B 1 80 ? 12.938 0.716 17.297 1 60.72 80 ASP B N 1
ATOM 2932 C CA . ASP B 1 80 ? 14.18 1.088 16.641 1 60.72 80 ASP B CA 1
ATOM 2933 C C . ASP B 1 80 ? 13.961 1.348 15.148 1 60.72 80 ASP B C 1
ATOM 2935 O O . ASP B 1 80 ? 14.891 1.244 14.352 1 60.72 80 ASP B O 1
ATOM 2939 N N . VAL B 1 81 ? 12.664 1.757 14.938 1 84.94 81 VAL B N 1
ATOM 2940 C CA . VAL B 1 81 ? 12.422 1.893 13.508 1 84.94 81 VAL B CA 1
ATOM 2941 C C . VAL B 1 81 ? 12.727 3.32 13.062 1 84.94 81 VAL B C 1
ATOM 2943 O O . VAL B 1 81 ? 12.211 4.281 13.633 1 84.94 81 VAL B O 1
ATOM 2946 N N . ASP B 1 82 ? 13.609 3.561 12.25 1 89 82 ASP B N 1
ATOM 2947 C CA . ASP B 1 82 ? 13.867 4.844 11.609 1 89 82 ASP B CA 1
ATOM 2948 C C . ASP B 1 82 ? 12.961 5.051 10.406 1 89 82 ASP B C 1
ATOM 2950 O O . ASP B 1 82 ? 13.148 4.422 9.359 1 89 82 ASP B O 1
ATOM 2954 N N . TYR B 1 83 ? 12 5.973 10.516 1 92.38 83 TYR B N 1
ATOM 2955 C CA . TYR B 1 83 ? 11 6.195 9.484 1 92.38 83 TYR B CA 1
ATOM 2956 C C . TYR B 1 83 ? 11.594 6.93 8.289 1 92.38 83 TYR B C 1
ATOM 2958 O O . TYR B 1 83 ? 11.016 6.941 7.203 1 92.38 83 TYR B O 1
ATOM 2966 N N . ASN B 1 84 ? 12.633 7.621 8.5 1 89.94 84 ASN B N 1
ATOM 2967 C CA . ASN B 1 84 ? 13.242 8.445 7.461 1 89.94 84 ASN B CA 1
ATOM 2968 C C . ASN B 1 84 ? 14.375 7.719 6.754 1 89.94 84 ASN B C 1
ATOM 2970 O O . ASN B 1 84 ? 14.594 7.906 5.559 1 89.94 84 ASN B O 1
ATOM 2974 N N . ARG B 1 85 ? 15.094 6.91 7.5 1 91.19 85 ARG B N 1
ATOM 2975 C CA . ARG B 1 85 ? 16.172 6.066 7 1 91.19 85 ARG B CA 1
ATOM 2976 C C . ARG B 1 85 ? 16.047 4.645 7.527 1 91.19 85 ARG B C 1
ATOM 2978 O O . ARG B 1 85 ? 16.859 4.207 8.352 1 91.19 85 ARG B O 1
ATOM 2985 N N . PRO B 1 86 ? 15.141 3.943 6.957 1 94.81 86 PRO B N 1
ATOM 2986 C CA . PRO B 1 86 ? 14.812 2.648 7.555 1 94.81 86 PRO B CA 1
ATOM 2987 C C . PRO B 1 86 ? 15.914 1.608 7.355 1 94.81 86 PRO B C 1
ATOM 2989 O O . PRO B 1 86 ? 15.867 0.534 7.961 1 94.81 86 PRO B O 1
ATOM 2992 N N . PHE B 1 87 ? 16.875 1.906 6.527 1 93.94 87 PHE B N 1
ATOM 2993 C CA . PHE B 1 87 ? 18.016 1.024 6.32 1 93.94 87 PHE B CA 1
ATOM 2994 C C . PHE B 1 87 ? 19.281 1.831 6.078 1 93.94 87 PHE B C 1
ATOM 2996 O O . PHE B 1 87 ? 19.219 3.014 5.734 1 93.94 87 PHE B O 1
ATOM 3003 N N . LYS B 1 88 ? 20.344 1.146 6.293 1 89.5 88 LYS B N 1
ATOM 3004 C CA . LYS B 1 88 ? 21.641 1.805 6.156 1 89.5 88 LYS B CA 1
ATOM 3005 C C . LYS B 1 88 ? 22.406 1.288 4.938 1 89.5 88 LYS B C 1
ATOM 3007 O O . LYS B 1 88 ? 22.031 0.259 4.363 1 89.5 88 LYS B O 1
ATOM 3012 N N . GLU B 1 89 ? 23.438 2.014 4.59 1 90 89 GLU B N 1
ATOM 3013 C CA . GLU B 1 89 ? 24.25 1.743 3.398 1 90 89 GLU B CA 1
ATOM 3014 C C . GLU B 1 89 ? 24.812 0.329 3.428 1 90 89 GLU B C 1
ATOM 3016 O O . GLU B 1 89 ? 24.875 -0.344 2.396 1 90 89 GLU B O 1
ATOM 3021 N N . ASN B 1 90 ? 25.156 -0.147 4.609 1 91 90 ASN B N 1
ATOM 3022 C CA . ASN B 1 90 ? 25.906 -1.4 4.684 1 91 90 ASN B CA 1
ATOM 3023 C C . ASN B 1 90 ? 25.031 -2.531 5.238 1 91 90 ASN B C 1
ATOM 3025 O O . ASN B 1 90 ? 25.547 -3.598 5.582 1 91 90 ASN B O 1
ATOM 3029 N N . ASP B 1 91 ? 23.828 -2.273 5.344 1 92.75 91 ASP B N 1
ATOM 3030 C CA . ASP B 1 91 ? 22.938 -3.326 5.82 1 92.75 91 ASP B CA 1
ATOM 3031 C C . ASP B 1 91 ? 22.875 -4.484 4.828 1 92.75 91 ASP B C 1
ATOM 3033 O O . ASP B 1 91 ? 22.922 -4.273 3.615 1 92.75 91 ASP B O 1
ATOM 3037 N N . SER B 1 92 ? 22.75 -5.695 5.332 1 94 92 SER B N 1
ATOM 3038 C CA . SER B 1 92 ? 22.5 -6.855 4.484 1 94 92 SER B CA 1
ATOM 3039 C C . SER B 1 92 ? 21.078 -6.844 3.922 1 94 92 SER B C 1
ATOM 3041 O O . SER B 1 92 ? 20.234 -6.094 4.398 1 94 92 SER B O 1
ATOM 3043 N N . ILE B 1 93 ? 20.891 -7.664 2.928 1 95.44 93 ILE B N 1
ATOM 3044 C CA . ILE B 1 93 ? 19.562 -7.773 2.328 1 95.44 93 ILE B CA 1
ATOM 3045 C C . ILE B 1 93 ? 18.547 -8.219 3.385 1 95.44 93 ILE B C 1
ATOM 3047 O O . ILE B 1 93 ? 17.406 -7.742 3.398 1 95.44 93 ILE B O 1
ATOM 3051 N N . GLN B 1 94 ? 18.953 -9.07 4.27 1 91.94 94 GLN B N 1
ATOM 3052 C CA . GLN B 1 94 ? 18.078 -9.531 5.352 1 91.94 94 GLN B CA 1
ATOM 3053 C C . GLN B 1 94 ? 17.75 -8.391 6.312 1 91.94 94 GLN B C 1
ATOM 3055 O O . GLN B 1 94 ? 16.609 -8.266 6.762 1 91.94 94 GLN B O 1
ATOM 3060 N N . GLU B 1 95 ? 18.734 -7.605 6.574 1 91.44 95 GLU B N 1
ATOM 3061 C CA . GLU B 1 95 ? 18.516 -6.469 7.465 1 91.44 95 GLU B CA 1
ATOM 3062 C C . GLU B 1 95 ? 17.562 -5.453 6.836 1 91.44 95 GLU B C 1
ATOM 3064 O O . GLU B 1 95 ? 16.656 -4.953 7.504 1 91.44 95 GLU B O 1
ATOM 3069 N N . VAL B 1 96 ? 17.781 -5.156 5.555 1 96.56 96 VAL B N 1
ATOM 3070 C CA . VAL B 1 96 ? 16.891 -4.242 4.848 1 96.56 96 VAL B CA 1
ATOM 3071 C C . VAL B 1 96 ? 15.469 -4.789 4.875 1 96.56 96 VAL B C 1
ATOM 3073 O O . VAL B 1 96 ? 14.516 -4.055 5.16 1 96.56 96 VAL B O 1
ATOM 3076 N N . THR B 1 97 ? 15.32 -6.102 4.629 1 95.56 97 THR B N 1
ATOM 3077 C CA . THR B 1 97 ? 14.023 -6.77 4.621 1 95.56 97 THR B CA 1
ATOM 3078 C C . THR B 1 97 ? 13.336 -6.625 5.973 1 95.56 97 THR B C 1
ATOM 3080 O O . THR B 1 97 ? 12.164 -6.234 6.043 1 95.56 97 THR B O 1
ATOM 3083 N N . ASN B 1 98 ? 14.047 -6.871 6.996 1 92.75 98 ASN B N 1
ATOM 3084 C CA . ASN B 1 98 ? 13.484 -6.84 8.344 1 92.75 98 ASN B CA 1
ATOM 3085 C C . ASN B 1 98 ? 13.141 -5.414 8.773 1 92.75 98 ASN B C 1
ATOM 3087 O O . ASN B 1 98 ? 12.086 -5.176 9.359 1 92.75 98 ASN B O 1
ATOM 3091 N N . GLN B 1 99 ? 13.984 -4.52 8.469 1 92.81 99 GLN B N 1
ATOM 3092 C CA . GLN B 1 99 ? 13.789 -3.137 8.898 1 92.81 99 GLN B CA 1
ATOM 3093 C C . GLN B 1 99 ? 12.617 -2.494 8.156 1 92.81 99 GLN B C 1
ATOM 3095 O O . GLN B 1 99 ? 11.828 -1.763 8.758 1 92.81 99 GLN B O 1
ATOM 3100 N N . LEU B 1 100 ? 12.547 -2.756 6.898 1 97.69 100 LEU B N 1
ATOM 3101 C CA . LEU B 1 100 ? 11.4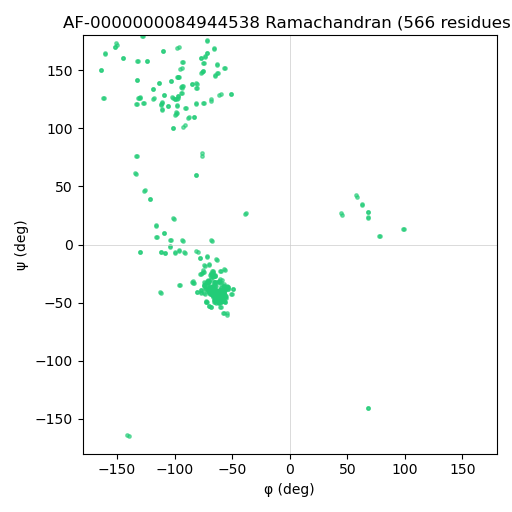06 -2.25 6.145 1 97.69 100 LEU B CA 1
ATOM 3102 C C . LEU B 1 100 ? 10.109 -2.889 6.633 1 97.69 100 LEU B C 1
ATOM 3104 O O . LEU B 1 100 ? 9.078 -2.221 6.723 1 97.69 100 LEU B O 1
ATOM 3108 N N . GLY B 1 101 ? 10.164 -4.172 6.898 1 96.69 101 GLY B N 1
ATOM 3109 C CA . GLY B 1 101 ? 9 -4.836 7.461 1 96.69 101 GLY B CA 1
ATOM 3110 C C . GLY B 1 101 ? 8.555 -4.238 8.781 1 96.69 101 GLY B C 1
ATOM 3111 O O . GLY B 1 101 ? 7.355 -4.039 9.008 1 96.69 101 GLY B O 1
ATOM 3112 N N . GLU B 1 102 ? 9.469 -3.984 9.609 1 93.06 102 GLU B N 1
ATOM 3113 C CA . GLU B 1 102 ? 9.156 -3.369 10.891 1 93.06 102 GLU B CA 1
ATOM 3114 C C . GLU B 1 102 ? 8.57 -1.973 10.711 1 93.06 102 GLU B C 1
ATOM 3116 O O . GLU B 1 102 ? 7.648 -1.585 11.438 1 93.06 102 GLU B O 1
ATOM 3121 N N . LEU B 1 103 ? 9.141 -1.257 9.773 1 97 103 LEU B N 1
ATOM 3122 C CA . LEU B 1 103 ? 8.602 0.062 9.461 1 97 103 LEU B CA 1
ATOM 3123 C C . LEU B 1 103 ? 7.133 -0.034 9.062 1 97 103 LEU B C 1
ATOM 3125 O O . LEU B 1 103 ? 6.305 0.758 9.523 1 97 103 LEU B O 1
ATOM 3129 N N . TYR B 1 104 ? 6.809 -0.991 8.211 1 97.94 104 TYR B N 1
ATOM 3130 C CA . TYR B 1 104 ? 5.434 -1.19 7.773 1 97.94 104 TYR B CA 1
ATOM 3131 C C . TYR B 1 104 ? 4.52 -1.494 8.953 1 97.94 104 TYR B C 1
ATOM 3133 O O . TYR B 1 104 ? 3.484 -0.848 9.133 1 97.94 104 TYR B O 1
ATOM 3141 N N . LYS B 1 105 ? 4.945 -2.416 9.75 1 94.5 105 LYS B N 1
ATOM 3142 C CA . LYS B 1 105 ? 4.109 -2.84 10.867 1 94.5 105 LYS B CA 1
ATOM 3143 C C . LYS B 1 105 ? 3.936 -1.715 11.883 1 94.5 105 LYS B C 1
ATOM 3145 O O . LYS B 1 105 ? 2.828 -1.474 12.367 1 94.5 105 LYS B O 1
ATOM 3150 N N . ASP B 1 106 ? 4.98 -1.038 12.172 1 92.88 106 ASP B N 1
ATOM 3151 C CA . ASP B 1 106 ? 4.914 0.074 13.109 1 92.88 106 ASP B CA 1
ATOM 3152 C C . ASP B 1 106 ? 4.023 1.194 12.578 1 92.88 106 ASP B C 1
ATOM 3154 O O . ASP B 1 106 ? 3.324 1.858 13.352 1 92.88 106 ASP B O 1
ATOM 3158 N N . THR B 1 107 ? 4.109 1.438 11.289 1 97.62 107 THR B N 1
ATOM 3159 C CA . THR B 1 107 ? 3.277 2.449 10.648 1 97.62 107 THR B CA 1
ATOM 3160 C C . THR B 1 107 ? 1.797 2.143 10.859 1 97.62 107 THR B C 1
ATOM 3162 O O . THR B 1 107 ? 1.009 3.039 11.164 1 97.62 107 THR B O 1
ATOM 3165 N N . ILE B 1 108 ? 1.445 0.891 10.719 1 96.88 108 ILE B N 1
ATOM 3166 C CA . ILE B 1 108 ? 0.056 0.485 10.891 1 96.88 108 ILE B CA 1
ATOM 3167 C C . ILE B 1 108 ? -0.383 0.756 12.328 1 96.88 108 ILE B C 1
ATOM 3169 O O . ILE B 1 108 ? -1.445 1.337 12.562 1 96.88 108 ILE B O 1
ATOM 3173 N N . GLU B 1 109 ? 0.445 0.404 13.258 1 89.75 109 GLU B N 1
ATOM 3174 C CA . GLU B 1 109 ? 0.122 0.601 14.672 1 89.75 109 GLU B CA 1
ATOM 3175 C C . GLU B 1 109 ? 0.031 2.086 15.016 1 89.75 109 GLU B C 1
ATOM 3177 O O . GLU B 1 109 ? -0.875 2.506 15.734 1 89.75 109 GLU B O 1
ATOM 3182 N N . ALA B 1 110 ? 0.953 2.799 14.492 1 89.31 110 ALA B N 1
ATOM 3183 C CA . ALA B 1 110 ? 0.964 4.234 14.75 1 89.31 110 ALA B CA 1
ATOM 3184 C C . ALA B 1 110 ? -0.271 4.91 14.164 1 89.31 110 ALA B C 1
ATOM 3186 O O . ALA B 1 110 ? -0.842 5.816 14.773 1 89.31 110 ALA B O 1
ATOM 3187 N N . THR B 1 111 ? -0.664 4.504 12.984 1 95.88 111 THR B N 1
ATOM 3188 C CA . THR B 1 111 ? -1.852 5.059 12.344 1 95.88 111 THR B CA 1
ATOM 3189 C C . THR B 1 111 ? -3.102 4.75 13.156 1 95.88 111 THR B C 1
ATOM 3191 O O . THR B 1 111 ? -3.936 5.629 13.383 1 95.88 111 THR B O 1
ATOM 3194 N N . LYS B 1 112 ? -3.197 3.518 13.648 1 91.12 112 LYS B N 1
ATOM 3195 C CA . LYS B 1 112 ? -4.328 3.119 14.484 1 91.12 112 LYS B CA 1
ATOM 3196 C C . LYS B 1 112 ? -4.402 3.967 15.75 1 91.12 112 LYS B C 1
ATOM 3198 O O . LYS B 1 112 ? -5.488 4.367 16.172 1 91.12 112 LYS B O 1
ATOM 3203 N N . ALA B 1 113 ? -3.26 4.234 16.281 1 85.38 113 ALA B N 1
ATOM 3204 C CA . ALA B 1 113 ? -3.18 4.969 17.531 1 85.38 113 ALA B CA 1
ATOM 3205 C C . ALA B 1 113 ? -3.635 6.414 17.359 1 85.38 113 ALA B C 1
ATOM 3207 O O . ALA B 1 113 ? -4.109 7.043 18.312 1 85.38 113 ALA B O 1
ATOM 3208 N N . LEU B 1 114 ? -3.535 6.953 16.156 1 87.25 114 LEU B N 1
ATOM 3209 C CA . LEU B 1 114 ? -3.877 8.344 15.867 1 87.25 114 LEU B CA 1
ATOM 3210 C C . LEU B 1 114 ? -5.34 8.469 15.453 1 87.25 114 LEU B C 1
ATOM 3212 O O . LEU B 1 114 ? -5.875 9.578 15.383 1 87.25 114 LEU B O 1
ATOM 3216 N N . LEU B 1 115 ? -5.996 7.348 15.281 1 91.56 115 LEU B N 1
ATOM 3217 C CA . LEU B 1 115 ? -7.324 7.348 14.672 1 91.56 115 LEU B CA 1
ATOM 3218 C C . LEU B 1 115 ? -8.367 7.859 15.656 1 91.56 115 LEU B C 1
ATOM 3220 O O . LEU B 1 115 ? -8.469 7.363 16.781 1 91.56 115 LEU B O 1
ATOM 3224 N N . ASP B 1 116 ? -9.055 8.891 15.312 1 91.62 116 ASP B N 1
ATOM 3225 C CA . ASP B 1 116 ? -10.242 9.359 16.031 1 91.62 116 ASP B CA 1
ATOM 3226 C C . ASP B 1 116 ? -11.5 8.664 15.516 1 91.62 116 ASP B C 1
ATOM 3228 O O . ASP B 1 116 ? -12.016 9.008 14.453 1 91.62 116 ASP B O 1
ATOM 3232 N N . TYR B 1 117 ? -12.07 7.805 16.297 1 89.94 117 TYR B N 1
ATOM 3233 C CA . TYR B 1 117 ? -13.164 6.961 15.852 1 89.94 117 TYR B CA 1
ATOM 3234 C C . TYR B 1 117 ? -14.445 7.777 15.68 1 89.94 117 TYR B C 1
ATOM 3236 O O . TYR B 1 117 ? -15.289 7.453 14.844 1 89.94 117 TYR B O 1
ATOM 3244 N N . ASP B 1 118 ? -14.609 8.805 16.469 1 93 118 ASP B N 1
ATOM 3245 C CA . ASP B 1 118 ? -15.766 9.672 16.297 1 93 118 ASP B CA 1
ATOM 3246 C C . ASP B 1 118 ? -15.711 10.375 14.93 1 93 118 ASP B C 1
ATOM 3248 O O . ASP B 1 118 ? -16.719 10.445 14.227 1 93 118 ASP B O 1
ATOM 3252 N N . VAL B 1 119 ? -14.57 10.867 14.617 1 96.38 119 VAL B N 1
ATOM 3253 C CA . VAL B 1 119 ? -14.398 11.523 13.328 1 96.38 119 VAL B CA 1
ATOM 3254 C C . VAL B 1 119 ? -14.594 10.516 12.195 1 96.38 119 VAL B C 1
ATOM 3256 O O . VAL B 1 119 ? -15.258 10.82 11.203 1 96.38 119 VAL B O 1
ATOM 3259 N N . LEU B 1 120 ? -14 9.312 12.328 1 97.38 120 LEU B N 1
ATOM 3260 C CA . LEU B 1 120 ? -14.164 8.273 11.312 1 97.38 120 LEU B CA 1
ATOM 3261 C C . LEU B 1 120 ? -15.633 7.941 11.102 1 97.38 120 LEU B C 1
ATOM 3263 O O . LEU B 1 120 ? -16.094 7.809 9.969 1 97.38 120 LEU B O 1
ATOM 3267 N N . ASN B 1 121 ? -16.375 7.852 12.172 1 95.31 121 ASN B N 1
ATOM 3268 C CA . ASN B 1 121 ? -17.812 7.586 12.07 1 95.31 121 ASN B CA 1
ATOM 3269 C C . ASN B 1 121 ? -18.531 8.695 11.312 1 95.31 121 ASN B C 1
ATOM 3271 O O . ASN B 1 121 ? -19.406 8.422 10.492 1 95.31 121 ASN B O 1
ATOM 3275 N N . GLN B 1 122 ? -18.219 9.898 11.625 1 97.38 122 GLN B N 1
ATOM 3276 C CA . GLN B 1 122 ? -18.828 11.031 10.945 1 97.38 122 GLN B CA 1
ATOM 3277 C C . GLN B 1 122 ? -18.516 11.023 9.453 1 97.38 122 GLN B C 1
ATOM 3279 O O . GLN B 1 122 ? -19.375 11.312 8.625 1 97.38 122 GLN B O 1
ATOM 3284 N N . VAL B 1 123 ? -17.281 10.703 9.156 1 97.88 123 VAL B N 1
ATOM 3285 C CA . VAL B 1 123 ? -16.844 10.609 7.766 1 97.88 123 VAL B CA 1
ATOM 3286 C C . VAL B 1 123 ? -17.672 9.555 7.035 1 97.88 123 VAL B C 1
ATOM 3288 O O . VAL B 1 123 ? -18.172 9.797 5.938 1 97.88 123 VAL B O 1
ATOM 3291 N N . ILE B 1 124 ? -17.844 8.406 7.652 1 97.19 124 ILE B N 1
ATOM 3292 C CA . ILE B 1 124 ? -18.594 7.309 7.051 1 97.19 124 ILE B CA 1
ATOM 3293 C C . ILE B 1 124 ? -20.031 7.75 6.797 1 97.19 124 ILE B C 1
ATOM 3295 O O . ILE B 1 124 ? -20.578 7.52 5.715 1 97.19 124 ILE B O 1
ATOM 3299 N N . GLU B 1 125 ? -20.625 8.375 7.734 1 96.06 125 GLU B N 1
ATOM 3300 C CA . GLU B 1 125 ? -22 8.844 7.602 1 96.06 125 GLU B CA 1
ATOM 3301 C C . GLU B 1 125 ? -22.141 9.844 6.457 1 96.06 125 GLU B C 1
ATOM 3303 O O . GLU B 1 125 ? -23.109 9.805 5.707 1 96.06 125 GLU B O 1
ATOM 3308 N N . LYS B 1 126 ? -21.188 10.695 6.395 1 95.75 126 LYS B N 1
ATOM 3309 C CA . LYS B 1 126 ? -21.188 11.695 5.328 1 95.75 126 LYS B CA 1
ATOM 3310 C C . LYS B 1 126 ? -21.062 11.031 3.957 1 95.75 126 LYS B C 1
ATOM 3312 O O . LYS B 1 126 ? -21.766 11.406 3.016 1 95.75 126 LYS B O 1
ATOM 3317 N N . LEU B 1 127 ? -20.219 10.078 3.873 1 95.38 127 LEU B N 1
ATOM 3318 C CA . LEU B 1 127 ? -19.953 9.406 2.602 1 95.38 127 LEU B CA 1
ATOM 3319 C C . LEU B 1 127 ? -21.156 8.562 2.184 1 95.38 127 LEU B C 1
ATOM 3321 O O . LEU B 1 127 ? -21.438 8.414 0.992 1 95.38 127 LEU B O 1
ATOM 3325 N N . LEU B 1 128 ? -21.875 8.039 3.107 1 92.75 128 LEU B N 1
ATOM 3326 C CA . LEU B 1 128 ? -23.062 7.23 2.822 1 92.75 128 LEU B CA 1
ATOM 3327 C C . LEU B 1 128 ? -24.188 8.086 2.242 1 92.75 128 LEU B C 1
ATOM 3329 O O . LEU B 1 128 ? -25.016 7.598 1.48 1 92.75 128 LEU B O 1
ATOM 3333 N N . LYS B 1 129 ? -24.125 9.305 2.578 1 91.19 129 LYS B N 1
ATOM 3334 C CA . LYS B 1 129 ? -25.203 10.203 2.186 1 91.19 129 LYS B CA 1
ATOM 3335 C C . LYS B 1 129 ? -24.859 10.961 0.909 1 91.19 129 LYS B C 1
ATOM 3337 O O . LYS B 1 129 ? -25.672 11.727 0.395 1 91.19 129 LYS B O 1
ATOM 3342 N N . THR B 1 130 ? -23.688 10.766 0.471 1 88.81 130 THR B N 1
ATOM 3343 C CA . THR B 1 130 ? -23.234 11.523 -0.689 1 88.81 130 THR B CA 1
ATOM 3344 C C . THR B 1 130 ? -23.266 10.656 -1.945 1 88.81 130 THR B C 1
ATOM 3346 O O . THR B 1 130 ? -22.891 9.484 -1.9 1 88.81 130 THR B O 1
ATOM 3349 N N . SER B 1 131 ? -23.672 11.242 -3.029 1 82.38 131 SER B N 1
ATOM 3350 C CA . SER B 1 131 ? -23.781 10.5 -4.277 1 82.38 131 SER B CA 1
ATOM 3351 C C . SER B 1 131 ? -22.453 10.453 -5.016 1 82.38 131 SER B C 1
ATOM 3353 O O . SER B 1 131 ? -22.156 9.492 -5.734 1 82.38 131 SER B O 1
ATOM 3355 N N . VAL B 1 132 ? -21.688 11.547 -4.836 1 86.94 132 VAL B N 1
ATOM 3356 C CA . VAL B 1 132 ? -20.422 11.625 -5.562 1 86.94 132 VAL B CA 1
ATOM 3357 C C . VAL B 1 132 ? -19.297 12.008 -4.598 1 86.94 132 VAL B C 1
ATOM 3359 O O . VAL B 1 132 ? -19.406 12.984 -3.852 1 86.94 132 VAL B O 1
ATOM 3362 N N . ILE B 1 133 ? -18.297 11.219 -4.598 1 93.56 133 ILE B N 1
ATOM 3363 C CA . ILE B 1 133 ? -17.094 11.5 -3.826 1 93.56 133 ILE B CA 1
ATOM 3364 C C . ILE B 1 133 ? -15.977 11.953 -4.762 1 93.56 133 ILE B C 1
ATOM 3366 O O . ILE B 1 133 ? -15.609 11.234 -5.691 1 93.56 133 ILE B O 1
ATOM 3370 N N . ASP B 1 134 ? -15.492 13.141 -4.586 1 95.06 134 ASP B N 1
ATOM 3371 C CA . ASP B 1 134 ? -14.328 13.625 -5.328 1 95.06 134 ASP B CA 1
ATOM 3372 C C . ASP B 1 134 ? -13.039 13.391 -4.543 1 95.06 134 ASP B C 1
ATOM 3374 O O . ASP B 1 134 ? -12.977 13.672 -3.346 1 95.06 134 ASP B O 1
ATOM 3378 N N . ILE B 1 135 ? -12.078 12.898 -5.262 1 96.69 135 ILE B N 1
ATOM 3379 C CA . ILE B 1 135 ? -10.781 12.703 -4.621 1 96.69 135 ILE B CA 1
ATOM 3380 C C . ILE B 1 135 ? -9.75 13.641 -5.242 1 96.69 135 ILE B C 1
ATOM 3382 O O . ILE B 1 135 ? -9.742 13.852 -6.461 1 96.69 135 ILE B O 1
ATOM 3386 N N . PHE B 1 136 ? -8.906 14.219 -4.426 1 96.38 136 PHE B N 1
ATOM 3387 C CA . PHE B 1 136 ? -7.801 15.07 -4.844 1 96.38 136 PHE B CA 1
ATOM 3388 C C . PHE B 1 136 ? -6.5 14.633 -4.18 1 96.38 136 PHE B C 1
ATOM 3390 O O . PHE B 1 136 ? -6.453 14.453 -2.959 1 96.38 136 PHE B O 1
ATOM 3397 N N . ALA B 1 137 ? -5.582 14.422 -4.945 1 95.44 137 ALA B N 1
ATOM 3398 C CA . ALA B 1 137 ? -4.281 13.969 -4.461 1 95.44 137 ALA B CA 1
ATOM 3399 C C . ALA B 1 137 ? -3.203 14.156 -5.523 1 95.44 137 ALA B C 1
ATOM 3401 O O . ALA B 1 137 ? -3.484 14.094 -6.723 1 95.44 137 ALA B O 1
ATOM 3402 N N . VAL B 1 138 ? -2.002 14.375 -5.078 1 87.75 138 VAL B N 1
ATOM 3403 C CA . VAL B 1 138 ? -0.882 14.531 -6 1 87.75 138 VAL B CA 1
ATOM 3404 C C . VAL B 1 138 ? 0.29 13.664 -5.539 1 87.75 138 VAL B C 1
ATOM 3406 O O . VAL B 1 138 ? 0.347 13.25 -4.379 1 87.75 138 VAL B O 1
ATOM 3409 N N . GLY B 1 139 ? 1.217 13.336 -6.531 1 85.44 139 GLY B N 1
ATOM 3410 C CA . GLY B 1 139 ? 2.393 12.547 -6.207 1 85.44 139 GLY B CA 1
ATOM 3411 C C . GLY B 1 139 ? 2.064 11.109 -5.836 1 85.44 139 GLY B C 1
ATOM 3412 O O . GLY B 1 139 ? 1.195 10.492 -6.449 1 85.44 139 GLY B O 1
ATOM 3413 N N . ALA B 1 140 ? 2.775 10.578 -4.84 1 85.38 140 ALA B N 1
ATOM 3414 C CA . ALA B 1 140 ? 2.572 9.188 -4.426 1 85.38 140 ALA B CA 1
ATOM 3415 C C . ALA B 1 140 ? 1.175 8.992 -3.846 1 85.38 140 ALA B C 1
ATOM 3417 O O . ALA B 1 140 ? 0.604 7.902 -3.945 1 85.38 140 ALA B O 1
ATOM 3418 N N . SER B 1 141 ? 0.671 10.078 -3.316 1 92.12 141 SER B N 1
ATOM 3419 C CA . SER B 1 141 ? -0.669 10 -2.744 1 92.12 141 SER B CA 1
ATOM 3420 C C . SER B 1 141 ? -1.719 9.766 -3.824 1 92.12 141 SER B C 1
ATOM 3422 O O . SER B 1 141 ? -2.805 9.25 -3.541 1 92.12 141 SER B O 1
ATOM 3424 N N . TYR B 1 142 ? -1.4 10.195 -5.012 1 92.94 142 TYR B N 1
ATOM 3425 C CA . TYR B 1 142 ? -2.281 9.953 -6.152 1 92.94 142 TYR B CA 1
ATOM 3426 C C . TYR B 1 142 ? -2.609 8.469 -6.281 1 92.94 142 TYR B C 1
ATOM 3428 O O . TYR B 1 142 ? -3.752 8.102 -6.566 1 92.94 142 TYR B O 1
ATOM 3436 N N . LEU B 1 143 ? -1.677 7.656 -6.031 1 93.31 143 LEU B N 1
ATOM 3437 C CA . LEU B 1 143 ? -1.856 6.215 -6.184 1 93.31 143 LEU B CA 1
ATOM 3438 C C . LEU B 1 143 ? -2.785 5.668 -5.102 1 93.31 143 LEU B C 1
ATOM 3440 O O . LEU B 1 143 ? -3.537 4.723 -5.348 1 93.31 143 LEU B O 1
ATOM 3444 N N . SER B 1 144 ? -2.773 6.23 -3.936 1 95.31 144 SER B N 1
ATOM 3445 C CA . SER B 1 144 ? -3.723 5.855 -2.893 1 95.31 144 SER B CA 1
ATOM 3446 C C . SER B 1 144 ? -5.156 6.176 -3.307 1 95.31 144 SER B C 1
ATOM 3448 O O . SER B 1 144 ? -6.07 5.395 -3.045 1 95.31 144 SER B O 1
ATOM 3450 N N . GLY B 1 145 ? -5.258 7.336 -3.912 1 95.38 145 GLY B N 1
ATOM 3451 C CA . GLY B 1 145 ? -6.562 7.711 -4.43 1 95.38 145 GLY B CA 1
ATOM 3452 C C . GLY B 1 145 ? -7.078 6.77 -5.5 1 95.38 145 GLY B C 1
ATOM 3453 O O . GLY B 1 145 ? -8.25 6.398 -5.496 1 95.38 145 GLY B O 1
ATOM 3454 N N . LEU B 1 146 ? -6.184 6.398 -6.367 1 93 146 LEU B N 1
ATOM 3455 C CA . LEU B 1 146 ? -6.559 5.48 -7.441 1 93 146 LEU B CA 1
ATOM 3456 C C . LEU B 1 146 ? -7 4.137 -6.875 1 93 146 LEU B C 1
ATOM 3458 O O . LEU B 1 146 ? -7.957 3.535 -7.367 1 93 146 LEU B O 1
ATOM 3462 N N . LEU B 1 147 ? -6.301 3.656 -5.945 1 93.06 147 LEU B N 1
ATOM 3463 C CA . LEU B 1 147 ? -6.66 2.387 -5.32 1 93.06 147 LEU B CA 1
ATOM 3464 C C . LEU B 1 147 ? -8.047 2.461 -4.695 1 93.06 147 LEU B C 1
ATOM 3466 O O . LEU B 1 147 ? -8.852 1.538 -4.844 1 93.06 147 LEU B O 1
ATOM 3470 N N . PHE B 1 148 ? -8.297 3.518 -4.016 1 95.44 148 PHE B N 1
ATOM 3471 C CA . PHE B 1 148 ? -9.594 3.719 -3.391 1 95.44 148 PHE B CA 1
ATOM 3472 C C . PHE B 1 148 ? -10.695 3.758 -4.441 1 95.44 148 PHE B C 1
ATOM 3474 O O . PHE B 1 148 ? -11.75 3.135 -4.27 1 95.44 148 PHE B O 1
ATOM 3481 N N . GLU B 1 149 ? -10.438 4.523 -5.465 1 92.88 149 GLU B N 1
ATOM 3482 C CA . GLU B 1 149 ? -11.406 4.582 -6.555 1 92.88 149 GLU B CA 1
ATOM 3483 C C . GLU B 1 149 ? -11.695 3.191 -7.109 1 92.88 149 GLU B C 1
ATOM 3485 O O . GLU B 1 149 ? -12.852 2.838 -7.348 1 92.88 149 GLU B O 1
ATOM 3490 N N . HIS B 1 150 ? -10.695 2.432 -7.293 1 89.81 150 HIS B N 1
ATOM 3491 C CA . HIS B 1 150 ? -10.828 1.072 -7.805 1 89.81 150 HIS B CA 1
ATOM 3492 C C . HIS B 1 150 ? -11.688 0.216 -6.879 1 89.81 150 HIS B C 1
ATOM 3494 O O . HIS B 1 150 ? -12.539 -0.545 -7.34 1 89.81 150 HIS B O 1
ATOM 3500 N N . ARG B 1 151 ? -11.516 0.331 -5.641 1 91.88 151 ARG B N 1
ATOM 3501 C CA . ARG B 1 151 ? -12.25 -0.461 -4.66 1 91.88 151 ARG B CA 1
ATOM 3502 C C . ARG B 1 151 ? -13.711 -0.034 -4.598 1 91.88 151 ARG B C 1
ATOM 3504 O O . ARG B 1 151 ? -14.602 -0.874 -4.465 1 91.88 151 ARG B O 1
ATOM 3511 N N . MET B 1 152 ? -13.922 1.225 -4.699 1 92.06 152 MET B N 1
ATOM 3512 C CA . MET B 1 152 ? -15.266 1.774 -4.551 1 92.06 152 MET B CA 1
ATOM 3513 C C . MET B 1 152 ? -16.172 1.321 -5.695 1 92.06 152 MET B C 1
ATOM 3515 O O . MET B 1 152 ? -17.391 1.23 -5.531 1 92.06 152 MET B O 1
ATOM 3519 N N . ILE B 1 153 ? -15.594 0.988 -6.805 1 85.94 153 ILE B N 1
ATOM 3520 C CA . ILE B 1 153 ? -16.359 0.492 -7.949 1 85.94 153 ILE B CA 1
ATOM 3521 C C . ILE B 1 153 ? -17.078 -0.798 -7.566 1 85.94 153 ILE B C 1
ATOM 3523 O O . ILE B 1 153 ? -18.219 -1.023 -7.98 1 85.94 153 ILE B O 1
ATOM 3527 N N . SER B 1 154 ? -16.531 -1.552 -6.723 1 84.81 154 SER B N 1
ATOM 3528 C CA . SER B 1 154 ? -17.078 -2.861 -6.375 1 84.81 154 SER B CA 1
ATOM 3529 C C . SER B 1 154 ? -18.312 -2.734 -5.5 1 84.81 154 SER B C 1
ATOM 3531 O O . SER B 1 154 ? -19.078 -3.688 -5.363 1 84.81 154 SER B O 1
ATOM 3533 N N . ILE B 1 155 ? -18.484 -1.603 -4.922 1 87.19 155 ILE B N 1
ATOM 3534 C CA . ILE B 1 155 ? -19.656 -1.458 -4.066 1 87.19 155 ILE B CA 1
ATOM 3535 C C . ILE B 1 155 ? -20.594 -0.394 -4.645 1 87.19 155 ILE B C 1
ATOM 3537 O O . ILE B 1 155 ? -21.438 0.15 -3.934 1 87.19 155 ILE B O 1
ATOM 3541 N N . ASP B 1 156 ? -20.406 -0.051 -5.844 1 80.69 156 ASP B N 1
ATOM 3542 C CA . ASP B 1 156 ? -21.266 0.812 -6.641 1 80.69 156 ASP B CA 1
ATOM 3543 C C . ASP B 1 156 ? -21.344 2.215 -6.043 1 80.69 156 ASP B C 1
ATOM 3545 O O . ASP B 1 156 ? -22.438 2.801 -5.957 1 80.69 156 ASP B O 1
ATOM 3549 N N . HIS B 1 157 ? -20.312 2.662 -5.488 1 85.44 157 HIS B N 1
ATOM 3550 C CA . HIS B 1 157 ? -20.203 4.047 -5.051 1 85.44 157 HIS B CA 1
ATOM 3551 C C . HIS B 1 157 ? -19.359 4.863 -6.027 1 85.44 157 HIS B C 1
ATOM 3553 O O . HIS B 1 157 ? -18.203 4.523 -6.289 1 85.44 157 HIS B O 1
ATOM 3559 N N . PHE B 1 158 ? -19.891 5.922 -6.461 1 82.81 158 PHE B N 1
ATOM 3560 C CA . PHE B 1 158 ? -19.25 6.684 -7.52 1 82.81 158 PHE B CA 1
ATOM 3561 C C . PHE B 1 158 ? -18.156 7.578 -6.953 1 82.81 158 PHE B C 1
ATOM 3563 O O . PHE B 1 158 ? -18.391 8.359 -6.027 1 82.81 158 PHE B O 1
ATOM 3570 N N . VAL B 1 159 ? -17.031 7.344 -7.426 1 85.31 159 VAL B N 1
ATOM 3571 C CA . VAL B 1 159 ? -15.875 8.164 -7.074 1 85.31 159 VAL B CA 1
ATOM 3572 C C . VAL B 1 159 ? -15.328 8.844 -8.328 1 85.31 159 VAL B C 1
ATOM 3574 O O . VAL B 1 159 ? -15.141 8.195 -9.359 1 85.31 159 VAL B O 1
ATOM 3577 N N . ASN B 1 160 ? -15.219 10.094 -8.25 1 83.94 160 ASN B N 1
ATOM 3578 C CA . ASN B 1 160 ? -14.594 10.875 -9.312 1 83.94 160 ASN B CA 1
ATOM 3579 C C . ASN B 1 160 ? -13.148 11.227 -8.977 1 83.94 160 ASN B C 1
ATOM 3581 O O . ASN B 1 160 ? -12.883 11.961 -8.023 1 83.94 160 ASN B O 1
ATOM 3585 N N . PHE B 1 161 ? -12.266 10.641 -9.711 1 83.44 161 PHE B N 1
ATOM 3586 C CA . PHE B 1 161 ? -10.852 10.93 -9.508 1 83.44 161 PHE B CA 1
ATOM 3587 C C . PHE B 1 161 ? -10.156 11.195 -10.844 1 83.44 161 PHE B C 1
ATOM 3589 O O . PHE B 1 161 ? -10.125 10.328 -11.719 1 83.44 161 PHE B O 1
ATOM 3596 N N . LYS B 1 162 ? -9.586 12.445 -10.906 1 80.69 162 LYS B N 1
ATOM 3597 C CA . LYS B 1 162 ? -8.922 12.867 -12.141 1 80.69 162 LYS B CA 1
ATOM 3598 C C . LYS B 1 162 ? -7.422 12.625 -12.07 1 80.69 162 LYS B C 1
ATOM 3600 O O . LYS B 1 162 ? -6.801 12.836 -11.031 1 80.69 162 LYS B O 1
ATOM 3605 N N . SER B 1 163 ? -6.949 12.266 -13.188 1 78.88 163 SER B N 1
ATOM 3606 C CA . SER B 1 163 ? -5.547 11.867 -13.219 1 78.88 163 SER B CA 1
ATOM 3607 C C . SER B 1 163 ? -4.633 13.086 -13.336 1 78.88 163 SER B C 1
ATOM 3609 O O . SER B 1 163 ? -3.559 13.125 -12.734 1 78.88 163 SER B O 1
ATOM 3611 N N . SER B 1 164 ? -5.062 14.094 -14.016 1 80.38 164 SER B N 1
ATOM 3612 C CA . SER B 1 164 ? -4.191 15.242 -14.25 1 80.38 164 SER B CA 1
ATOM 3613 C C . SER B 1 164 ? -4.391 16.312 -13.188 1 80.38 164 SER B C 1
ATOM 3615 O O . SER B 1 164 ? -5.523 16.641 -12.828 1 80.38 164 SER B O 1
ATOM 3617 N N . PRO B 1 165 ? -3.252 16.812 -12.758 1 81.62 165 PRO B N 1
ATOM 3618 C CA . PRO B 1 165 ? -3.383 17.922 -11.805 1 81.62 165 PRO B CA 1
ATOM 3619 C C . PRO B 1 165 ? -4.27 19.047 -12.336 1 81.62 165 PRO B C 1
ATOM 3621 O O . PRO B 1 165 ? -5.047 19.625 -11.57 1 81.62 165 PRO B O 1
ATOM 3624 N N . ASN B 1 166 ? -4.148 19.25 -13.57 1 84 166 ASN B N 1
ATOM 3625 C CA . ASN B 1 166 ? -4.98 20.281 -14.172 1 84 166 ASN B CA 1
ATOM 3626 C C . ASN B 1 166 ? -6.461 19.922 -14.109 1 84 166 ASN B C 1
ATOM 3628 O O . ASN B 1 166 ? -7.301 20.781 -13.828 1 84 166 ASN B O 1
ATOM 3632 N N . ASP B 1 167 ? -6.746 18.734 -14.312 1 86.81 167 ASP B N 1
ATOM 3633 C CA . ASP B 1 167 ? -8.133 18.297 -14.25 1 86.81 167 ASP B CA 1
ATOM 3634 C C . ASP B 1 167 ? -8.641 18.281 -12.805 1 86.81 167 ASP B C 1
ATOM 3636 O O . ASP B 1 167 ? -9.82 18.562 -12.555 1 86.81 167 ASP B O 1
ATOM 3640 N N . GLN B 1 168 ? -7.766 17.984 -11.961 1 88.31 168 GLN B N 1
ATOM 3641 C CA . GLN B 1 168 ? -8.156 18.062 -10.555 1 88.31 168 GLN B CA 1
ATOM 3642 C C . GLN B 1 168 ? -8.477 19.5 -10.148 1 88.31 168 GLN B C 1
ATOM 3644 O O . GLN B 1 168 ? -9.438 19.75 -9.414 1 88.31 168 GLN B O 1
ATOM 3649 N N . ASP B 1 169 ? -7.668 20.359 -10.664 1 88.12 169 ASP B N 1
ATOM 3650 C CA . ASP B 1 169 ? -7.902 21.766 -10.414 1 88.12 169 ASP B CA 1
ATOM 3651 C C . ASP B 1 169 ? -9.273 22.203 -10.945 1 88.12 169 ASP B C 1
ATOM 3653 O 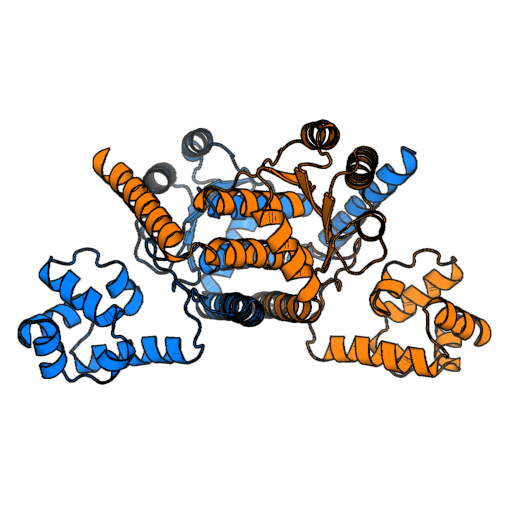O . ASP B 1 169 ? -10.039 22.844 -10.227 1 88.12 169 ASP B O 1
ATOM 3657 N N . LYS B 1 170 ? -9.602 21.859 -12.086 1 86.56 170 LYS B N 1
ATOM 3658 C CA . LYS B 1 170 ? -10.883 22.203 -12.688 1 86.56 170 LYS B CA 1
ATOM 3659 C C . LYS B 1 170 ? -12.039 21.578 -11.914 1 86.56 170 LYS B C 1
ATOM 3661 O O . LYS B 1 170 ? -13.055 22.234 -11.68 1 86.56 170 LYS B O 1
ATOM 3666 N N . ARG B 1 171 ? -11.875 20.359 -11.508 1 88.12 171 ARG B N 1
ATOM 3667 C CA . ARG B 1 171 ? -12.93 19.656 -10.789 1 88.12 171 ARG B CA 1
ATOM 3668 C C . ARG B 1 171 ? -13.203 20.312 -9.438 1 88.12 171 ARG B C 1
ATOM 3670 O O . ARG B 1 171 ? -14.344 20.359 -8.984 1 88.12 171 ARG B O 1
ATOM 3677 N N . SER B 1 172 ? -12.172 20.797 -8.891 1 88.94 172 SER B N 1
ATOM 3678 C CA . SER B 1 172 ? -12.328 21.406 -7.57 1 88.94 172 SER B CA 1
ATOM 3679 C C . SER B 1 172 ? -13.289 22.578 -7.617 1 88.94 172 SER B C 1
ATOM 3681 O O . SER B 1 172 ? -13.898 22.938 -6.605 1 88.94 172 SER B O 1
ATOM 3683 N N . LEU B 1 173 ? -13.469 23.156 -8.781 1 87.56 173 LEU B N 1
ATOM 3684 C CA . LEU B 1 173 ? -14.375 24.281 -8.961 1 87.56 173 LEU B CA 1
ATOM 3685 C C . LEU B 1 173 ? -15.828 23.844 -8.828 1 87.56 173 LEU B C 1
ATOM 3687 O O . LEU B 1 173 ? -16.719 24.672 -8.578 1 87.56 173 LEU B O 1
ATOM 3691 N N . PHE B 1 174 ? -16.047 22.594 -8.922 1 86.62 174 PHE B N 1
ATOM 3692 C CA . PHE B 1 174 ? -17.422 22.109 -8.984 1 86.62 174 PHE B CA 1
ATOM 3693 C C . PHE B 1 174 ? -17.812 21.406 -7.695 1 86.62 174 PHE B C 1
ATOM 3695 O O . PHE B 1 174 ? -18.953 20.969 -7.539 1 86.62 174 PHE B O 1
ATOM 3702 N N . VAL B 1 175 ? -16.859 21.219 -6.836 1 87.31 175 VAL B N 1
ATOM 3703 C CA . VAL B 1 175 ? -17.188 20.688 -5.516 1 87.31 175 VAL B CA 1
ATOM 3704 C C . VAL B 1 175 ? -17.984 21.734 -4.727 1 87.31 175 VAL B C 1
ATOM 3706 O O . VAL B 1 175 ? -17.562 22.891 -4.609 1 87.31 175 VAL B O 1
ATOM 3709 N N . ASN B 1 176 ? -19.141 21.266 -4.273 1 89.19 176 ASN B N 1
ATOM 3710 C CA . ASN B 1 176 ? -20.016 22.219 -3.586 1 89.19 176 ASN B CA 1
ATOM 3711 C C . ASN B 1 176 ? -20.703 21.562 -2.391 1 89.19 176 ASN B C 1
ATOM 3713 O O . ASN B 1 176 ? -20.25 20.531 -1.891 1 89.19 176 ASN B O 1
ATOM 3717 N N . LYS B 1 177 ? -21.719 22.219 -1.93 1 88.69 177 LYS B N 1
ATOM 3718 C CA . LYS B 1 177 ? -22.344 21.828 -0.674 1 88.69 177 LYS B CA 1
ATOM 3719 C C . LYS B 1 177 ? -22.953 20.438 -0.775 1 88.69 177 LYS B C 1
ATOM 3721 O O . LYS B 1 177 ? -23.25 19.797 0.243 1 88.69 177 LYS B O 1
ATOM 3726 N N . ASN B 1 178 ? -23.047 19.953 -1.968 1 87.62 178 ASN B N 1
ATOM 3727 C CA . ASN B 1 178 ? -23.719 18.672 -2.164 1 87.62 178 ASN B CA 1
ATOM 3728 C C . ASN B 1 178 ? -22.719 17.547 -2.412 1 87.62 178 ASN B C 1
ATOM 3730 O O . ASN B 1 178 ? -23.109 16.391 -2.586 1 87.62 178 ASN B O 1
ATOM 3734 N N . THR B 1 179 ? -21.469 17.891 -2.455 1 88.19 179 THR B N 1
ATOM 3735 C CA . THR B 1 179 ? -20.453 16.891 -2.734 1 88.19 179 THR B CA 1
ATOM 3736 C C . THR B 1 179 ? -19.406 16.859 -1.621 1 88.19 179 THR B C 1
ATOM 3738 O O . THR B 1 179 ? -19.375 17.75 -0.774 1 88.19 179 THR B O 1
ATOM 3741 N N . VAL B 1 180 ? -18.75 15.742 -1.559 1 94.5 180 VAL B N 1
ATOM 3742 C CA . VAL B 1 180 ? -17.703 15.562 -0.56 1 94.5 180 VAL B CA 1
ATOM 3743 C C . VAL B 1 180 ? -16.359 15.312 -1.252 1 94.5 180 VAL B C 1
ATOM 3745 O O . VAL B 1 180 ? -16.297 14.562 -2.234 1 94.5 180 VAL B O 1
ATOM 3748 N N . ALA B 1 181 ? -15.398 16.016 -0.759 1 97 181 ALA B N 1
ATOM 3749 C CA . ALA B 1 181 ? -14.039 15.859 -1.282 1 97 181 ALA B CA 1
ATOM 3750 C C . ALA B 1 181 ? -13.141 15.172 -0.265 1 97 181 ALA B C 1
ATOM 3752 O O . ALA B 1 181 ? -13.109 15.547 0.908 1 97 181 ALA B O 1
ATOM 3753 N N . ILE B 1 182 ? -12.477 14.148 -0.723 1 98 182 ILE B N 1
ATOM 3754 C CA . ILE B 1 182 ? -11.359 13.586 0.028 1 98 182 ILE B CA 1
ATOM 3755 C C . ILE B 1 182 ? -10.047 14.125 -0.519 1 98 182 ILE B C 1
ATOM 3757 O O . ILE B 1 182 ? -9.742 13.961 -1.703 1 98 182 ILE B O 1
ATOM 3761 N N . VAL B 1 183 ? -9.297 14.797 0.306 1 98.12 183 VAL B N 1
ATOM 3762 C CA . VAL B 1 183 ? -8 15.344 -0.081 1 98.12 183 VAL B CA 1
ATOM 3763 C C . VAL B 1 183 ? -6.887 14.594 0.653 1 98.12 183 VAL B C 1
ATOM 3765 O O . VAL B 1 183 ? -6.848 14.586 1.886 1 98.12 183 VAL B O 1
ATOM 3768 N N . ILE B 1 184 ? -5.984 14.008 -0.128 1 98.06 184 ILE B N 1
ATOM 3769 C CA . ILE B 1 184 ? -4.895 13.219 0.439 1 98.06 184 ILE B CA 1
ATOM 3770 C C . ILE B 1 184 ? -3.568 13.945 0.235 1 98.06 184 ILE B C 1
ATOM 3772 O O . ILE B 1 184 ? -3.127 14.133 -0.901 1 98.06 184 ILE B O 1
ATOM 3776 N N . SER B 1 185 ? -2.959 14.32 1.272 1 96.19 185 SER B N 1
ATOM 3777 C CA . SER B 1 185 ? -1.673 15.008 1.207 1 96.19 185 SER B CA 1
ATOM 3778 C C . SER B 1 185 ? -0.95 14.953 2.549 1 96.19 185 SER B C 1
ATOM 3780 O O . SER B 1 185 ? -1.493 15.383 3.568 1 96.19 185 SER B O 1
ATOM 3782 N N . TYR B 1 186 ? 0.222 14.5 2.539 1 94.38 186 TYR B N 1
ATOM 3783 C CA . TYR B 1 186 ? 0.962 14.352 3.787 1 94.38 186 TYR B CA 1
ATOM 3784 C C . TYR B 1 186 ? 1.339 15.703 4.371 1 94.38 186 TYR B C 1
ATOM 3786 O O . TYR B 1 186 ? 1.021 16 5.523 1 94.38 186 TYR B O 1
ATOM 3794 N N . SER B 1 187 ? 1.95 16.516 3.602 1 90.31 187 SER B N 1
ATOM 3795 C CA . SER B 1 187 ? 2.377 17.828 4.098 1 90.31 187 SER B CA 1
ATOM 3796 C C . SER B 1 187 ? 1.195 18.781 4.234 1 90.31 187 SER B C 1
ATOM 3798 O O . SER B 1 187 ? 1.211 19.688 5.074 1 90.31 187 SER B O 1
ATOM 3800 N N . GLY B 1 188 ? 0.232 18.656 3.318 1 94.38 188 GLY B N 1
ATOM 3801 C CA . GLY B 1 188 ? -0.925 19.547 3.297 1 94.38 188 GLY B CA 1
ATOM 3802 C C . GLY B 1 188 ? -0.578 20.969 2.932 1 94.38 188 GLY B C 1
ATOM 3803 O O . GLY B 1 188 ? -1.321 21.906 3.26 1 94.38 188 GLY B O 1
ATOM 3804 N N . GLU B 1 189 ? 0.575 21.094 2.23 1 90.69 189 GLU B N 1
ATOM 3805 C CA . GLU B 1 189 ? 1.084 22.453 2.07 1 90.69 189 GLU B CA 1
ATOM 3806 C C . GLU B 1 189 ? 1.409 22.75 0.609 1 90.69 189 GLU B C 1
ATOM 3808 O O . GLU B 1 189 ? 1.765 23.891 0.265 1 90.69 189 GLU B O 1
ATOM 3813 N N . SER B 1 190 ? 1.324 21.766 -0.289 1 87.94 190 SER B N 1
ATOM 3814 C CA . SER B 1 190 ? 1.713 22.016 -1.673 1 87.94 190 SER B CA 1
ATOM 3815 C C . SER B 1 190 ? 0.808 23.062 -2.318 1 87.94 190 SER B C 1
ATOM 3817 O O . SER B 1 190 ? -0.341 23.234 -1.908 1 87.94 190 SER B O 1
ATOM 3819 N N . HIS B 1 191 ? 1.339 23.734 -3.336 1 89.31 191 HIS B N 1
ATOM 3820 C CA . HIS B 1 191 ? 0.569 24.766 -4.039 1 89.31 191 HIS B CA 1
ATOM 3821 C C . HIS B 1 191 ? -0.703 24.172 -4.641 1 89.31 191 HIS B C 1
ATOM 3823 O O . HIS B 1 191 ? -1.773 24.781 -4.555 1 89.31 191 HIS B O 1
ATOM 3829 N N . GLU B 1 192 ? -0.584 23.047 -5.23 1 91.25 192 GLU B N 1
ATOM 3830 C CA . GLU B 1 192 ? -1.733 22.375 -5.836 1 91.25 192 GLU B CA 1
ATOM 3831 C C . GLU B 1 192 ? -2.828 22.109 -4.805 1 91.25 192 GLU B C 1
ATOM 3833 O O . GLU B 1 192 ? -4.004 22.391 -5.055 1 91.25 192 GLU B O 1
ATOM 3838 N N . ILE B 1 193 ? -2.408 21.688 -3.701 1 94.5 193 ILE B N 1
ATOM 3839 C CA . ILE B 1 193 ? -3.355 21.344 -2.65 1 94.5 193 ILE B CA 1
ATOM 3840 C C . ILE B 1 193 ? -3.996 22.609 -2.086 1 94.5 193 ILE B C 1
ATOM 3842 O O . ILE B 1 193 ? -5.207 22.656 -1.862 1 94.5 193 ILE B O 1
ATOM 3846 N N . LYS B 1 194 ? -3.221 23.625 -1.934 1 95.44 194 LYS B N 1
ATOM 3847 C CA . LYS B 1 194 ? -3.754 24.875 -1.402 1 95.44 194 LYS B CA 1
ATOM 3848 C C . LYS B 1 194 ? -4.82 25.453 -2.326 1 95.44 194 LYS B C 1
ATOM 3850 O O . LYS B 1 194 ? -5.875 25.891 -1.865 1 95.44 194 LYS B O 1
ATOM 3855 N N . THR B 1 195 ? -4.559 25.422 -3.576 1 95.19 195 THR B N 1
ATOM 3856 C CA . THR B 1 195 ? -5.5 25.938 -4.562 1 95.19 195 THR B CA 1
ATOM 3857 C C . THR B 1 195 ? -6.805 25.156 -4.535 1 95.19 195 THR B C 1
ATOM 3859 O O . THR B 1 195 ? -7.891 25.734 -4.543 1 95.19 195 THR B O 1
ATOM 3862 N N . ILE B 1 196 ? -6.711 23.891 -4.48 1 96.06 196 ILE B N 1
ATOM 3863 C CA . ILE B 1 196 ? -7.863 23 -4.445 1 96.06 196 ILE B CA 1
ATOM 3864 C C . ILE B 1 196 ? -8.68 23.266 -3.182 1 96.06 196 ILE B C 1
ATOM 3866 O O . ILE B 1 196 ? -9.906 23.391 -3.242 1 96.06 196 ILE B O 1
ATOM 3870 N N . VAL B 1 197 ? -8.023 23.391 -2.129 1 97.25 197 VAL B N 1
ATOM 3871 C CA . VAL B 1 197 ? -8.664 23.594 -0.839 1 97.25 197 VAL B CA 1
ATOM 3872 C C . VAL B 1 197 ? -9.422 24.922 -0.851 1 97.25 197 VAL B C 1
ATOM 3874 O O . VAL B 1 197 ? -10.578 25 -0.432 1 97.25 197 VAL B O 1
ATOM 3877 N N . ASP B 1 198 ? -8.789 25.922 -1.329 1 97.06 198 ASP B N 1
ATOM 3878 C CA . ASP B 1 198 ? -9.414 27.234 -1.378 1 97.06 198 ASP B CA 1
ATOM 3879 C C . ASP B 1 198 ? -10.703 27.203 -2.197 1 97.06 198 ASP B C 1
ATOM 3881 O O . ASP B 1 198 ? -11.719 27.766 -1.781 1 97.06 198 ASP B O 1
ATOM 3885 N N . ARG B 1 199 ? -10.648 26.594 -3.277 1 95.88 199 ARG B N 1
ATOM 3886 C CA . ARG B 1 199 ? -11.805 26.531 -4.172 1 95.88 199 ARG B CA 1
ATOM 3887 C C . ARG B 1 199 ? -12.961 25.781 -3.52 1 95.88 199 ARG B C 1
ATOM 3889 O O . ARG B 1 199 ? -14.109 26.203 -3.604 1 95.88 199 ARG B O 1
ATOM 3896 N N . ILE B 1 200 ? -12.68 24.672 -2.887 1 96.06 200 ILE B N 1
ATOM 3897 C CA . ILE B 1 200 ? -13.719 23.875 -2.248 1 96.06 200 ILE B CA 1
ATOM 3898 C C . ILE B 1 200 ? -14.352 24.656 -1.105 1 96.06 200 ILE B C 1
ATOM 3900 O O . ILE B 1 200 ? -15.578 24.672 -0.957 1 96.06 200 ILE B O 1
ATOM 3904 N N . VAL B 1 201 ? -13.523 25.312 -0.39 1 96.25 201 VAL B N 1
ATOM 3905 C CA . VAL B 1 201 ? -14.008 26.094 0.737 1 96.25 201 VAL B CA 1
ATOM 3906 C C . VAL B 1 201 ? -14.875 27.25 0.226 1 96.25 201 VAL B C 1
ATOM 3908 O O . VAL B 1 201 ? -15.953 27.5 0.767 1 96.25 201 VAL B O 1
ATOM 3911 N N . ASP B 1 202 ? -14.406 27.859 -0.81 1 95.56 202 ASP B N 1
ATOM 3912 C CA . ASP B 1 202 ? -15.148 28.969 -1.403 1 95.56 202 ASP B CA 1
ATOM 3913 C C . ASP B 1 202 ? -16.531 28.516 -1.861 1 95.56 202 ASP B C 1
ATOM 3915 O O . ASP B 1 202 ? -17.5 29.281 -1.8 1 95.56 202 ASP B O 1
ATOM 3919 N N . ASN B 1 203 ? -16.609 27.312 -2.275 1 95.06 203 ASN B N 1
ATOM 3920 C CA . ASN B 1 203 ? -17.875 26.766 -2.783 1 95.06 203 ASN B CA 1
ATOM 3921 C C . ASN B 1 203 ? -18.656 26.047 -1.69 1 95.06 203 ASN B C 1
ATOM 3923 O O . ASN B 1 203 ? -19.609 25.328 -1.977 1 95.06 203 ASN B O 1
ATOM 3927 N N . LYS B 1 204 ? -18.172 26.062 -0.483 1 94.88 204 LYS B N 1
ATOM 3928 C CA . LYS B 1 204 ? -18.812 25.516 0.709 1 94.88 204 LYS B CA 1
ATOM 3929 C C . LYS B 1 204 ? -18.891 23.984 0.646 1 94.88 204 LYS B C 1
ATOM 3931 O O . LYS B 1 204 ? -19.844 23.391 1.135 1 94.88 204 LYS B O 1
ATOM 3936 N N . GLY B 1 205 ? -17.922 23.438 -0.073 1 94.94 205 GLY B N 1
ATOM 3937 C CA . GLY B 1 205 ? -17.812 21.984 -0.099 1 94.94 205 GLY B CA 1
ATOM 3938 C C . GLY B 1 205 ? -17.266 21.406 1.187 1 94.94 205 GLY B C 1
ATOM 3939 O O . GLY B 1 205 ? -16.703 22.125 2.01 1 94.94 205 GLY B O 1
ATOM 3940 N N . THR B 1 206 ? -17.484 20.109 1.392 1 96.69 206 THR B N 1
ATOM 3941 C CA . THR B 1 206 ? -16.953 19.406 2.557 1 96.69 206 THR B CA 1
ATOM 3942 C C . THR B 1 206 ? -15.617 18.734 2.236 1 96.69 206 THR B C 1
ATOM 3944 O O . THR B 1 206 ? -15.5 18.031 1.241 1 96.69 206 THR B O 1
ATOM 3947 N N . ILE B 1 207 ? -14.695 18.984 3.09 1 98.19 207 ILE B N 1
ATOM 3948 C CA . ILE B 1 207 ? -13.375 18.406 2.895 1 98.19 207 ILE B CA 1
ATOM 3949 C C . ILE B 1 207 ? -13.094 17.375 3.982 1 98.19 207 ILE B C 1
ATOM 3951 O O . ILE B 1 207 ? -13.133 17.688 5.176 1 98.19 207 ILE B O 1
ATOM 3955 N N . ILE B 1 208 ? -12.852 16.172 3.609 1 98.56 208 ILE B N 1
ATOM 3956 C CA . ILE B 1 208 ? -12.234 15.141 4.434 1 98.56 208 ILE B CA 1
ATOM 3957 C C . ILE B 1 208 ? -10.75 15.039 4.109 1 98.56 208 ILE B C 1
ATOM 3959 O O . ILE B 1 208 ? -10.375 14.633 3.006 1 98.56 208 ILE B O 1
ATOM 3963 N N . ALA B 1 209 ? -9.922 15.383 5.035 1 98.62 209 ALA B N 1
ATOM 3964 C CA . ALA B 1 209 ? -8.477 15.375 4.809 1 98.62 209 ALA B CA 1
ATOM 3965 C C . ALA B 1 209 ? -7.84 14.094 5.336 1 98.62 209 ALA B C 1
ATOM 3967 O O . ALA B 1 209 ? -8.125 13.672 6.457 1 98.62 209 ALA B O 1
ATOM 3968 N N . ILE B 1 210 ? -7.105 13.445 4.527 1 98.5 210 ILE B N 1
ATOM 3969 C CA . ILE B 1 210 ? -6.137 12.43 4.922 1 98.5 210 ILE B CA 1
ATOM 3970 C C . ILE B 1 210 ? -4.73 13.023 4.902 1 98.5 210 ILE B C 1
ATOM 3972 O O . ILE B 1 210 ? -4.117 13.148 3.838 1 98.5 210 ILE B O 1
ATOM 3976 N N . THR B 1 211 ? -4.258 13.367 6.066 1 97.31 211 THR B N 1
ATOM 3977 C CA . THR B 1 211 ? -3.057 14.195 6.137 1 97.31 211 THR B CA 1
ATOM 3978 C C . THR B 1 211 ? -2.293 13.922 7.43 1 97.31 211 THR B C 1
ATOM 3980 O O . THR B 1 211 ? -2.732 13.133 8.266 1 97.31 211 THR B O 1
ATOM 3983 N N . SER B 1 212 ? -1.104 14.453 7.488 1 92.56 212 SER B N 1
ATOM 3984 C CA . SER B 1 212 ? -0.294 14.289 8.695 1 92.56 212 SER B CA 1
ATOM 3985 C C . SER B 1 212 ? -0.839 15.125 9.844 1 92.56 212 SER B C 1
ATOM 3987 O O . SER B 1 212 ? -1.806 15.875 9.672 1 92.56 212 SER B O 1
ATOM 3989 N N . ILE B 1 213 ? -0.24 14.977 10.977 1 87.25 213 ILE B N 1
ATOM 3990 C CA . ILE B 1 213 ? -0.73 15.586 12.211 1 87.25 213 ILE B CA 1
ATOM 3991 C C . ILE B 1 213 ? -0.347 17.062 12.234 1 87.25 213 ILE B C 1
ATOM 3993 O O . ILE B 1 213 ? -0.876 17.844 13.047 1 87.25 213 ILE B O 1
ATOM 3997 N N . ASN B 1 214 ? 0.493 17.438 11.344 1 81.75 214 ASN B N 1
ATOM 3998 C CA . ASN B 1 214 ? 0.96 18.828 11.32 1 81.75 214 ASN B CA 1
ATOM 3999 C C . ASN B 1 214 ? -0.185 19.797 11.062 1 81.75 214 ASN B C 1
ATOM 4001 O O . ASN B 1 214 ? -1.134 19.484 10.352 1 81.75 214 ASN B O 1
ATOM 4005 N N . ASP B 1 215 ? -0.028 20.984 11.672 1 87.5 215 ASP B N 1
ATOM 4006 C CA . ASP B 1 215 ? -1.008 22.047 11.461 1 87.5 215 ASP B CA 1
ATOM 4007 C C . ASP B 1 215 ? -0.817 22.703 10.102 1 87.5 215 ASP B C 1
ATOM 4009 O O . ASP B 1 215 ? -0.367 23.844 10.023 1 87.5 215 ASP B O 1
ATOM 4013 N N . SER B 1 216 ? -1.231 22.062 9.125 1 90.25 216 SER B N 1
ATOM 4014 C CA . SER B 1 216 ? -1 22.469 7.742 1 90.25 216 SER B CA 1
ATOM 4015 C C . SER B 1 216 ? -2.188 23.25 7.191 1 90.25 216 SER B C 1
ATOM 4017 O O . SER B 1 216 ? -3.24 23.312 7.828 1 90.25 216 SER B O 1
ATOM 4019 N N . TYR B 1 217 ? -1.989 23.844 6.027 1 95.5 217 TYR B N 1
ATOM 4020 C CA . TYR B 1 217 ? -3.037 24.562 5.316 1 95.5 217 TYR B CA 1
ATOM 4021 C C . TYR B 1 217 ? -4.258 23.672 5.094 1 95.5 217 TYR B C 1
ATOM 4023 O O . TYR B 1 217 ? -5.391 24.094 5.348 1 95.5 217 TYR B O 1
ATOM 4031 N N . LEU B 1 218 ? -4.047 22.516 4.68 1 97.5 218 LEU B N 1
ATOM 4032 C CA . LEU B 1 218 ? -5.113 21.547 4.445 1 97.5 218 LEU B CA 1
ATOM 4033 C C . LEU B 1 218 ? -5.82 21.188 5.75 1 97.5 218 LEU B C 1
ATOM 4035 O O . LEU B 1 218 ? -7.047 21.234 5.832 1 97.5 218 LEU B O 1
ATOM 4039 N N . ARG B 1 219 ? -5.027 20.844 6.734 1 94.94 219 ARG B N 1
ATOM 4040 C CA . ARG B 1 219 ? -5.621 20.391 7.984 1 94.94 219 ARG B CA 1
ATOM 4041 C C . ARG B 1 219 ? -6.473 21.484 8.625 1 94.94 219 ARG B C 1
ATOM 4043 O O . ARG B 1 219 ? -7.566 21.219 9.125 1 94.94 219 ARG B O 1
ATOM 4050 N N . LYS B 1 220 ? -6.02 22.719 8.555 1 96.56 220 LYS B N 1
ATOM 4051 C CA . LYS B 1 220 ? -6.699 23.844 9.188 1 96.56 220 LYS B CA 1
ATOM 4052 C C . LYS B 1 220 ? -8.039 24.125 8.508 1 96.56 220 LYS B C 1
ATOM 4054 O O . LYS B 1 220 ? -8.953 24.656 9.133 1 96.56 220 LYS B O 1
ATOM 4059 N N . ARG B 1 221 ? -8.188 23.734 7.348 1 98.06 221 ARG B N 1
ATOM 4060 C CA . ARG B 1 221 ? -9.359 24.141 6.578 1 98.06 221 ARG B CA 1
ATOM 4061 C C . ARG B 1 221 ? -10.281 22.969 6.312 1 98.06 221 ARG B C 1
ATOM 4063 O O . ARG B 1 221 ? -11.391 23.141 5.805 1 98.06 221 ARG B O 1
ATOM 4070 N N . ALA B 1 222 ? -9.867 21.781 6.668 1 98.31 222 ALA B N 1
ATOM 4071 C CA . ALA B 1 222 ? -10.672 20.578 6.457 1 98.31 222 ALA B CA 1
ATOM 4072 C C . ALA B 1 222 ? -11.812 20.5 7.469 1 98.31 222 ALA B C 1
ATOM 4074 O O . ALA B 1 222 ? -11.68 20.984 8.602 1 98.31 222 ALA B O 1
ATOM 4075 N N . ASN B 1 223 ? -12.914 19.906 7.059 1 98.12 223 ASN B N 1
ATOM 4076 C CA . ASN B 1 223 ? -14.023 19.641 7.969 1 98.12 223 ASN B CA 1
ATOM 4077 C C . ASN B 1 223 ? -13.734 18.438 8.859 1 98.12 223 ASN B C 1
ATOM 4079 O O . ASN B 1 223 ? -14.133 18.422 10.031 1 98.12 223 ASN B O 1
ATOM 4083 N N . TYR B 1 224 ? -13.125 17.422 8.328 1 98.12 224 TYR B N 1
ATOM 4084 C CA . TYR B 1 224 ? -12.711 16.203 9.016 1 98.12 224 TYR B CA 1
ATOM 4085 C C . TYR B 1 224 ? -11.273 15.844 8.664 1 98.12 224 TYR B C 1
ATOM 4087 O O . TYR B 1 224 ? -10.844 16 7.52 1 98.12 224 TYR B O 1
ATOM 4095 N N . CYS B 1 225 ? -10.578 15.375 9.656 1 97.44 225 CYS B N 1
ATOM 4096 C CA . CYS B 1 225 ? -9.211 14.945 9.422 1 97.44 225 CYS B CA 1
ATOM 4097 C C . CYS B 1 225 ? -8.992 13.523 9.922 1 97.44 225 CYS B C 1
ATOM 4099 O O . CYS B 1 225 ? -9.312 13.203 11.07 1 97.44 225 CYS B O 1
ATOM 4101 N N . LEU B 1 226 ? -8.602 12.68 9.055 1 98.06 226 LEU B N 1
ATOM 4102 C CA . LEU B 1 226 ? -8.016 11.398 9.43 1 98.06 226 LEU B CA 1
ATOM 4103 C C . LEU B 1 226 ? -6.492 11.445 9.344 1 98.06 226 LEU B C 1
ATOM 4105 O O . LEU B 1 226 ? -5.938 11.734 8.281 1 98.06 226 LEU B O 1
ATOM 4109 N N . THR B 1 227 ? -5.863 11.117 10.406 1 95.31 227 THR B N 1
ATOM 4110 C CA . THR B 1 227 ? -4.453 11.461 10.57 1 95.31 227 THR B CA 1
ATOM 4111 C C . THR B 1 227 ? -3.566 10.273 10.195 1 95.31 227 THR B C 1
ATOM 4113 O O . THR B 1 227 ? -3.74 9.172 10.727 1 95.31 227 THR B O 1
ATOM 4116 N N . MET B 1 228 ? -2.66 10.523 9.305 1 96.12 228 MET B N 1
ATOM 4117 C CA . MET B 1 228 ? -1.631 9.555 8.938 1 96.12 228 MET B CA 1
ATOM 4118 C C . MET B 1 228 ? -0.558 9.461 10.016 1 96.12 228 MET B C 1
ATOM 4120 O O . MET B 1 228 ? -0.345 10.414 10.773 1 96.12 228 MET B O 1
ATOM 4124 N N . CYS B 1 229 ? 0.117 8.258 9.992 1 92.62 229 CYS B N 1
ATOM 4125 C CA . CYS B 1 229 ? 1.384 8.227 10.711 1 92.62 229 CYS B CA 1
ATOM 4126 C C . CYS B 1 229 ? 2.277 9.391 10.289 1 92.62 229 CYS B C 1
ATOM 4128 O O . CYS B 1 229 ? 2.525 9.586 9.094 1 92.62 229 CYS B O 1
ATOM 4130 N N . SER B 1 230 ? 2.803 10.148 11.258 1 86.94 230 SER B N 1
ATOM 4131 C CA . SER B 1 230 ? 3.43 11.422 10.922 1 86.94 230 SER B CA 1
ATOM 4132 C C . SER B 1 230 ? 4.887 11.453 11.367 1 86.94 230 SER B C 1
ATOM 4134 O O . SER B 1 230 ? 5.367 12.477 11.852 1 86.94 230 SER B O 1
ATOM 4136 N N . LYS B 1 231 ? 5.582 10.383 11.219 1 86.75 231 LYS B N 1
ATOM 4137 C CA . LYS B 1 231 ? 6.953 10.289 11.703 1 86.75 231 LYS B CA 1
ATOM 4138 C C . LYS B 1 231 ? 7.953 10.508 10.57 1 86.75 231 LYS B C 1
ATOM 4140 O O . LYS B 1 231 ? 9.164 10.578 10.812 1 86.75 231 LYS B O 1
ATOM 4145 N N . GLU B 1 232 ? 7.449 10.602 9.328 1 89.31 232 GLU B N 1
ATOM 4146 C CA . GLU B 1 232 ? 8.312 10.914 8.195 1 89.31 232 GLU B CA 1
ATOM 4147 C C . GLU B 1 232 ? 8.586 12.414 8.094 1 89.31 232 GLU B C 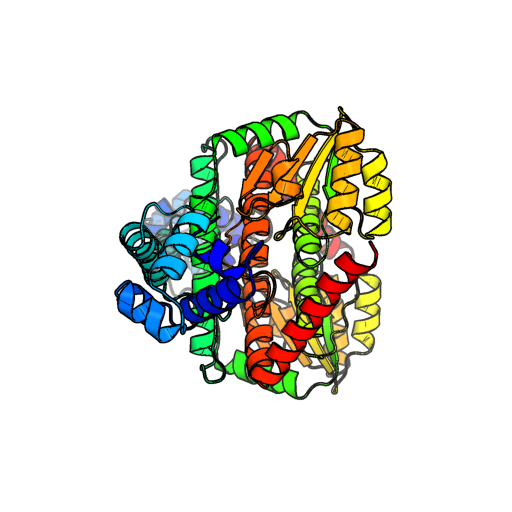1
ATOM 4149 O O . GLU B 1 232 ? 7.688 13.227 8.32 1 89.31 232 GLU B O 1
ATOM 4154 N N . ASN B 1 233 ? 9.805 12.633 7.809 1 80.19 233 ASN B N 1
ATOM 4155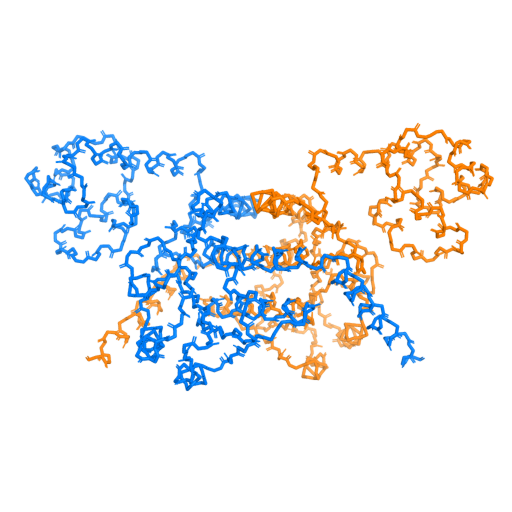 C CA . ASN B 1 233 ? 10.141 14 7.445 1 80.19 233 ASN B CA 1
ATOM 4156 C C . ASN B 1 233 ? 9.695 14.328 6.02 1 80.19 233 ASN B C 1
ATOM 4158 O O . ASN B 1 233 ? 9.695 13.453 5.152 1 80.19 233 ASN B O 1
ATOM 4162 N N . ILE B 1 234 ? 9.352 15.57 5.812 1 77 234 ILE B N 1
ATOM 4163 C CA . ILE B 1 234 ? 8.852 15.961 4.5 1 77 234 ILE B CA 1
ATOM 4164 C C . ILE B 1 234 ? 9.984 15.945 3.484 1 77 234 ILE B C 1
ATOM 4166 O O . ILE B 1 234 ? 9.805 15.516 2.342 1 77 234 ILE B O 1
ATOM 4170 N N . VAL B 1 235 ? 11.203 16.25 3.91 1 71.81 235 VAL B N 1
ATOM 4171 C CA . VAL B 1 235 ? 12.281 16.484 2.963 1 71.81 235 VAL B CA 1
ATOM 4172 C C . VAL B 1 235 ? 13.32 15.375 3.066 1 71.81 235 VAL B C 1
ATOM 4174 O O . VAL B 1 235 ? 13.812 14.875 2.051 1 71.81 235 VAL B O 1
ATOM 4177 N N . SER B 1 236 ? 13.68 14.922 4.195 1 76.56 236 SER B N 1
ATOM 4178 C CA . SER B 1 236 ? 14.898 14.141 4.402 1 76.56 236 SER B CA 1
ATOM 4179 C C . SER B 1 236 ? 14.594 12.648 4.48 1 76.56 236 SER B C 1
ATOM 4181 O O . SER B 1 236 ? 15.469 11.852 4.805 1 76.56 236 SER B O 1
ATOM 4183 N N . LYS B 1 237 ? 13.625 12.234 4.02 1 85.5 237 LYS B N 1
ATOM 4184 C CA . LYS B 1 237 ? 13.312 10.812 4.027 1 85.5 237 LYS B CA 1
ATOM 4185 C C . LYS B 1 237 ? 13.766 10.141 2.732 1 85.5 237 LYS B C 1
ATOM 4187 O O . LYS B 1 237 ? 13.844 10.789 1.687 1 85.5 237 LYS B O 1
ATOM 4192 N N . ILE B 1 238 ? 14.086 8.852 2.812 1 89.5 238 ILE B N 1
ATOM 4193 C CA . ILE B 1 238 ? 14.453 8.102 1.616 1 89.5 238 ILE B CA 1
ATOM 4194 C C . ILE B 1 238 ? 13.25 8.023 0.673 1 89.5 238 ILE B C 1
ATOM 4196 O O . ILE B 1 238 ? 13.391 8.242 -0.533 1 89.5 238 ILE B O 1
ATOM 4200 N N . GLU B 1 239 ? 12.109 7.691 1.205 1 92.69 239 GLU B N 1
ATOM 4201 C CA . GLU B 1 239 ? 10.883 7.547 0.42 1 92.69 239 GLU B CA 1
ATOM 4202 C C . GLU B 1 239 ? 9.648 7.629 1.309 1 92.69 239 GLU B C 1
ATOM 4204 O O . GLU B 1 239 ? 9.742 7.496 2.529 1 92.69 239 GLU B O 1
ATOM 4209 N N . THR B 1 240 ? 8.531 7.82 0.703 1 94.44 240 THR B N 1
ATOM 4210 C CA . THR B 1 240 ? 7.262 7.898 1.418 1 94.44 240 THR B CA 1
ATOM 4211 C C . THR B 1 240 ? 6.727 6.504 1.722 1 94.44 240 THR B C 1
ATOM 4213 O O . THR B 1 240 ? 5.594 6.172 1.356 1 94.44 240 THR B O 1
ATOM 4216 N N . TYR B 1 241 ? 7.504 5.703 2.488 1 96.69 241 TYR B N 1
ATOM 4217 C CA . TYR B 1 241 ? 7.059 4.367 2.857 1 96.69 241 TYR B CA 1
ATOM 4218 C C . TYR B 1 241 ? 5.883 4.43 3.826 1 96.69 241 TYR B C 1
ATOM 4220 O O . TYR B 1 241 ? 4.809 3.895 3.543 1 96.69 241 TYR B O 1
ATOM 4228 N N . SER B 1 242 ? 6.09 5.141 4.883 1 96.56 242 SER B N 1
ATOM 4229 C CA . SER B 1 242 ? 5.141 5.16 5.988 1 96.56 242 SER B CA 1
ATOM 4230 C C . SER B 1 242 ? 3.885 5.945 5.625 1 96.56 242 SER B C 1
ATOM 4232 O O . SER B 1 242 ? 2.768 5.469 5.828 1 96.56 242 SER B O 1
ATOM 4234 N N . SER B 1 243 ? 4.035 7.125 5.098 1 96.06 243 SER B N 1
ATOM 4235 C CA . SER B 1 243 ? 2.889 7.965 4.773 1 96.06 243 SER B CA 1
ATOM 4236 C C . SER B 1 243 ? 1.993 7.305 3.732 1 96.06 243 SER B C 1
ATOM 4238 O O . SER B 1 243 ? 0.766 7.328 3.854 1 96.06 243 SER B O 1
ATOM 4240 N N . LYS B 1 244 ? 2.617 6.711 2.723 1 97.19 244 LYS B N 1
ATOM 4241 C CA . LYS B 1 244 ? 1.863 6 1.693 1 97.19 244 LYS B CA 1
ATOM 4242 C C . LYS B 1 244 ? 1.086 4.832 2.289 1 97.19 244 LYS B C 1
ATOM 4244 O O . LYS B 1 244 ? -0.099 4.652 1.997 1 97.19 244 LYS B O 1
ATOM 4249 N N . LEU B 1 245 ? 1.737 4.051 3.104 1 97.94 245 LEU B N 1
ATOM 4250 C CA . LEU B 1 245 ? 1.094 2.908 3.744 1 97.94 245 LEU B CA 1
ATOM 4251 C C . LEU B 1 245 ? -0.039 3.365 4.656 1 97.94 245 LEU B C 1
ATOM 4253 O O . LEU B 1 245 ? -1.104 2.744 4.691 1 97.94 245 LEU B O 1
ATOM 4257 N N . SER B 1 246 ? 0.221 4.379 5.383 1 97.81 246 SER B N 1
ATOM 4258 C CA . SER B 1 246 ? -0.783 4.93 6.285 1 97.81 246 SER B CA 1
ATOM 4259 C C . SER B 1 246 ? -2.02 5.391 5.523 1 97.81 246 SER B C 1
ATOM 4261 O O . SER B 1 246 ? -3.148 5.137 5.949 1 97.81 246 SER B O 1
ATOM 4263 N N . SER B 1 247 ? -1.818 6.148 4.461 1 97.88 247 SER B N 1
ATOM 4264 C CA . SER B 1 247 ? -2.938 6.613 3.646 1 97.88 247 SER B CA 1
ATOM 4265 C C . SER B 1 247 ? -3.723 5.438 3.066 1 97.88 247 SER B C 1
ATOM 4267 O O . SER B 1 247 ? -4.953 5.453 3.057 1 97.88 247 SER B O 1
ATOM 4269 N N . ASP B 1 248 ? -2.996 4.422 2.584 1 98 248 ASP B N 1
ATOM 4270 C CA . ASP B 1 248 ? -3.66 3.236 2.047 1 98 248 ASP B CA 1
ATOM 4271 C C . ASP B 1 248 ? -4.504 2.549 3.115 1 98 248 ASP B C 1
ATOM 4273 O O . ASP B 1 248 ? -5.633 2.127 2.848 1 98 248 ASP B O 1
ATOM 4277 N N . TYR B 1 249 ? -3.941 2.438 4.266 1 98.44 249 TYR B N 1
ATOM 4278 C CA . TYR B 1 249 ? -4.645 1.792 5.371 1 98.44 249 TYR B CA 1
ATOM 4279 C C . TYR B 1 249 ? -5.91 2.557 5.734 1 98.44 249 TYR B C 1
ATOM 4281 O O . TYR B 1 249 ? -6.973 1.959 5.914 1 98.44 249 TYR B O 1
ATOM 4289 N N . LEU B 1 250 ? -5.832 3.838 5.832 1 98.31 250 LEU B N 1
ATOM 4290 C CA . LEU B 1 250 ? -6.984 4.668 6.168 1 98.31 250 LEU B CA 1
ATOM 4291 C C . LEU B 1 250 ? -8.062 4.559 5.094 1 98.31 250 LEU B C 1
ATOM 4293 O O . LEU B 1 250 ? -9.25 4.449 5.41 1 98.31 250 LEU B O 1
ATOM 4297 N N . MET B 1 251 ? -7.645 4.598 3.865 1 97.62 251 MET B N 1
ATOM 4298 C CA . MET B 1 251 ? -8.594 4.484 2.758 1 97.62 251 MET B CA 1
ATOM 4299 C C . MET B 1 251 ? -9.25 3.107 2.74 1 97.62 251 MET B C 1
ATOM 4301 O O . MET B 1 251 ? -10.438 2.986 2.457 1 97.62 251 MET B O 1
ATOM 4305 N N . ASP B 1 252 ? -8.453 2.088 3.053 1 97.88 252 ASP B N 1
ATOM 4306 C CA . ASP B 1 252 ? -9 0.738 3.135 1 97.88 252 ASP B CA 1
ATOM 4307 C C . ASP B 1 252 ? -10.008 0.621 4.277 1 97.88 252 ASP B C 1
ATOM 4309 O O . ASP B 1 252 ? -10.984 -0.121 4.18 1 97.88 252 ASP B O 1
ATOM 4313 N N . LEU B 1 253 ? -9.727 1.295 5.297 1 97.88 253 LEU B N 1
ATOM 4314 C CA . LEU B 1 253 ? -10.664 1.309 6.414 1 97.88 253 LEU B CA 1
ATOM 4315 C C . LEU B 1 253 ? -12 1.912 5.992 1 97.88 253 LEU B C 1
ATOM 4317 O O . LEU B 1 253 ? -13.055 1.343 6.27 1 97.88 253 LEU B O 1
ATOM 4321 N N . ILE B 1 254 ? -11.922 3.076 5.355 1 98.06 254 ILE B N 1
ATOM 4322 C CA . ILE B 1 254 ? -13.133 3.732 4.871 1 98.06 254 ILE B CA 1
ATOM 4323 C C . ILE B 1 254 ? -13.906 2.785 3.953 1 98.06 254 ILE B C 1
ATOM 4325 O O . ILE B 1 254 ? -15.102 2.566 4.141 1 98.06 254 ILE B O 1
ATOM 4329 N N . PHE B 1 255 ? -13.25 2.188 2.996 1 97.56 255 PHE B N 1
ATOM 4330 C CA . PHE B 1 255 ? -13.875 1.247 2.072 1 97.56 255 PHE B CA 1
ATOM 4331 C C . PHE B 1 255 ? -14.531 0.097 2.826 1 97.56 255 PHE B C 1
ATOM 4333 O O . PHE B 1 255 ? -15.672 -0.276 2.537 1 97.56 255 PHE B O 1
ATOM 4340 N N . SER B 1 256 ? -13.773 -0.466 3.748 1 97.62 256 SER B N 1
ATOM 4341 C CA . SER B 1 256 ? -14.227 -1.649 4.469 1 97.62 256 SER B CA 1
ATOM 4342 C C . SER B 1 256 ? -15.5 -1.357 5.266 1 97.62 256 SER B C 1
ATOM 4344 O O . SER B 1 256 ? -16.422 -2.176 5.297 1 97.62 256 SER B O 1
ATOM 4346 N N . ILE B 1 257 ? -15.516 -0.24 5.914 1 97.31 257 ILE B N 1
ATOM 4347 C CA . ILE B 1 257 ? -16.672 0.117 6.727 1 97.31 257 ILE B CA 1
ATOM 4348 C C . ILE B 1 257 ? -17.859 0.415 5.82 1 97.31 257 ILE B C 1
ATOM 4350 O O . ILE B 1 257 ? -19 0.048 6.137 1 97.31 257 ILE B O 1
ATOM 4354 N N . LEU B 1 258 ? -17.656 1.068 4.668 1 96.12 258 LEU B N 1
ATOM 4355 C CA . LEU B 1 258 ? -18.719 1.277 3.693 1 96.12 258 LEU B CA 1
ATOM 4356 C C . LEU B 1 258 ? -19.219 -0.053 3.146 1 96.12 258 LEU B C 1
ATOM 4358 O O . LEU B 1 258 ? -20.438 -0.24 2.973 1 96.12 258 LEU B O 1
ATOM 4362 N N . PHE B 1 259 ? -18.266 -0.95 2.85 1 95.12 259 PHE B N 1
ATOM 4363 C CA . PHE B 1 259 ? -18.609 -2.287 2.381 1 95.12 259 PHE B CA 1
ATOM 4364 C C . PHE B 1 259 ? -19.516 -2.988 3.379 1 95.12 259 PHE B C 1
ATOM 4366 O O . PHE B 1 259 ? -20.469 -3.672 2.986 1 95.12 259 PHE B O 1
ATOM 4373 N N . GLN B 1 260 ? -19.234 -2.787 4.605 1 93.56 260 GLN B N 1
ATOM 4374 C CA . GLN B 1 260 ? -19.922 -3.455 5.703 1 93.56 260 GLN B CA 1
ATOM 4375 C C . GLN B 1 260 ? -21.391 -3.049 5.762 1 93.56 260 GLN B C 1
ATOM 4377 O O . GLN B 1 260 ? -22.234 -3.809 6.246 1 93.56 260 GLN B O 1
ATOM 4382 N N . LYS B 1 261 ? -21.719 -1.896 5.289 1 91.81 261 LYS B N 1
ATOM 4383 C CA . LYS B 1 261 ? -23.078 -1.368 5.387 1 91.81 261 LYS B CA 1
ATOM 4384 C C . LYS B 1 261 ? -24.047 -2.199 4.555 1 91.81 261 LYS B C 1
ATOM 4386 O O . LYS B 1 261 ? -25.25 -2.254 4.859 1 91.81 261 LYS B O 1
ATOM 4391 N N . ASP B 1 262 ? -23.625 -2.812 3.541 1 91.44 262 ASP B N 1
ATOM 4392 C CA . ASP B 1 262 ? -24.344 -3.785 2.732 1 91.44 262 ASP B CA 1
ATOM 4393 C C . ASP B 1 262 ? -23.5 -5.02 2.453 1 91.44 262 ASP B C 1
ATOM 4395 O O . ASP B 1 262 ? -23.281 -5.383 1.296 1 91.44 262 ASP B O 1
ATOM 4399 N N . TYR B 1 263 ? -23.156 -5.641 3.49 1 90.56 263 TYR B N 1
ATOM 4400 C CA . TYR B 1 263 ? -22.094 -6.641 3.52 1 90.56 263 TYR B CA 1
ATOM 4401 C C . TYR B 1 263 ? -22.391 -7.773 2.539 1 90.56 263 TYR B C 1
ATOM 4403 O O . TYR B 1 263 ? -21.625 -7.996 1.599 1 90.56 263 TYR B O 1
ATOM 4411 N N . TYR B 1 264 ? -23.469 -8.469 2.648 1 85 264 TYR B N 1
ATOM 4412 C CA . TYR B 1 264 ? -23.703 -9.672 1.862 1 85 264 TYR B CA 1
ATOM 4413 C C . TYR B 1 264 ? -24.047 -9.328 0.417 1 85 264 TYR B C 1
ATOM 4415 O O . TYR B 1 264 ? -23.484 -9.914 -0.514 1 85 264 TYR B O 1
ATOM 4423 N N . PRO B 1 265 ? -24.859 -8.32 0.183 1 85.62 265 PRO B N 1
ATOM 4424 C CA . PRO B 1 265 ? -25.062 -7.906 -1.208 1 85.62 265 PRO B CA 1
ATOM 4425 C C . PRO B 1 265 ? -23.75 -7.504 -1.894 1 85.62 265 PRO B C 1
ATOM 4427 O O . PRO B 1 265 ? -23.516 -7.867 -3.049 1 85.62 265 PRO B O 1
ATOM 4430 N N . ASN B 1 266 ? -22.922 -6.797 -1.184 1 89.81 266 ASN B N 1
ATOM 4431 C CA . ASN B 1 266 ? -21.625 -6.41 -1.743 1 89.81 266 ASN B CA 1
ATOM 4432 C C . ASN B 1 266 ? -20.734 -7.625 -1.994 1 89.81 266 ASN B C 1
ATOM 4434 O O . ASN B 1 266 ? -20.047 -7.691 -3.01 1 89.81 266 ASN B O 1
ATOM 4438 N N . LEU B 1 267 ? -20.781 -8.516 -1.092 1 86.38 267 LEU B N 1
ATOM 4439 C CA . LEU B 1 267 ? -19.984 -9.727 -1.219 1 86.38 267 LEU B CA 1
ATOM 4440 C C . LEU B 1 267 ? -20.438 -10.547 -2.422 1 86.38 267 LEU B C 1
ATOM 4442 O O . LEU B 1 267 ? -19.609 -11.023 -3.203 1 86.38 267 LEU B O 1
ATOM 4446 N N . ILE B 1 268 ? -21.703 -10.719 -2.568 1 81.38 268 ILE B N 1
ATOM 4447 C CA . ILE B 1 268 ? -22.266 -11.5 -3.666 1 81.38 268 ILE B CA 1
ATOM 4448 C C . ILE B 1 268 ? -21.953 -10.812 -4.996 1 81.38 268 ILE B C 1
ATOM 4450 O O . ILE B 1 268 ? -21.562 -11.477 -5.961 1 81.38 268 ILE B O 1
ATOM 4454 N N . ARG B 1 269 ? -22.125 -9.547 -5.027 1 82.75 269 ARG B N 1
ATOM 4455 C CA . ARG B 1 269 ? -21.812 -8.781 -6.234 1 82.75 269 ARG B CA 1
ATOM 4456 C C . ARG B 1 269 ? -20.344 -8.969 -6.633 1 82.75 269 ARG B C 1
ATOM 4458 O O . ARG B 1 269 ? -20.047 -9.164 -7.812 1 82.75 269 ARG B O 1
ATOM 4465 N N . LYS B 1 270 ? -19.531 -8.883 -5.691 1 82.62 270 LYS B N 1
ATOM 4466 C CA . LYS B 1 270 ? -18.109 -9.016 -5.941 1 82.62 270 LYS B CA 1
ATOM 4467 C C . LYS B 1 270 ? -17.781 -10.406 -6.48 1 82.62 270 LYS B C 1
ATOM 4469 O O . LYS B 1 270 ? -17.031 -10.539 -7.449 1 82.62 270 LYS B O 1
ATOM 4474 N N . ILE B 1 271 ? -18.312 -11.383 -5.84 1 75.81 271 ILE B N 1
ATOM 4475 C CA . ILE B 1 271 ? -18.047 -12.766 -6.227 1 75.81 271 ILE B CA 1
ATOM 4476 C C . ILE B 1 271 ? -18.578 -13.023 -7.637 1 75.81 271 ILE B C 1
ATOM 4478 O O . ILE B 1 271 ? -17.906 -13.641 -8.461 1 75.81 271 ILE B O 1
ATOM 4482 N N . ASN B 1 272 ? -19.688 -12.469 -7.871 1 74.94 272 ASN B N 1
ATOM 4483 C CA . ASN B 1 272 ? -20.297 -12.625 -9.188 1 74.94 272 ASN B CA 1
ATOM 4484 C C . ASN B 1 272 ? -19.453 -11.945 -10.273 1 74.94 272 ASN B C 1
ATOM 4486 O O . ASN B 1 272 ? -19.312 -12.477 -11.367 1 74.94 272 ASN B O 1
ATOM 4490 N N . CYS B 1 273 ? -18.953 -10.789 -9.984 1 76.81 273 CYS B N 1
ATOM 4491 C CA . CYS B 1 273 ? -18.125 -10.055 -10.93 1 76.81 273 CYS B CA 1
ATOM 4492 C C . CYS B 1 273 ? -16.828 -10.82 -11.211 1 76.81 273 CYS B C 1
ATOM 4494 O O . CYS B 1 273 ? -16.391 -10.898 -12.359 1 76.81 273 CYS B O 1
ATOM 4496 N N . GLU B 1 274 ? -16.234 -11.406 -10.195 1 73.5 274 GLU B N 1
ATOM 4497 C CA . GLU B 1 274 ? -14.984 -12.141 -10.359 1 73.5 274 GLU B CA 1
ATOM 4498 C C . GLU B 1 274 ? -15.195 -13.414 -11.164 1 73.5 274 GLU B C 1
ATOM 4500 O O . GLU B 1 274 ? -14.336 -13.797 -11.969 1 73.5 274 GLU B O 1
ATOM 4505 N N . GLN B 1 275 ? -16.281 -14.016 -10.945 1 68.19 275 GLN B N 1
ATOM 4506 C CA . GLN B 1 275 ? -16.609 -15.234 -11.672 1 68.19 275 GLN B CA 1
ATOM 4507 C C . GLN B 1 275 ? -16.844 -14.945 -13.156 1 68.19 275 GLN B C 1
ATOM 4509 O O . GLN B 1 275 ? -16.438 -15.734 -14.016 1 68.19 275 GLN B O 1
ATOM 4514 N N . LYS B 1 276 ? -17.453 -13.844 -13.43 1 68.19 276 LYS B N 1
ATOM 4515 C CA . LYS B 1 276 ? -17.703 -13.461 -14.82 1 68.19 276 LYS B CA 1
ATOM 4516 C C . LYS B 1 276 ? -16.391 -13.148 -15.539 1 68.19 276 LYS B C 1
ATOM 4518 O O . LYS B 1 276 ? -16.219 -13.484 -16.719 1 68.19 276 LYS B O 1
ATOM 4523 N N . TYR B 1 277 ? -15.453 -12.539 -14.82 1 65.62 277 TYR B N 1
ATOM 4524 C CA . TYR B 1 277 ? -14.156 -12.195 -15.391 1 65.62 277 TYR B CA 1
ATOM 4525 C C . TYR B 1 277 ? -13.328 -13.453 -15.641 1 65.62 277 TYR B C 1
ATOM 4527 O O . TYR B 1 277 ? -12.633 -13.547 -16.656 1 65.62 277 TYR B O 1
ATOM 4535 N N . GLU B 1 278 ? -13.352 -14.344 -14.789 1 59.12 278 GLU B N 1
ATOM 4536 C CA . GLU B 1 278 ? -12.609 -15.586 -14.938 1 59.12 278 GLU B CA 1
ATOM 4537 C C . GLU B 1 278 ? -13.18 -16.438 -16.062 1 59.12 278 GLU B C 1
ATOM 4539 O O . GLU B 1 278 ? -12.43 -17.078 -16.797 1 59.12 278 GLU B O 1
ATOM 4544 N N . LYS B 1 279 ? -14.461 -16.547 -16.172 1 53.62 279 LYS B N 1
ATOM 4545 C CA . LYS B 1 279 ? -15.102 -17.312 -17.234 1 53.62 279 LYS B CA 1
ATOM 4546 C C . LYS B 1 279 ? -14.812 -16.703 -18.594 1 53.62 279 LYS B C 1
ATOM 4548 O O . LYS B 1 279 ? -14.641 -17.422 -19.578 1 53.62 279 LYS B O 1
ATOM 4553 N N . LYS B 1 280 ? -14.961 -15.445 -18.75 1 52.84 280 LYS B N 1
ATOM 4554 C CA . LYS B 1 280 ? -14.688 -14.828 -20.031 1 52.84 280 LYS B CA 1
ATOM 4555 C C . LYS B 1 280 ? -13.273 -15.164 -20.516 1 52.84 280 LYS B C 1
ATOM 4557 O O . LYS B 1 280 ? -13.039 -15.297 -21.719 1 52.84 280 LYS B O 1
ATOM 4562 N N . THR B 1 281 ? -12.398 -15.242 -19.594 1 49.69 281 THR B N 1
ATOM 4563 C CA . THR B 1 281 ? -11.039 -15.602 -19.984 1 49.69 281 THR B CA 1
ATOM 4564 C C . THR B 1 281 ? -10.984 -17.031 -20.516 1 49.69 281 THR B C 1
ATOM 4566 O O . THR B 1 281 ? -10.18 -17.344 -21.391 1 49.69 281 THR B O 1
ATOM 4569 N N . ASP B 1 282 ? -11.836 -17.938 -20 1 45.12 282 ASP B N 1
ATOM 4570 C CA . ASP B 1 282 ? -11.883 -19.312 -20.469 1 45.12 282 ASP B CA 1
ATOM 4571 C C . ASP B 1 282 ? -12.625 -19.422 -21.797 1 45.12 282 ASP B C 1
ATOM 4573 O O . ASP B 1 282 ? -12.289 -20.25 -22.641 1 45.12 282 ASP B O 1
ATOM 4577 N N . HIS B 1 283 ? -13.68 -18.734 -21.953 1 40.66 283 HIS B N 1
ATOM 4578 C CA . HIS B 1 283 ? -14.469 -18.922 -23.156 1 40.66 283 HIS B CA 1
ATOM 4579 C C . HIS B 1 283 ? -13.789 -18.281 -24.375 1 40.66 283 HIS B C 1
ATOM 4581 O O . HIS B 1 283 ? -14.188 -18.531 -25.516 1 40.66 283 HIS B O 1
ATOM 4587 N N . ASP B 1 284 ? -13.195 -17.25 -24.188 1 36.38 284 ASP B N 1
ATOM 4588 C CA . ASP B 1 284 ? -12.648 -16.75 -25.438 1 36.38 284 ASP B CA 1
ATOM 4589 C C . ASP B 1 284 ? -11.531 -17.641 -25.953 1 36.38 284 ASP B C 1
ATOM 4591 O O . ASP B 1 284 ? -10.797 -17.281 -26.875 1 36.38 284 ASP B O 1
ATOM 4595 N N . MET B 1 285 ? -11.273 -18.781 -25.234 1 29.45 285 MET B N 1
ATOM 4596 C CA . MET B 1 285 ? -10.539 -19.797 -25.984 1 29.45 285 MET B CA 1
ATOM 4597 C C . MET B 1 285 ? -11.5 -20.719 -26.734 1 29.45 285 MET B C 1
ATOM 4599 O O . MET B 1 285 ? -12.555 -21.078 -26.203 1 29.45 285 MET B O 1
#

Sequence (570 aa):
MSLLSKLEYKKGFSDIEKGIANYIIDHKEEVANMRLVELAEATFTSTATISRFCKKLGEKNYNSFKINFASSVLTSYQTDVDYNRPFKENDSIQEVTNQLGELYKDTIEATKALLDYDVLNQVIEKLLKTSVIDIFAVGASYLSGLLFEHRMISIDHFVNFKSSPNDQDKRSLFVNKNTVAIVISYSGESHEIKTIVDRIVDNKGTIIAITSINDSYLRKRANYCLTMCSKENIVSKIETYSSKLSSDYLMDLIFSILFQKDYYPNLIRKINCEQKYEKKTDHDMMSLLSKLEYKKGFSDIEKGIANYIIDHKEEVANMRLVELAEATFTSTATISRFCKKLGEKNYNSFKINFASSVLTSYQTDVDYNRPFKENDSIQEVTNQLGELYKDTIEATKALLDYDVLNQVIEKLLKTSVIDIFAVGASYLSGLLFEHRMISIDHFVNFKSSPNDQDKRSLFVNKNTVAIVISYSGESHEIKTIVDRIVDNKGTIIAITSINDSYLRKRANYCLTMCSKENIVSKIETYSSKLSSDYLMDLIFSILFQKDYYPNLIRKINCEQKYEKKTDHDM

Solvent-accessible surface area (backbone atoms only — not comparable to full-atom values): 29886 Å² total; per-residue (Å²): 93,53,68,65,46,49,41,69,65,41,74,89,48,50,75,69,49,40,52,43,28,49,49,44,67,75,34,45,77,56,46,47,71,47,51,66,64,54,50,13,59,74,59,74,50,46,53,65,55,50,39,50,49,27,40,72,71,71,24,90,35,53,69,53,36,35,51,53,46,28,46,51,46,41,59,40,46,67,53,81,56,42,64,29,57,48,57,57,68,82,53,50,72,66,50,40,51,51,33,47,47,47,41,52,41,50,27,50,53,47,19,59,71,54,55,55,63,70,55,51,50,51,50,51,55,52,54,73,72,36,73,44,37,36,50,46,51,58,74,78,42,30,55,46,51,50,52,46,45,59,54,31,54,60,66,74,44,52,58,49,71,58,87,44,69,67,50,39,51,58,50,25,68,69,36,21,73,76,30,40,32,40,38,37,36,62,72,30,64,50,59,70,55,50,52,37,50,52,38,19,52,73,42,54,27,44,35,38,29,40,22,31,60,48,90,21,66,44,59,73,69,33,77,38,74,49,39,30,33,60,73,56,50,93,54,76,30,80,59,69,60,46,48,49,50,21,47,40,50,53,47,48,46,54,51,50,56,58,46,34,75,45,35,65,67,35,50,52,49,42,37,52,52,45,51,52,55,56,46,53,55,57,59,78,99,96,55,67,66,46,50,42,70,65,41,75,90,47,50,75,69,48,40,52,44,28,48,50,43,66,75,34,45,75,58,47,47,70,48,50,66,63,53,51,13,59,76,57,72,50,46,54,65,55,50,40,52,50,28,41,72,70,71,23,90,36,56,68,53,35,35,51,52,45,28,46,51,45,40,60,40,46,67,53,82,57,41,64,30,57,49,58,58,68,81,54,50,72,67,50,40,51,51,34,49,46,47,40,53,41,51,27,50,54,45,19,57,72,54,54,53,64,68,55,50,51,51,50,51,55,52,55,71,71,36,73,44,38,36,50,45,51,58,74,77,41,31,54,45,51,50,51,44,44,60,55,33,56,60,64,75,45,52,59,49,70,59,87,42,72,67,51,38,50,59,49,25,69,68,35,21,73,76,32,38,33,40,39,35,36,63,71,30,63,49,60,70,54,49,54,36,50,51,39,19,54,74,44,53,26,44,34,38,28,39,23,30,59,50,91,23,65,44,60,74,68,33,75,40,74,48,40,30,33,57,72,57,52,92,54,78,30,79,57,69,61,46,48,51,50,24,47,40,50,52,47,48,46,54,50,50,56,59,45,34,76,45,34,64,66,34,48,52,51,42,36,52,52,45,50,52,56,56,46,52,55,57,59,76,97